Protein AF-A0A816DR13-F1 (afdb_monomer_lite)

Sequence (569 aa):
MRKTKAYEDLGITNPLESLVERTNNFLLVLWVNKHISQSQYEKLKVNKDEAELAHLYFLPKAHKQGTLLRPMVSGLKSPTIAISKWLDGLLRPLFNRLASDITIANGAQLIKQVEKWSAKYLTPATSFITMDVTDLCTMIPQEGGITAIKILIETSGLKQIDGVKKEIILALARFVMTNNYFYLNGSYYKQIKGVVAIPNLGCQDTDWTNGVVVNSVALVKRGLLIYNDGTSSDGFNPIQGVRNNLNTTIPAYFLSYNLGMQLVNGVDNASVIMGINVSDANGIGNICADTQTGDETKTIVVGAHSDGVPAGSGINDNGSGTVGILLLALNLARLFQTSSLQYSTYQYRIRFCWWGAEELGLIGARYHVEQALLPSTNIVGERLQDYLVNLNYDMLAGPNYCFGIHDSSTVPLTTPETALNGTRRITDLFRQWFNKQKLPWSNSSLGGGSDYVPFLAAGIAVGEVNTGAGGIKSANERDQYATVLGTGNGGIANAAYDPCYHQQCDRIRNINPFAYEKVVKSAAHAIEYLGRLNDLEKWLYPQGQPKNFELVNRYQLYNIHNDLDLNWA

Foldseek 3Di:
DVVQPQKDWPFQDDCQVVLLVVLLVVLVVCDVVVLDDPVLSVQLRADSVQADAWAWDWDWPVVDPPTDTAIATACCRHSLNSLVVVLCVQLVVLCCVVCVVPPDPDDVSVVVVVVVCCVPPDDPPDDDDDDDDDRQQRAAQLVNVLVVLVCSCVVVVDQATPSRGPVVSSVSSSSQQFSHWYDDDNTIITGRDGHRDHDDPCQFPVSVVPHDQDLADADDPAAGEHEFCCPDPPSFAWDFQDDPPPPDPGYYGTGGSVVRVVCVVCVVPDDDDDDDDDDDDPDFAKDKDKDPAADLLAEAEEEEADDAFPFAPCVLFPVLSVVLLVVLVVVVVVVVVVDVPCRVLFHHMYMYMHAGPLSNPLVRLLVQLVQLPDPPPPDRNSHLSNYAEYEYEGRQFAPQFAFEWEDQCAAFPQAPNGAFQLQVVQSVLLVVLCVVVLADHDYDYNARRGSCNSNRLVQHHYIYTHGFAQAFAAPVQLVVRCVRVNNPRSGDHRGGSQPQHSHHPSDPVRGHPVSSVSRSVSVSSSCSPLSRDPCNNCNRCVPGRDPDPPSPDPRSSRDGDDDPDDDDD

Radius of gyration: 29.12 Å; chains: 1; bounding box: 62×70×88 Å

Secondary structure (DSSP, 8-state):
-TTTT-EEEEET---HHHHHHHHHHHHHHHHHTTSS-HHHHHHHSPPTTT---EEEEEEEETTSTTTEEEEEEE-TTSTTHHHHHHHHHHHHHHHHHHHHHH---SHHHHHHHHHHHHTTT--TTPPP-----SSHHHH--HHHHHHHHHHHHHHTT-SEETTEEHHHHHHHHHHHHH--EEEETTEEEEE-SS------TT-SHHHHHTT--SS-----SS-EEEE--SSSSGGGSPPPS----S---S-EEEE-HHHHHHHHHTTTT-----------------EEEE-SSSEEEEEEEEEEE----TTS--IIIIIIHHHHHHHHHHHHHHHHHH-HHHHTT--EEEEEEEES-STTTSHHHHHHHHHHH-TT--STTTSGGGEEEEEE------TT---EEEETT---TTS-SS--HHHHHHHHHHHHHHHHTT---EEEE--SSSTHHHHHHTT-EEE-EE---SPEEPHHHHHHHHHHH-TT-S--TTEES-TTTTSTT-STTS--HHHHHHHHHHHHHHHHHHHT-TTHHHHH-TT---S----S-TTTTT---S-------

pLDDT: mean 79.03, std 19.65, range [23.19, 98.69]

Structure (mmCIF, N/CA/C/O backbone):
data_AF-A0A816DR13-F1
#
_entry.id   AF-A0A816DR13-F1
#
loop_
_atom_site.group_PDB
_atom_site.id
_atom_site.type_symbol
_atom_site.label_atom_id
_atom_site.label_alt_id
_atom_site.label_comp_id
_atom_site.label_asym_id
_atom_site.label_entity_id
_atom_site.label_seq_id
_atom_site.pdbx_PDB_ins_code
_atom_site.Cartn_x
_atom_site.Cartn_y
_atom_site.Cartn_z
_atom_site.occupancy
_atom_site.B_iso_or_equiv
_atom_site.auth_seq_id
_atom_site.auth_comp_id
_atom_site.auth_asym_id
_atom_site.auth_atom_id
_atom_site.pdbx_PDB_model_num
ATOM 1 N N . MET A 1 1 ? 12.717 13.641 -35.314 1.00 60.78 1 MET A N 1
ATOM 2 C CA . MET A 1 1 ? 12.862 15.110 -35.462 1.00 60.78 1 MET A CA 1
ATOM 3 C C . MET A 1 1 ? 12.960 15.569 -36.922 1.00 60.78 1 MET A C 1
ATOM 5 O O . MET A 1 1 ? 12.098 16.334 -37.333 1.00 60.78 1 MET A O 1
ATOM 9 N N . ARG A 1 2 ? 13.899 15.066 -37.750 1.00 63.06 2 ARG A N 1
ATOM 10 C CA . ARG A 1 2 ? 14.014 15.463 -39.180 1.00 63.06 2 ARG A CA 1
ATOM 11 C C . ARG A 1 2 ? 12.759 15.181 -40.026 1.00 63.06 2 ARG A C 1
ATOM 13 O O . ARG A 1 2 ? 12.386 16.005 -40.849 1.00 63.06 2 ARG A O 1
ATOM 20 N N . LYS A 1 3 ? 12.076 14.054 -39.776 1.00 69.00 3 LYS A N 1
ATOM 21 C CA . LYS A 1 3 ? 10.845 13.652 -40.487 1.00 69.00 3 LYS A CA 1
ATOM 22 C C . LYS A 1 3 ? 9.682 14.628 -40.279 1.00 69.00 3 LYS A C 1
ATOM 24 O O . LYS A 1 3 ? 8.971 14.948 -41.221 1.00 69.00 3 LYS A O 1
ATOM 29 N N . THR A 1 4 ? 9.481 15.089 -39.047 1.00 71.06 4 THR A N 1
ATOM 30 C CA . THR A 1 4 ? 8.310 15.896 -38.686 1.00 71.06 4 THR A CA 1
ATOM 31 C C . THR A 1 4 ? 8.555 17.386 -38.872 1.00 71.06 4 THR A C 1
ATOM 33 O O . THR A 1 4 ? 7.594 18.125 -39.042 1.00 71.06 4 THR A O 1
ATOM 36 N N . LYS A 1 5 ? 9.814 17.856 -38.865 1.00 80.06 5 LYS A N 1
ATOM 37 C CA . LYS A 1 5 ? 10.169 19.291 -38.803 1.00 80.06 5 LYS A CA 1
ATOM 38 C C . LYS A 1 5 ? 9.480 20.011 -37.632 1.00 80.06 5 LYS A C 1
ATOM 40 O O . LYS A 1 5 ? 9.100 21.167 -37.757 1.00 80.06 5 LYS A O 1
ATOM 45 N N . ALA A 1 6 ? 9.215 19.286 -36.541 1.00 81.69 6 ALA A N 1
ATOM 46 C CA . ALA A 1 6 ? 8.425 19.771 -35.404 1.00 81.69 6 ALA A CA 1
ATOM 47 C C . ALA A 1 6 ? 9.212 20.614 -34.395 1.00 81.69 6 ALA A C 1
ATOM 49 O O . ALA A 1 6 ? 8.625 21.224 -33.502 1.00 81.69 6 ALA A O 1
ATOM 50 N N . TYR A 1 7 ? 10.531 20.649 -34.564 1.00 87.06 7 TYR A N 1
ATOM 51 C CA . TYR A 1 7 ? 11.466 21.234 -33.625 1.00 87.06 7 TYR A CA 1
ATOM 52 C C . TYR A 1 7 ? 12.468 22.105 -34.375 1.00 87.06 7 TYR A C 1
ATOM 54 O O . TYR A 1 7 ? 12.951 21.712 -35.440 1.00 87.06 7 TYR A O 1
ATOM 62 N N . GLU A 1 8 ? 12.747 23.265 -33.805 1.00 90.69 8 GLU A N 1
ATOM 63 C CA . GLU A 1 8 ? 13.797 24.193 -34.206 1.00 90.69 8 GLU A CA 1
ATOM 64 C C . GLU A 1 8 ? 15.028 23.931 -33.331 1.00 90.69 8 GLU A C 1
ATOM 66 O O . GLU A 1 8 ? 14.902 23.828 -32.111 1.00 90.69 8 GLU A O 1
ATOM 71 N N . ASP A 1 9 ? 16.191 23.766 -33.957 1.00 91.50 9 ASP A N 1
ATOM 72 C CA . ASP A 1 9 ? 17.471 23.563 -33.274 1.00 91.50 9 ASP A CA 1
ATOM 73 C C . ASP A 1 9 ? 18.045 24.924 -32.861 1.00 91.50 9 ASP A C 1
ATOM 75 O O . ASP A 1 9 ? 18.190 25.815 -33.698 1.00 91.50 9 ASP A O 1
ATOM 79 N N . LEU A 1 10 ? 18.331 25.090 -31.572 1.00 92.38 10 LEU A N 1
ATOM 80 C CA . LEU A 1 10 ? 18.838 26.328 -30.978 1.00 92.38 10 LEU A CA 1
ATOM 81 C C . LEU A 1 10 ? 20.349 26.281 -30.708 1.00 92.38 10 LEU A C 1
ATOM 83 O O . LEU A 1 10 ? 20.913 27.266 -30.231 1.00 92.38 10 LEU A O 1
ATOM 87 N N . GLY A 1 11 ? 21.013 25.155 -30.979 1.00 91.81 11 GLY A N 1
ATOM 88 C CA . GLY A 1 11 ? 22.422 24.964 -30.651 1.00 91.81 11 GLY A CA 1
ATOM 89 C C . GLY A 1 11 ? 22.664 24.739 -29.154 1.00 91.81 11 GLY A C 1
ATOM 90 O O . GLY A 1 11 ? 21.848 24.158 -28.443 1.00 91.81 11 GLY A O 1
ATOM 91 N N . ILE A 1 12 ? 23.815 25.195 -28.659 1.00 92.94 12 ILE A N 1
ATOM 92 C CA . ILE A 1 12 ? 24.344 24.835 -27.329 1.00 92.94 12 ILE A CA 1
ATOM 93 C C . ILE A 1 12 ? 23.934 25.783 -26.190 1.00 92.94 12 ILE A C 1
ATOM 95 O O . ILE A 1 12 ? 24.305 25.560 -25.038 1.00 92.94 12 ILE A O 1
ATOM 99 N N . THR A 1 13 ? 23.198 26.855 -26.479 1.00 92.56 13 THR A N 1
ATOM 100 C CA . THR A 1 13 ? 22.809 27.840 -25.461 1.00 92.56 13 THR A CA 1
ATOM 101 C C . THR A 1 13 ? 21.609 27.338 -24.664 1.00 92.56 13 THR A C 1
ATOM 103 O O . THR A 1 13 ? 20.528 27.163 -25.219 1.00 92.56 13 THR A O 1
ATOM 106 N N . ASN A 1 14 ? 21.785 27.144 -23.354 1.00 93.56 14 ASN A N 1
ATOM 107 C CA . ASN A 1 14 ? 20.723 26.664 -22.471 1.00 93.56 14 ASN A CA 1
ATOM 108 C C . ASN A 1 14 ? 19.612 27.726 -22.297 1.00 93.56 14 ASN A C 1
ATOM 110 O O . ASN A 1 14 ? 19.876 28.784 -21.722 1.00 93.56 14 ASN A O 1
ATOM 114 N N . PRO A 1 15 ? 18.363 27.469 -22.735 1.00 94.81 15 PRO A N 1
ATOM 115 C CA . PRO A 1 15 ? 17.278 28.439 -22.629 1.00 94.81 15 PRO A CA 1
ATOM 116 C C . PRO A 1 15 ? 16.615 28.492 -21.244 1.00 94.81 15 PRO A C 1
ATOM 118 O O . PRO A 1 15 ? 15.764 29.362 -21.046 1.00 94.81 15 PRO A O 1
ATOM 121 N N . LEU A 1 16 ? 16.953 27.591 -20.310 1.00 95.19 16 LEU A N 1
ATOM 122 C CA . LEU A 1 16 ? 16.227 27.387 -19.049 1.00 95.19 16 LEU A CA 1
ATOM 123 C C . LEU A 1 16 ? 16.072 28.668 -18.226 1.00 95.19 16 LEU A C 1
ATOM 125 O O . LEU A 1 16 ? 14.955 29.024 -17.865 1.00 95.19 16 LEU A O 1
ATOM 129 N N . GLU A 1 17 ? 17.163 29.390 -17.976 1.00 95.12 17 GLU A N 1
ATOM 130 C CA . GLU A 1 17 ? 17.122 30.612 -17.166 1.00 95.12 17 GLU A CA 1
ATOM 131 C C . GLU A 1 17 ? 16.220 31.678 -17.800 1.00 95.12 17 GLU A C 1
ATOM 133 O O . GLU A 1 17 ? 15.310 32.197 -17.152 1.00 95.12 17 GLU A O 1
ATOM 138 N N . SER A 1 18 ? 16.386 31.909 -19.106 1.00 94.94 18 SER A N 1
ATOM 139 C CA . SER A 1 18 ? 15.541 32.842 -19.858 1.00 94.94 18 SER A CA 1
ATOM 140 C C . SER A 1 18 ? 14.066 32.421 -19.870 1.00 94.94 18 SER A C 1
ATOM 142 O O . SER A 1 18 ? 13.172 33.263 -19.928 1.00 94.94 18 SER A O 1
ATOM 144 N N . LEU A 1 19 ? 13.788 31.115 -19.832 1.00 95.62 19 LEU A N 1
ATOM 145 C CA . LEU A 1 19 ? 12.436 30.570 -19.821 1.00 95.62 19 LEU A CA 1
ATOM 146 C C . LEU A 1 19 ? 11.771 30.748 -18.451 1.00 95.62 19 LEU A C 1
ATOM 148 O O . LEU A 1 19 ? 10.604 31.140 -18.398 1.00 95.62 19 LEU A O 1
ATOM 152 N N . VAL A 1 20 ? 12.503 30.506 -17.360 1.00 97.12 20 VAL A N 1
ATOM 153 C CA . VAL A 1 20 ? 12.042 30.774 -15.987 1.00 97.12 20 VAL A CA 1
ATOM 154 C C . VAL A 1 20 ? 11.708 32.256 -15.831 1.00 97.12 20 VAL A C 1
ATOM 156 O O . VAL A 1 20 ? 10.610 32.596 -15.390 1.00 97.12 20 VAL A O 1
ATOM 159 N N . GLU A 1 21 ? 12.611 33.140 -16.264 1.00 96.12 21 GLU A N 1
ATOM 160 C CA . GLU A 1 21 ? 12.414 34.587 -16.186 1.00 96.12 21 GLU A CA 1
ATOM 161 C C . GLU A 1 21 ? 11.190 35.037 -16.996 1.00 96.12 21 GLU A C 1
ATOM 163 O O . GLU A 1 21 ? 10.296 35.695 -16.459 1.00 96.12 21 GLU A O 1
ATOM 168 N N . ARG A 1 22 ? 11.084 34.625 -18.268 1.00 96.25 22 ARG A N 1
ATOM 169 C CA . ARG A 1 22 ? 9.922 34.955 -19.110 1.00 96.25 22 ARG A CA 1
ATOM 170 C C . ARG A 1 22 ? 8.609 34.444 -18.520 1.00 96.25 22 ARG A C 1
ATOM 172 O O . ARG A 1 22 ? 7.606 35.150 -18.603 1.00 96.25 22 ARG A O 1
ATOM 179 N N . THR A 1 23 ? 8.599 33.248 -17.930 1.00 97.06 23 THR A N 1
ATOM 180 C CA . THR A 1 23 ? 7.389 32.665 -17.327 1.00 97.06 23 THR A CA 1
ATOM 181 C C . THR A 1 23 ? 6.953 33.442 -16.091 1.00 97.06 23 THR A C 1
ATOM 183 O O . THR A 1 23 ? 5.788 33.827 -15.986 1.00 97.06 23 THR A O 1
ATOM 186 N N . ASN A 1 24 ? 7.889 33.754 -15.194 1.00 97.00 24 ASN A N 1
ATOM 187 C CA . ASN A 1 24 ? 7.598 34.549 -14.005 1.00 97.00 24 ASN A CA 1
ATOM 188 C C . ASN A 1 24 ? 7.162 35.978 -14.362 1.00 97.00 24 ASN A C 1
ATOM 190 O O . ASN A 1 24 ? 6.194 36.472 -13.787 1.00 97.00 24 ASN A O 1
ATOM 194 N N . ASN A 1 25 ? 7.788 36.610 -15.360 1.00 96.19 25 ASN A N 1
ATOM 195 C CA . ASN A 1 25 ? 7.379 37.929 -15.852 1.00 96.19 25 ASN A CA 1
ATOM 196 C C . ASN A 1 25 ? 5.970 37.905 -16.462 1.00 96.19 25 ASN A C 1
ATOM 198 O O . ASN A 1 25 ? 5.165 38.797 -16.194 1.00 96.19 25 ASN A O 1
ATOM 202 N N . PHE A 1 26 ? 5.635 36.873 -17.241 1.00 96.81 26 PHE A N 1
ATOM 203 C CA . PHE A 1 26 ? 4.295 36.710 -17.803 1.00 96.81 26 PHE A CA 1
ATOM 204 C C . PHE A 1 26 ? 3.225 36.595 -16.706 1.00 96.81 26 PHE A C 1
ATOM 206 O O . PHE A 1 26 ? 2.220 37.305 -16.741 1.00 96.81 26 PHE A O 1
ATOM 213 N N . LEU A 1 27 ? 3.468 35.763 -15.690 1.00 97.00 27 LEU A N 1
ATOM 214 C CA . LEU A 1 27 ? 2.564 35.600 -14.548 1.00 97.00 27 LEU A CA 1
ATOM 215 C C . LEU A 1 27 ? 2.442 36.879 -13.708 1.00 97.00 27 LEU A C 1
ATOM 217 O O . LEU A 1 27 ? 1.340 37.230 -13.286 1.00 97.00 27 LEU A O 1
ATOM 221 N N . LEU A 1 28 ? 3.547 37.605 -13.517 1.00 94.69 28 LEU A N 1
ATOM 222 C CA . LEU A 1 28 ? 3.562 38.884 -12.808 1.00 94.69 28 LEU A CA 1
ATOM 223 C C . LEU A 1 28 ? 2.666 39.915 -13.507 1.00 94.69 28 LEU A C 1
ATOM 225 O O . LEU A 1 28 ? 1.861 40.574 -12.852 1.00 94.69 28 LEU A O 1
ATOM 229 N N . VAL A 1 29 ? 2.751 40.018 -14.838 1.00 94.62 29 VAL A N 1
ATOM 230 C CA . VAL A 1 29 ? 1.898 40.916 -15.636 1.00 94.62 29 VAL A CA 1
ATOM 231 C C . VAL A 1 29 ? 0.420 40.553 -15.489 1.00 94.62 29 VAL A C 1
ATOM 233 O O . VAL A 1 29 ? -0.413 41.450 -15.343 1.00 94.62 29 VAL A O 1
ATOM 236 N N . LEU A 1 30 ? 0.070 39.263 -15.494 1.00 93.81 30 LEU A N 1
ATOM 237 C CA . LEU A 1 30 ? -1.317 38.830 -15.288 1.00 93.81 30 LEU A CA 1
ATOM 238 C C . LEU A 1 30 ? -1.832 39.196 -13.891 1.00 93.81 30 LEU A C 1
ATOM 240 O O . LEU A 1 30 ? -2.974 39.636 -13.753 1.00 93.81 30 LEU A O 1
ATOM 244 N N . TRP A 1 31 ? -0.998 39.047 -12.864 1.00 95.62 31 TRP A N 1
ATOM 245 C CA . TRP A 1 31 ? -1.366 39.373 -11.490 1.00 95.62 31 TRP A CA 1
ATOM 246 C C . TRP A 1 31 ? -1.517 40.882 -11.262 1.00 95.62 31 TRP A C 1
ATOM 248 O O . TRP A 1 31 ? -2.554 41.321 -10.764 1.00 95.62 31 TRP A O 1
ATOM 258 N N . VAL A 1 32 ? -0.547 41.695 -11.698 1.00 94.00 32 VAL A N 1
ATOM 259 C CA . VAL A 1 32 ? -0.582 43.166 -11.552 1.00 94.00 32 VAL A CA 1
ATOM 260 C C . VAL A 1 32 ? -1.798 43.771 -12.261 1.00 94.00 32 VAL A C 1
ATOM 262 O O . VAL A 1 32 ? -2.451 44.665 -11.723 1.00 94.00 32 VAL A O 1
ATOM 265 N N . ASN A 1 33 ? -2.167 43.234 -13.428 1.00 92.38 33 ASN A N 1
ATOM 266 C CA . ASN A 1 33 ? -3.364 43.651 -14.168 1.00 92.38 33 ASN A CA 1
ATOM 267 C C . ASN A 1 33 ? -4.670 43.011 -13.657 1.00 92.38 33 ASN A C 1
ATOM 269 O O . ASN A 1 33 ? -5.722 43.172 -14.277 1.00 92.38 33 ASN A O 1
ATOM 273 N N . LYS A 1 34 ? -4.627 42.301 -12.520 1.00 92.31 34 LYS A N 1
ATOM 274 C CA . LYS A 1 34 ? -5.781 41.662 -11.863 1.00 92.31 34 LYS A CA 1
ATOM 275 C C . LYS A 1 34 ? -6.516 40.653 -12.755 1.00 92.31 34 LYS A C 1
ATOM 277 O O . LYS A 1 34 ? -7.730 40.487 -12.650 1.00 92.31 34 LYS A O 1
ATOM 282 N N . HIS A 1 35 ? -5.793 39.984 -13.652 1.00 92.50 35 HIS A N 1
ATOM 283 C CA . HIS A 1 35 ? -6.318 38.879 -14.458 1.00 92.50 35 HIS A CA 1
ATOM 284 C C . HIS A 1 35 ? -6.282 37.538 -13.719 1.00 92.50 35 HIS A C 1
ATOM 286 O O . HIS A 1 35 ? -7.044 36.642 -14.075 1.00 92.50 35 HIS A O 1
ATOM 292 N N . ILE A 1 36 ? -5.429 37.422 -12.697 1.00 94.19 36 ILE A N 1
ATOM 293 C CA . ILE A 1 36 ? -5.355 36.290 -11.767 1.00 94.19 36 ILE A CA 1
ATOM 294 C C . ILE A 1 36 ? -5.238 36.805 -10.326 1.00 94.19 36 ILE A C 1
ATOM 296 O O . ILE A 1 36 ? -4.761 37.918 -10.092 1.00 94.19 36 ILE A O 1
ATOM 300 N N . SER A 1 37 ? -5.680 36.006 -9.356 1.00 93.94 37 SER A N 1
ATOM 301 C CA . SER A 1 37 ? -5.571 36.323 -7.930 1.00 93.94 37 SER A CA 1
ATOM 302 C C . SER A 1 37 ? -4.141 36.137 -7.409 1.00 93.94 37 SER A C 1
ATOM 304 O O . SER A 1 37 ? -3.314 35.479 -8.039 1.00 93.94 37 SER A O 1
ATOM 306 N N . GLN A 1 38 ? -3.851 36.677 -6.222 1.00 94.12 38 GLN A N 1
ATOM 307 C CA . GLN A 1 38 ? -2.563 36.455 -5.557 1.00 94.12 38 GLN A CA 1
ATOM 308 C C . GLN A 1 38 ? -2.309 34.964 -5.287 1.00 94.12 38 GLN A C 1
ATOM 310 O O . GLN A 1 38 ? -1.233 34.466 -5.593 1.00 94.12 38 GLN A O 1
ATOM 315 N N . SER A 1 39 ? -3.317 34.233 -4.797 1.00 93.94 39 SER A N 1
ATOM 316 C CA . SER A 1 39 ? -3.191 32.790 -4.553 1.00 93.94 39 SER A CA 1
ATOM 317 C C . SER A 1 39 ? -2.916 32.008 -5.844 1.00 93.94 39 SER A C 1
ATOM 319 O O . SER A 1 39 ? -2.123 31.070 -5.843 1.00 93.94 39 SER A O 1
ATOM 321 N N . GLN A 1 40 ? -3.534 32.403 -6.964 1.00 93.69 40 GLN A N 1
ATOM 322 C CA . GLN A 1 40 ? -3.239 31.809 -8.270 1.00 93.69 40 GLN A CA 1
ATOM 323 C C . GLN A 1 40 ? -1.804 32.124 -8.708 1.00 93.69 40 GLN A C 1
ATOM 325 O O . GLN A 1 40 ? -1.094 31.222 -9.133 1.00 93.69 40 GLN A O 1
ATOM 330 N N . TYR A 1 41 ? -1.353 33.371 -8.564 1.00 95.75 41 TYR A N 1
ATOM 331 C CA . TYR A 1 41 ? 0.022 33.759 -8.884 1.00 95.75 41 TYR A CA 1
ATOM 332 C C . TYR A 1 41 ? 1.055 32.963 -8.075 1.00 95.75 41 TYR A C 1
ATOM 334 O O . TYR A 1 41 ? 1.981 32.410 -8.662 1.00 95.75 41 TYR A O 1
ATOM 342 N N . GLU A 1 42 ? 0.869 32.838 -6.760 1.00 95.00 42 GLU A N 1
ATOM 343 C CA . GLU A 1 42 ? 1.773 32.086 -5.879 1.00 95.00 42 GLU A CA 1
ATOM 344 C C . GLU A 1 42 ? 1.857 30.602 -6.259 1.00 95.00 42 GLU A C 1
ATOM 346 O O . GLU A 1 42 ? 2.949 30.044 -6.276 1.00 95.00 42 GLU A O 1
ATOM 351 N N . LYS A 1 43 ? 0.733 29.982 -6.645 1.00 93.50 43 LYS A N 1
ATOM 352 C CA . LYS A 1 43 ? 0.698 28.583 -7.113 1.00 93.50 43 LYS A CA 1
ATOM 353 C C . LYS A 1 43 ? 1.333 28.374 -8.489 1.00 93.50 43 LYS A C 1
ATOM 355 O O . LYS A 1 43 ? 1.746 27.262 -8.803 1.00 93.50 43 LYS A O 1
ATOM 360 N N . LEU A 1 44 ? 1.330 29.400 -9.340 1.00 94.81 44 LEU A N 1
ATOM 361 C CA . LEU A 1 44 ? 1.800 29.304 -10.725 1.00 94.81 44 LEU A CA 1
ATOM 362 C C . LEU A 1 44 ? 3.259 29.729 -10.894 1.00 94.81 44 LEU A C 1
ATOM 364 O O . LEU A 1 44 ? 3.888 29.328 -11.873 1.00 94.81 44 LEU A O 1
ATOM 368 N N . LYS A 1 45 ? 3.776 30.568 -9.991 1.00 94.88 45 LYS A N 1
ATOM 369 C CA . LYS A 1 45 ? 5.140 31.092 -10.050 1.00 94.88 45 LYS A CA 1
ATOM 370 C C . LYS A 1 45 ? 6.155 29.947 -10.029 1.00 94.88 45 LYS A C 1
ATOM 372 O O . LYS A 1 45 ? 6.031 28.992 -9.272 1.00 94.88 45 LYS A O 1
ATOM 377 N N . VAL A 1 46 ? 7.191 30.079 -10.847 1.00 95.81 46 VAL A N 1
ATOM 378 C CA . VAL A 1 46 ? 8.240 29.074 -11.010 1.00 95.81 46 VAL A CA 1
ATOM 379 C C . VAL A 1 46 ? 9.323 29.267 -9.951 1.00 95.81 46 VAL A C 1
ATOM 381 O O . VAL A 1 46 ? 9.900 30.359 -9.853 1.00 95.81 46 VAL A O 1
ATOM 384 N N . ASN A 1 47 ? 9.632 28.200 -9.210 1.00 91.50 47 ASN A N 1
ATOM 385 C CA . ASN A 1 47 ? 10.844 28.106 -8.402 1.00 91.50 47 ASN A CA 1
ATOM 386 C C . ASN A 1 47 ? 12.039 27.783 -9.317 1.00 91.50 47 ASN A C 1
ATOM 388 O O . ASN A 1 47 ? 12.027 26.773 -10.019 1.00 91.50 47 ASN A O 1
ATOM 392 N N . LYS A 1 48 ? 13.061 28.649 -9.333 1.00 90.38 48 LYS A N 1
ATOM 393 C CA . LYS A 1 48 ? 14.244 28.482 -10.195 1.00 90.38 48 LYS A CA 1
ATOM 394 C C . LYS A 1 48 ? 15.040 27.225 -9.831 1.00 90.38 48 LYS A C 1
ATOM 396 O O . LYS A 1 48 ? 15.598 26.608 -10.731 1.00 90.38 48 LYS A O 1
ATOM 401 N N . ASP A 1 49 ? 15.045 26.845 -8.556 1.00 89.56 49 ASP A N 1
ATOM 402 C CA . ASP A 1 49 ? 15.864 25.740 -8.044 1.00 89.56 49 ASP A CA 1
ATOM 403 C C . ASP A 1 49 ? 15.248 24.357 -8.326 1.00 89.56 49 ASP A C 1
ATOM 405 O O . ASP A 1 49 ? 15.933 23.342 -8.255 1.00 89.56 49 ASP A O 1
ATOM 409 N N . GLU A 1 50 ? 13.964 24.312 -8.692 1.00 86.62 50 GLU A N 1
ATOM 410 C CA . GLU A 1 50 ? 13.221 23.076 -8.987 1.00 86.62 50 GLU A CA 1
ATOM 411 C C . GLU A 1 50 ? 12.905 22.907 -10.485 1.00 86.62 50 GLU A C 1
ATOM 413 O O . GLU A 1 50 ? 12.411 21.858 -10.910 1.00 86.62 50 GLU A O 1
ATOM 418 N N . ALA A 1 51 ? 13.154 23.944 -11.291 1.00 89.94 51 ALA A N 1
ATOM 419 C CA . ALA A 1 51 ? 12.791 23.976 -12.700 1.00 89.94 51 ALA A CA 1
ATOM 420 C C . ALA A 1 51 ? 13.853 23.317 -13.591 1.00 89.94 51 ALA A C 1
ATOM 422 O O . ALA A 1 51 ? 15.035 23.644 -13.533 1.00 89.94 51 ALA A O 1
ATOM 423 N N . GLU A 1 52 ? 13.405 22.465 -14.511 1.00 91.31 52 GLU A N 1
ATOM 424 C CA . GLU A 1 52 ? 14.243 21.803 -15.516 1.00 91.31 52 GLU A CA 1
ATOM 425 C C . GLU A 1 52 ? 13.609 21.947 -16.908 1.00 91.31 52 GLU A C 1
ATOM 427 O O . GLU A 1 52 ? 12.426 22.262 -17.051 1.00 91.31 52 GLU A O 1
ATOM 432 N N . LEU A 1 53 ? 14.381 21.733 -17.976 1.00 88.94 53 LEU A N 1
ATOM 433 C CA . LEU A 1 53 ? 13.798 21.670 -19.320 1.00 88.94 53 LEU A CA 1
ATOM 434 C C . LEU A 1 53 ? 12.985 20.388 -19.503 1.00 88.94 53 LEU A C 1
ATOM 436 O O . LEU A 1 53 ? 13.145 19.414 -18.776 1.00 88.94 53 LEU A O 1
ATOM 440 N N . ALA A 1 54 ? 12.110 20.377 -20.508 1.00 83.62 54 ALA A N 1
ATOM 441 C CA . ALA A 1 54 ? 11.399 19.157 -20.847 1.00 83.62 54 ALA A CA 1
ATOM 442 C C . ALA A 1 54 ? 12.381 18.076 -21.339 1.00 83.62 54 ALA A C 1
ATOM 444 O O . ALA A 1 54 ? 13.420 18.392 -21.920 1.00 83.62 54 ALA A O 1
ATOM 445 N N . HIS A 1 55 ? 12.047 16.801 -21.142 1.00 76.25 55 HIS A N 1
ATOM 446 C CA . HIS A 1 55 ? 12.878 15.668 -21.563 1.00 76.25 55 HIS A CA 1
ATOM 447 C C . HIS A 1 55 ? 12.220 14.914 -22.718 1.00 76.25 55 HIS A C 1
ATOM 449 O O . HIS A 1 55 ? 11.039 14.570 -22.646 1.00 76.25 55 HIS A O 1
ATOM 455 N N . LEU A 1 56 ? 12.978 14.642 -23.785 1.00 73.38 56 LEU A N 1
ATOM 456 C CA . LEU A 1 56 ? 12.514 13.798 -24.882 1.00 73.38 56 LEU A CA 1
ATOM 457 C C . LEU A 1 56 ? 12.813 12.329 -24.568 1.00 73.38 56 LEU A C 1
ATOM 459 O O . LEU A 1 56 ? 13.971 11.944 -24.447 1.00 73.38 56 LEU A O 1
ATOM 463 N N . TYR A 1 57 ? 11.776 11.504 -24.528 1.00 67.56 57 TYR A N 1
ATOM 464 C CA . TYR A 1 57 ? 11.879 10.050 -24.455 1.00 67.56 57 TYR A CA 1
ATOM 465 C C . TYR A 1 57 ? 11.043 9.404 -25.564 1.00 67.56 57 TYR A C 1
ATOM 467 O O . TYR A 1 57 ? 10.358 10.085 -26.332 1.00 67.56 57 TYR A O 1
ATOM 475 N N . PHE A 1 58 ? 11.126 8.084 -25.697 1.00 65.75 58 PHE A N 1
ATOM 476 C CA . PHE A 1 58 ? 10.460 7.343 -26.760 1.00 65.75 58 PHE A CA 1
ATOM 477 C C . PHE A 1 58 ? 9.615 6.204 -26.189 1.00 65.75 58 PHE A C 1
ATOM 479 O O . PHE A 1 58 ? 10.080 5.466 -25.330 1.00 65.75 58 PHE A O 1
ATOM 486 N N . LEU A 1 59 ? 8.394 6.037 -26.704 1.00 58.97 59 LEU A N 1
ATOM 487 C CA . LEU A 1 59 ? 7.513 4.907 -26.396 1.00 58.97 59 LEU A CA 1
ATOM 488 C C . LEU A 1 59 ? 7.441 3.943 -27.592 1.00 58.97 59 LEU A C 1
ATOM 490 O O . LEU A 1 59 ? 7.211 4.401 -28.714 1.00 58.97 59 LEU A O 1
ATOM 494 N N . PRO A 1 60 ? 7.596 2.625 -27.417 1.00 52.56 60 PRO A N 1
ATOM 495 C CA . PRO A 1 60 ? 7.515 1.674 -28.526 1.00 52.56 60 PRO A CA 1
ATOM 496 C C . PRO A 1 60 ? 6.090 1.578 -29.109 1.00 52.56 60 PRO A C 1
ATOM 498 O O . PRO A 1 60 ? 5.109 1.460 -28.380 1.00 52.56 60 PRO A O 1
ATOM 501 N N . LYS A 1 61 ? 5.940 1.591 -30.444 1.00 54.38 61 LYS A N 1
ATOM 502 C CA . LYS A 1 61 ? 4.680 1.250 -31.141 1.00 54.38 61 LYS A CA 1
ATOM 503 C C . LYS A 1 61 ? 4.693 -0.236 -31.523 1.00 54.38 61 LYS A C 1
ATOM 505 O O . LYS A 1 61 ? 4.815 -0.567 -32.699 1.00 54.38 61 LYS A O 1
ATOM 510 N N . ALA A 1 62 ? 4.553 -1.118 -30.531 1.00 45.50 62 ALA A N 1
ATOM 511 C CA . ALA A 1 62 ? 4.683 -2.577 -30.683 1.00 45.50 62 ALA A CA 1
ATOM 512 C C . ALA A 1 62 ? 3.748 -3.217 -31.737 1.00 45.50 62 ALA A C 1
ATOM 514 O O . ALA A 1 62 ? 4.039 -4.284 -32.262 1.00 45.50 62 ALA A O 1
ATOM 515 N N . HIS A 1 63 ? 2.648 -2.551 -32.097 1.00 54.06 63 HIS A N 1
ATOM 516 C CA . HIS A 1 63 ? 1.690 -3.003 -33.113 1.00 54.06 63 HIS A CA 1
ATOM 517 C C . HIS A 1 63 ? 2.047 -2.587 -34.558 1.00 54.06 63 HIS A C 1
ATOM 519 O O . HIS A 1 63 ? 1.275 -2.865 -35.473 1.00 54.06 63 HIS A O 1
ATOM 525 N N . LYS A 1 64 ? 3.168 -1.884 -34.797 1.00 48.12 64 LYS A N 1
ATOM 526 C CA . LYS A 1 64 ? 3.623 -1.488 -36.146 1.00 48.12 64 LYS A CA 1
ATOM 527 C C . LYS A 1 64 ? 4.905 -2.243 -36.513 1.00 48.12 64 LYS A C 1
ATOM 529 O O . LYS A 1 64 ? 5.846 -2.262 -35.724 1.00 48.12 64 LYS A O 1
ATOM 534 N N . GLN A 1 65 ? 4.955 -2.834 -37.713 1.00 45.84 65 GLN A N 1
ATOM 535 C CA . GLN A 1 65 ? 6.158 -3.510 -38.224 1.00 45.84 65 GLN A CA 1
ATOM 536 C C . GLN A 1 65 ? 7.386 -2.578 -38.185 1.00 45.84 65 GLN A C 1
ATOM 538 O O . GLN A 1 65 ? 7.283 -1.396 -38.517 1.00 45.84 65 GLN A O 1
ATOM 543 N N . GLY A 1 66 ? 8.545 -3.122 -37.793 1.00 53.00 66 GLY A N 1
ATOM 544 C CA . GLY A 1 66 ? 9.826 -2.400 -37.762 1.00 53.00 66 GLY A CA 1
ATOM 545 C C . GLY A 1 66 ? 10.107 -1.583 -36.494 1.00 53.00 66 GLY A C 1
ATOM 546 O O . GLY A 1 66 ? 10.937 -0.682 -36.543 1.00 53.00 66 GLY A O 1
ATOM 547 N N . THR A 1 67 ? 9.418 -1.864 -35.381 1.00 44.56 67 THR A N 1
ATOM 548 C CA . THR A 1 67 ? 9.637 -1.249 -34.053 1.00 44.56 67 THR A CA 1
ATOM 549 C C . THR A 1 67 ? 9.708 0.282 -34.104 1.00 44.56 67 THR A C 1
ATOM 551 O O . THR A 1 67 ? 10.717 0.915 -33.796 1.00 44.56 67 THR A O 1
ATOM 554 N N . LEU A 1 68 ? 8.608 0.916 -34.518 1.00 59.94 68 LEU A N 1
ATOM 555 C CA . LEU A 1 68 ? 8.539 2.374 -34.615 1.00 59.94 68 LEU A CA 1
ATOM 556 C C . LEU A 1 68 ? 8.412 3.013 -33.224 1.00 59.94 68 LEU A C 1
ATOM 558 O O . LEU A 1 68 ? 7.459 2.756 -32.498 1.00 59.94 68 LEU A O 1
ATOM 562 N N . LEU A 1 69 ? 9.333 3.904 -32.866 1.00 62.16 69 LEU A N 1
ATOM 563 C CA . LEU A 1 69 ? 9.276 4.680 -31.625 1.00 62.16 69 LEU A CA 1
ATOM 564 C C . LEU A 1 69 ? 8.341 5.902 -31.753 1.00 62.16 69 LEU A C 1
ATOM 566 O O . LEU A 1 69 ? 8.336 6.605 -32.768 1.00 62.16 69 LEU A O 1
ATOM 570 N N . ARG A 1 70 ? 7.557 6.188 -30.710 1.00 68.25 70 ARG A N 1
ATOM 571 C CA . ARG A 1 70 ? 6.759 7.408 -30.530 1.00 68.25 70 ARG A CA 1
ATOM 572 C C . ARG A 1 70 ? 7.550 8.394 -29.662 1.00 68.25 70 ARG A C 1
ATOM 574 O O . ARG A 1 70 ? 7.715 8.125 -28.479 1.00 68.25 70 ARG A O 1
ATOM 581 N N . PRO A 1 71 ? 8.016 9.526 -30.205 1.00 68.38 71 PRO A N 1
ATOM 582 C CA . PRO A 1 71 ? 8.676 10.553 -29.403 1.00 68.38 71 PRO A CA 1
ATOM 583 C C . PRO A 1 71 ? 7.685 11.236 -28.451 1.00 68.38 71 PRO A C 1
ATOM 585 O O . PRO A 1 71 ? 6.578 11.594 -28.861 1.00 68.38 71 PRO A O 1
ATOM 588 N N . MET A 1 72 ? 8.109 11.446 -27.209 1.00 69.56 72 MET A N 1
ATOM 589 C CA . MET A 1 72 ? 7.360 12.079 -26.128 1.00 69.56 72 MET A CA 1
ATOM 590 C C . MET A 1 72 ? 8.227 13.146 -25.471 1.00 69.56 72 MET A C 1
ATOM 592 O O . MET A 1 72 ? 9.337 12.858 -25.040 1.00 69.56 72 MET A O 1
ATOM 596 N N . VAL A 1 73 ? 7.726 14.376 -25.390 1.00 73.56 73 VAL A N 1
ATOM 597 C CA . VAL A 1 73 ? 8.394 15.474 -24.679 1.00 73.56 73 VAL A CA 1
ATOM 598 C C . VAL A 1 73 ? 7.696 15.622 -23.328 1.00 73.56 73 VAL A C 1
ATOM 600 O O . VAL A 1 73 ? 6.542 16.038 -23.303 1.00 73.56 73 VAL A O 1
ATOM 603 N N . SER A 1 74 ? 8.355 15.233 -22.233 1.00 76.94 74 SER A N 1
ATOM 604 C CA . SER A 1 74 ? 7.842 15.341 -20.858 1.00 76.94 74 SER A CA 1
ATOM 605 C C . SER A 1 74 ? 8.176 16.702 -20.264 1.00 76.94 74 SER A C 1
ATOM 607 O O . SER A 1 74 ? 9.349 17.024 -20.112 1.00 76.94 74 SER A O 1
ATOM 609 N N . GLY A 1 75 ? 7.161 17.479 -19.887 1.00 75.81 75 GLY A N 1
ATOM 610 C CA . GLY A 1 75 ? 7.324 18.796 -19.267 1.00 75.81 75 GLY A CA 1
ATOM 611 C C . GLY A 1 75 ? 7.157 18.822 -17.745 1.00 75.81 75 GLY A C 1
ATOM 612 O O . GLY A 1 75 ? 6.807 19.874 -17.228 1.00 75.81 75 GLY A O 1
ATOM 613 N N . LEU A 1 76 ? 7.342 17.709 -17.020 1.00 76.69 76 LEU A N 1
ATOM 614 C CA . LEU A 1 76 ? 6.956 17.594 -15.597 1.00 76.69 76 LEU A CA 1
ATOM 615 C C . LEU A 1 76 ? 7.610 18.618 -14.654 1.00 76.69 76 LEU A C 1
ATOM 617 O O . LEU A 1 76 ? 6.978 19.023 -13.683 1.00 76.69 76 LEU A O 1
ATOM 621 N N . LYS A 1 77 ? 8.831 19.058 -14.965 1.00 84.81 77 LYS A N 1
ATOM 622 C CA . LYS A 1 77 ? 9.553 20.124 -14.250 1.00 84.81 77 LYS A CA 1
ATOM 623 C C . LYS A 1 77 ? 9.738 21.391 -15.092 1.00 84.81 77 LYS A C 1
ATOM 625 O O . LYS A 1 77 ? 10.472 22.297 -14.709 1.00 84.81 77 LYS A O 1
ATOM 630 N N . SER A 1 78 ? 9.079 21.456 -16.253 1.00 89.12 78 SER A N 1
ATOM 631 C CA . SER A 1 78 ? 9.181 22.605 -17.149 1.00 89.12 78 SER A CA 1
ATOM 632 C C . SER A 1 78 ? 8.624 23.857 -16.477 1.00 89.12 78 SER A C 1
ATOM 634 O O . SER A 1 78 ? 7.574 23.763 -15.841 1.00 89.12 78 SER A O 1
ATOM 636 N N . PRO A 1 79 ? 9.217 25.046 -16.685 1.00 94.75 79 PRO A N 1
ATOM 637 C CA . PRO A 1 79 ? 8.661 26.299 -16.175 1.00 94.75 79 PRO A CA 1
ATOM 638 C C . PRO A 1 79 ? 7.177 26.521 -16.519 1.00 94.75 79 PRO A C 1
ATOM 640 O O . PRO A 1 79 ? 6.467 27.192 -15.781 1.00 94.75 79 PRO A O 1
ATOM 643 N N . THR A 1 80 ? 6.659 25.927 -17.600 1.00 92.69 80 THR A N 1
ATOM 644 C CA . THR A 1 80 ? 5.250 26.062 -18.008 1.00 92.69 80 THR A CA 1
ATOM 645 C C . THR A 1 80 ? 4.293 25.044 -17.360 1.00 92.69 80 THR A C 1
ATOM 647 O O . THR A 1 80 ? 3.084 25.129 -17.594 1.00 92.69 80 THR A O 1
ATOM 650 N N . ILE A 1 81 ? 4.769 24.099 -16.532 1.00 90.81 81 ILE A N 1
ATOM 651 C CA . ILE A 1 81 ? 3.962 22.968 -16.032 1.00 90.81 81 ILE A CA 1
ATOM 652 C C . ILE A 1 81 ? 2.773 23.394 -15.175 1.00 90.81 81 ILE A C 1
ATOM 654 O O . ILE A 1 81 ? 1.668 22.886 -15.367 1.00 90.81 81 ILE A O 1
ATOM 658 N N . ALA A 1 82 ? 2.972 24.335 -14.252 1.00 92.88 82 ALA A N 1
ATOM 659 C CA . ALA A 1 82 ? 1.915 24.795 -13.358 1.00 92.88 82 ALA A CA 1
ATOM 660 C C . ALA A 1 82 ? 0.783 25.462 -14.157 1.00 92.88 82 ALA A C 1
ATOM 662 O O . ALA A 1 82 ? -0.394 25.169 -13.939 1.00 92.88 82 ALA A O 1
ATOM 663 N N . ILE A 1 83 ? 1.146 26.264 -15.166 1.00 94.00 83 ILE A N 1
ATOM 664 C CA . ILE A 1 83 ? 0.199 26.871 -16.110 1.00 94.00 83 ILE A CA 1
ATOM 665 C C . ILE A 1 83 ? -0.540 25.784 -16.898 1.00 94.00 83 ILE A C 1
ATOM 667 O O . ILE A 1 83 ? -1.760 25.844 -17.025 1.00 94.00 83 ILE A O 1
ATOM 671 N N . SER A 1 84 ? 0.176 24.772 -17.398 1.00 91.00 84 SER A N 1
ATOM 672 C CA . SER A 1 84 ? -0.419 23.669 -18.159 1.00 91.00 84 SER A CA 1
ATOM 673 C C . SER A 1 84 ? -1.411 22.849 -17.328 1.00 91.00 84 SER A C 1
ATOM 675 O O . SER A 1 84 ? -2.498 22.548 -17.815 1.00 91.00 84 SER A O 1
ATOM 677 N N . LYS A 1 85 ? -1.068 22.501 -16.079 1.00 89.62 85 LYS A N 1
ATOM 678 C CA . LYS A 1 85 ? -1.957 21.764 -15.161 1.00 89.62 85 LYS A CA 1
ATOM 679 C C . LYS A 1 85 ? -3.202 22.577 -14.819 1.00 89.62 85 LYS A C 1
ATOM 681 O O . LYS A 1 85 ? -4.305 22.039 -14.792 1.00 89.62 85 LYS A O 1
ATOM 686 N N . TRP A 1 86 ? -3.035 23.877 -14.593 1.00 93.81 86 TRP A N 1
ATOM 687 C CA . TRP A 1 86 ? -4.161 24.752 -14.299 1.00 93.81 86 TRP A CA 1
ATOM 688 C C . TRP A 1 86 ? -5.096 24.915 -15.504 1.00 93.81 86 TRP A C 1
ATOM 690 O O . TRP A 1 86 ? -6.309 24.781 -15.355 1.00 93.81 86 TRP A O 1
ATOM 700 N N . LEU A 1 87 ? -4.546 25.108 -16.709 1.00 92.69 87 LEU A N 1
ATOM 701 C CA . LEU A 1 87 ? -5.321 25.110 -17.955 1.00 92.69 87 LEU A CA 1
ATOM 702 C C . LEU A 1 87 ? -6.096 23.808 -18.159 1.00 92.69 87 LEU A C 1
ATOM 704 O O . LEU A 1 87 ? -7.249 23.861 -18.584 1.00 92.69 87 LEU A O 1
ATOM 708 N N . ASP A 1 88 ? -5.492 22.660 -17.843 1.00 89.88 88 ASP A N 1
ATOM 709 C CA . ASP A 1 88 ? -6.187 21.377 -17.907 1.00 89.88 88 ASP A CA 1
ATOM 710 C C . ASP A 1 88 ? -7.397 21.357 -16.970 1.00 89.88 88 ASP A C 1
ATOM 712 O O . ASP A 1 88 ? -8.502 21.060 -17.410 1.00 89.88 88 ASP A O 1
ATOM 716 N N . GLY A 1 89 ? -7.224 21.785 -15.715 1.00 91.12 89 GLY A N 1
ATOM 717 C CA . GLY A 1 89 ? -8.320 21.899 -14.751 1.00 91.12 89 GLY A CA 1
ATOM 718 C C . GLY A 1 89 ? -9.458 22.814 -15.222 1.00 91.12 89 GLY A C 1
ATOM 719 O O . GLY A 1 89 ? -10.627 22.475 -15.050 1.00 91.12 89 GLY A O 1
ATOM 720 N N . LEU A 1 90 ? -9.135 23.936 -15.876 1.00 92.06 90 LEU A N 1
ATOM 721 C CA . LEU A 1 90 ? -10.134 24.857 -16.431 1.00 92.06 90 LEU A CA 1
ATOM 722 C C . LEU A 1 90 ? -10.890 24.250 -17.625 1.00 92.06 90 LEU A C 1
ATOM 724 O O . LEU A 1 90 ? -12.104 24.412 -17.748 1.00 92.06 90 LEU A O 1
ATOM 728 N N . LEU A 1 91 ? -10.186 23.566 -18.529 1.00 91.31 91 LEU A N 1
ATOM 729 C CA . LEU A 1 91 ? -10.750 23.099 -19.800 1.00 91.31 91 LEU A CA 1
ATOM 730 C C . LEU A 1 91 ? -11.381 21.701 -19.709 1.00 91.31 91 LEU A C 1
ATOM 732 O O . LEU A 1 91 ? -12.301 21.399 -20.475 1.00 91.31 91 LEU A O 1
ATOM 736 N N . ARG A 1 92 ? -10.936 20.853 -18.772 1.00 90.56 92 ARG A N 1
ATOM 737 C CA . ARG A 1 92 ? -11.367 19.453 -18.618 1.00 90.56 92 ARG A CA 1
ATOM 738 C C . ARG A 1 92 ? -12.883 19.293 -18.465 1.00 90.56 92 ARG A C 1
ATOM 740 O O . ARG A 1 92 ? -13.432 18.440 -19.163 1.00 90.56 92 ARG A O 1
ATOM 747 N N . PRO A 1 93 ? -13.601 20.086 -17.645 1.00 88.75 93 PRO A N 1
ATOM 748 C CA . PRO A 1 93 ? -15.051 19.939 -17.515 1.00 88.75 93 PRO A CA 1
ATOM 749 C C . PRO A 1 93 ? -15.797 20.226 -18.824 1.00 88.75 93 PRO A C 1
ATOM 751 O O . PRO A 1 93 ? -16.766 19.539 -19.149 1.00 88.75 93 PRO A O 1
ATOM 754 N N . LEU A 1 94 ? -15.332 21.212 -19.601 1.00 87.94 94 LEU A N 1
ATOM 755 C CA . LEU A 1 94 ? -15.910 21.540 -20.907 1.00 87.94 94 LEU A CA 1
ATOM 756 C C . LEU A 1 94 ? -15.627 20.447 -21.931 1.00 87.94 94 LEU A C 1
ATOM 758 O O . LEU A 1 94 ? -16.533 20.035 -22.655 1.00 87.94 94 LEU A O 1
ATOM 762 N N . PHE A 1 95 ? -14.388 19.954 -21.956 1.00 86.38 95 PHE A N 1
ATOM 763 C CA . PHE A 1 95 ? -14.006 18.840 -22.811 1.00 86.38 95 PHE A CA 1
ATOM 764 C C . PHE A 1 95 ? -14.840 17.595 -22.506 1.00 86.38 95 PHE A C 1
ATOM 766 O O . PHE A 1 95 ? -15.403 17.024 -23.428 1.00 86.38 95 PHE A O 1
ATOM 773 N N . ASN A 1 96 ? -14.981 17.205 -21.235 1.00 84.94 96 ASN A N 1
ATOM 774 C CA . ASN A 1 96 ? -15.743 16.016 -20.845 1.00 84.94 96 ASN A CA 1
ATOM 775 C C . ASN A 1 96 ? -17.213 16.118 -21.259 1.00 84.94 96 ASN A C 1
ATOM 777 O O . ASN A 1 96 ? -17.780 15.144 -21.753 1.00 84.94 96 ASN A O 1
ATOM 781 N N . ARG A 1 97 ? -17.815 17.306 -21.111 1.00 84.25 97 ARG A N 1
ATOM 782 C CA . ARG A 1 97 ? -19.178 17.561 -21.582 1.00 84.25 97 ARG A CA 1
ATOM 783 C C . ARG A 1 97 ? -19.279 17.363 -23.094 1.00 84.25 97 ARG A C 1
ATOM 785 O O . ARG A 1 97 ? -20.107 16.579 -23.536 1.00 84.25 97 ARG A O 1
ATOM 792 N N . LEU A 1 98 ? -18.409 18.010 -23.871 1.00 81.25 98 LEU A N 1
ATOM 793 C CA . LEU A 1 98 ? -18.406 17.873 -25.330 1.00 81.25 98 LEU A CA 1
ATOM 794 C C . LEU A 1 98 ? -18.143 16.422 -25.765 1.00 81.25 98 LEU A C 1
ATOM 796 O O . LEU A 1 98 ? -18.823 15.900 -26.642 1.00 81.25 98 LEU A O 1
ATOM 800 N N . ALA A 1 99 ? -17.166 15.767 -25.139 1.00 79.75 99 ALA A N 1
ATOM 801 C CA . ALA A 1 99 ? -16.719 14.424 -25.472 1.00 79.75 99 ALA A CA 1
ATOM 802 C C . ALA A 1 99 ? -17.787 13.362 -25.197 1.00 79.75 99 ALA A C 1
ATOM 804 O O . ALA A 1 99 ? -17.835 12.383 -25.937 1.00 79.75 99 ALA A O 1
ATOM 805 N N . SER A 1 100 ? -18.644 13.560 -24.189 1.00 74.81 100 SER A N 1
ATOM 806 C CA . SER A 1 100 ? -19.692 12.597 -23.824 1.00 74.81 100 SER A CA 1
ATOM 807 C C . SER A 1 100 ? -20.693 12.315 -24.952 1.00 74.81 100 SER A C 1
ATOM 809 O O . SER A 1 100 ? -21.200 11.198 -25.042 1.00 74.81 100 SER A O 1
ATOM 811 N N . ASP A 1 101 ? -20.896 13.276 -25.860 1.00 68.81 101 ASP A N 1
ATOM 812 C CA . ASP A 1 101 ? -21.846 13.158 -26.971 1.00 68.81 101 ASP A CA 1
ATOM 813 C C . ASP A 1 101 ? -21.202 12.684 -28.287 1.00 68.81 101 ASP A C 1
ATOM 815 O O . ASP A 1 101 ? -21.900 12.202 -29.181 1.00 68.81 101 ASP A O 1
ATOM 819 N N . ILE A 1 102 ? -19.876 12.812 -28.426 1.00 74.06 102 ILE A N 1
ATOM 820 C CA . ILE A 1 102 ? -19.156 12.571 -29.695 1.00 74.06 102 ILE A CA 1
ATOM 821 C C . ILE A 1 102 ? -18.115 11.449 -29.622 1.00 74.06 102 ILE A C 1
ATOM 823 O O . ILE A 1 102 ? -17.635 10.992 -30.658 1.00 74.06 102 ILE A O 1
ATOM 827 N N . THR A 1 103 ? -17.742 11.011 -28.419 1.00 79.44 103 THR A N 1
ATOM 828 C CA . THR A 1 103 ? -16.702 9.999 -28.208 1.00 79.44 103 THR A CA 1
ATOM 829 C C . THR A 1 103 ? -17.330 8.662 -27.859 1.00 79.44 103 THR A C 1
ATOM 831 O O . THR A 1 103 ? -18.144 8.555 -26.946 1.00 79.44 103 THR A O 1
ATOM 834 N N . ILE A 1 104 ? -16.903 7.617 -28.559 1.00 77.25 104 ILE A N 1
ATOM 835 C CA . ILE A 1 104 ? -17.269 6.237 -28.256 1.00 77.25 104 ILE A CA 1
ATOM 836 C C . ILE A 1 104 ? -16.081 5.594 -27.542 1.00 77.25 104 ILE A C 1
ATOM 838 O O . ILE A 1 104 ? -14.996 5.504 -28.111 1.00 77.25 104 ILE A O 1
ATOM 842 N N . ALA A 1 105 ? -16.270 5.164 -26.293 1.00 70.75 105 ALA A N 1
ATOM 843 C CA . ALA A 1 105 ? -15.168 4.713 -25.443 1.00 70.75 105 ALA A CA 1
ATOM 844 C C . ALA A 1 105 ? -14.758 3.252 -25.689 1.00 70.75 105 ALA A C 1
ATOM 846 O O . ALA A 1 105 ? -13.646 2.863 -25.344 1.00 70.75 105 ALA A O 1
ATOM 847 N N . ASN A 1 106 ? -15.645 2.420 -26.250 1.00 72.12 106 ASN A N 1
ATOM 848 C CA . ASN A 1 106 ? -15.357 1.011 -26.525 1.00 72.12 106 ASN A CA 1
ATOM 849 C C . ASN A 1 106 ? -16.259 0.411 -27.619 1.00 72.12 106 ASN A C 1
ATOM 851 O O . ASN A 1 106 ? -17.254 1.004 -28.038 1.00 72.12 106 ASN A O 1
ATOM 855 N N . GLY A 1 107 ? -15.924 -0.809 -28.050 1.00 71.62 107 GLY A N 1
ATOM 856 C CA . GLY A 1 107 ? -16.649 -1.527 -29.103 1.00 71.62 107 GLY A CA 1
ATOM 857 C C . GLY A 1 107 ? -18.115 -1.826 -28.770 1.00 71.62 107 GLY A C 1
ATOM 858 O O . GLY A 1 107 ? -18.963 -1.747 -29.652 1.00 71.62 107 GLY A O 1
ATOM 859 N N . ALA A 1 108 ? -18.455 -2.092 -27.504 1.00 73.94 108 ALA A N 1
ATOM 860 C CA . ALA A 1 108 ? -19.845 -2.334 -27.109 1.00 73.94 108 ALA A CA 1
ATOM 861 C C . ALA A 1 108 ? -20.703 -1.063 -27.232 1.00 73.94 108 ALA A C 1
ATOM 863 O O . ALA A 1 108 ? -21.851 -1.123 -27.673 1.00 73.94 108 ALA A O 1
ATOM 864 N N . GLN A 1 109 ? -20.145 0.099 -26.883 1.00 78.44 109 GLN A N 1
ATOM 865 C CA . GLN A 1 109 ? -20.788 1.391 -27.125 1.00 78.44 109 GLN A CA 1
ATOM 866 C C . GLN A 1 109 ? -20.902 1.692 -28.622 1.00 78.44 109 GLN A C 1
ATOM 868 O O . GLN A 1 109 ? -21.941 2.196 -29.048 1.00 78.44 109 GLN A O 1
ATOM 873 N N . LEU A 1 110 ? -19.885 1.341 -29.420 1.00 82.44 110 LEU A N 1
ATOM 874 C CA . LEU A 1 110 ? -19.925 1.504 -30.875 1.00 82.44 110 LEU A CA 1
ATOM 875 C C . LEU A 1 110 ? -21.078 0.714 -31.487 1.00 82.44 110 LEU A C 1
ATOM 877 O O . LEU A 1 110 ? -21.868 1.287 -32.227 1.00 82.44 110 LEU A O 1
ATOM 881 N N . ILE A 1 111 ? -21.211 -0.566 -31.133 1.00 84.25 111 ILE A N 1
ATOM 882 C CA . ILE A 1 111 ? -22.283 -1.435 -31.634 1.00 84.25 111 ILE A CA 1
ATOM 883 C C . ILE A 1 111 ? -23.650 -0.840 -31.289 1.00 84.25 111 ILE A C 1
ATOM 885 O O . ILE A 1 111 ? -24.453 -0.612 -32.187 1.00 84.25 111 ILE A O 1
ATOM 889 N N . LYS A 1 112 ? -23.879 -0.469 -30.022 1.00 83.31 112 LYS A N 1
ATOM 890 C CA . LYS A 1 112 ? -25.150 0.139 -29.591 1.00 83.31 112 LYS A CA 1
ATOM 891 C C . LYS A 1 112 ? -25.472 1.441 -30.329 1.00 83.31 112 LYS A C 1
ATOM 893 O O . LYS A 1 112 ? -26.637 1.713 -30.611 1.00 83.31 112 LYS A O 1
ATOM 898 N N . GLN A 1 113 ? -24.470 2.273 -30.619 1.00 81.44 113 GLN A N 1
ATOM 899 C CA . GLN A 1 113 ? -24.684 3.517 -31.367 1.00 81.44 113 GLN A CA 1
ATOM 900 C C . GLN A 1 113 ? -24.935 3.255 -32.851 1.00 81.44 113 GLN A C 1
ATOM 902 O O . GLN A 1 113 ? -25.834 3.864 -33.425 1.00 81.44 113 GLN A O 1
ATOM 907 N N . VAL A 1 114 ? -24.217 2.309 -33.457 1.00 84.44 114 VAL A N 1
ATOM 908 C CA . VAL A 1 114 ? -24.439 1.890 -34.846 1.00 84.44 114 VAL A CA 1
ATOM 909 C C . VAL A 1 114 ? -25.821 1.257 -35.016 1.00 84.44 114 VAL A C 1
ATOM 911 O O . VAL A 1 114 ? -26.482 1.556 -36.001 1.00 84.44 114 VAL A O 1
ATOM 914 N N . GLU A 1 115 ? -26.309 0.470 -34.055 1.00 84.62 115 GLU A N 1
ATOM 915 C CA . GLU A 1 115 ? -27.680 -0.069 -34.043 1.00 84.62 115 GLU A CA 1
ATOM 916 C C . GLU A 1 115 ? -28.741 1.037 -33.960 1.00 84.62 115 GLU A C 1
ATOM 918 O O . GLU A 1 115 ? -29.756 1.002 -34.654 1.00 84.62 115 GLU A O 1
ATOM 923 N N . LYS A 1 116 ? -28.505 2.072 -33.148 1.00 84.75 116 LYS A N 1
ATOM 924 C CA . LYS A 1 116 ? -29.399 3.238 -33.103 1.00 84.75 116 LYS A CA 1
ATOM 925 C C . LYS A 1 116 ? -29.367 4.036 -34.404 1.00 84.75 116 LYS A C 1
ATOM 927 O O . LYS A 1 116 ? -30.405 4.517 -34.855 1.00 84.75 116 LYS A O 1
ATOM 932 N N . TRP A 1 117 ? -28.191 4.201 -35.008 1.00 83.81 117 TRP A N 1
ATOM 933 C CA . TRP A 1 117 ? -28.052 4.893 -36.286 1.00 83.81 117 TRP A CA 1
ATOM 934 C C . TRP A 1 117 ? -28.602 4.073 -37.447 1.00 83.81 117 TRP A C 1
ATOM 936 O O . TRP A 1 117 ? -29.152 4.664 -38.373 1.00 83.81 117 TRP A O 1
ATOM 946 N N . SER A 1 118 ? -28.517 2.742 -37.404 1.00 84.62 118 SER A N 1
ATOM 947 C CA . SER A 1 118 ? -29.018 1.878 -38.475 1.00 84.62 118 SER A CA 1
ATOM 948 C C . SER A 1 118 ? -30.521 2.004 -38.657 1.00 84.62 118 SER A C 1
ATOM 950 O O . SER A 1 118 ? -30.997 2.011 -39.786 1.00 84.62 118 SER A O 1
ATOM 952 N N . ALA A 1 119 ? -31.253 2.233 -37.568 1.00 82.25 119 ALA A N 1
ATOM 953 C CA . ALA A 1 119 ? -32.693 2.439 -37.603 1.00 82.25 119 ALA A CA 1
ATOM 954 C C . ALA A 1 119 ? -33.132 3.744 -38.300 1.00 82.25 119 ALA A C 1
ATOM 956 O O . ALA A 1 119 ? -34.298 3.862 -38.671 1.00 82.25 119 ALA A O 1
ATOM 957 N N . LYS A 1 120 ? -32.246 4.743 -38.450 1.00 82.75 120 LYS A N 1
ATOM 958 C CA . LYS A 1 120 ? -32.637 6.097 -38.896 1.00 82.75 120 LYS A CA 1
ATOM 959 C C . LYS A 1 120 ? -31.775 6.705 -40.006 1.00 82.75 120 LYS A C 1
ATOM 961 O O . LYS A 1 120 ? -32.273 7.529 -40.766 1.00 82.75 120 LYS A O 1
ATOM 966 N N . TYR A 1 121 ? -30.499 6.344 -40.086 1.00 82.19 121 TYR A N 1
ATOM 967 C CA . TYR A 1 121 ? -29.500 7.036 -40.903 1.00 82.19 121 TYR A CA 1
ATOM 968 C C . TYR A 1 121 ? -28.672 6.105 -41.800 1.00 82.19 121 TYR A C 1
ATOM 970 O O . TYR A 1 121 ? -28.102 6.588 -42.777 1.00 82.19 121 TYR A O 1
ATOM 978 N N . LEU A 1 122 ? -28.583 4.800 -41.501 1.00 84.19 122 LEU A N 1
ATOM 979 C CA . LEU A 1 122 ? -27.823 3.862 -42.337 1.00 84.19 122 LEU A CA 1
ATOM 980 C C . LEU A 1 122 ? -28.731 3.184 -43.367 1.00 84.19 122 LEU A C 1
ATOM 982 O O . LEU A 1 122 ? -29.834 2.742 -43.065 1.00 84.19 122 LEU A O 1
ATOM 986 N N . THR A 1 123 ? -28.228 3.072 -44.588 1.00 84.50 123 THR A N 1
ATOM 987 C CA . THR A 1 123 ? -28.839 2.326 -45.691 1.00 84.50 123 THR A CA 1
ATOM 988 C C . THR A 1 123 ? -27.842 1.277 -46.186 1.00 84.50 123 THR A C 1
ATOM 990 O O . THR A 1 123 ? -26.653 1.377 -45.872 1.00 84.50 123 THR A O 1
ATOM 993 N N . PRO A 1 124 ? -28.258 0.308 -47.019 1.00 82.06 124 PRO A N 1
ATOM 994 C CA . PRO A 1 124 ? -27.320 -0.615 -47.661 1.00 82.06 124 PRO A CA 1
ATOM 995 C C . PRO A 1 124 ? -26.220 0.070 -48.498 1.00 82.06 124 PRO A C 1
ATOM 997 O O . PRO A 1 124 ? -25.212 -0.560 -48.795 1.00 82.06 124 PRO A O 1
ATOM 1000 N N . ALA A 1 125 ? -26.390 1.348 -48.865 1.00 86.75 125 ALA A N 1
ATOM 1001 C CA . ALA A 1 125 ? -25.394 2.149 -49.581 1.00 86.75 125 ALA A CA 1
ATOM 1002 C C . ALA A 1 125 ? -24.459 2.955 -48.654 1.00 86.75 125 ALA A C 1
ATOM 1004 O O . ALA A 1 125 ? -23.621 3.717 -49.135 1.00 86.75 125 ALA A O 1
ATOM 1005 N N . THR A 1 126 ? -24.605 2.846 -47.330 1.00 84.19 126 THR A N 1
ATOM 1006 C CA . THR A 1 126 ? -23.803 3.625 -46.383 1.00 84.19 126 THR A CA 1
ATOM 1007 C C . THR A 1 126 ? -22.404 3.035 -46.215 1.00 84.19 126 THR A C 1
ATOM 1009 O O . THR A 1 126 ? -22.239 1.909 -45.752 1.00 84.19 126 THR A O 1
ATOM 1012 N N . SER A 1 127 ? -21.387 3.837 -46.531 1.00 84.94 127 SER A N 1
ATOM 1013 C CA . SER A 1 127 ? -19.979 3.480 -46.346 1.00 84.94 127 SER A CA 1
ATOM 1014 C C . SER A 1 127 ? -19.461 3.910 -44.976 1.00 84.94 127 SER A C 1
ATOM 1016 O O . SER A 1 127 ? -19.626 5.062 -44.573 1.00 84.94 127 SER A O 1
ATOM 1018 N N . PHE A 1 128 ? -18.756 3.008 -44.295 1.00 78.19 128 PHE A N 1
ATOM 1019 C CA . PHE A 1 128 ? -17.965 3.348 -43.115 1.00 78.19 128 PHE A CA 1
ATOM 1020 C C . PHE A 1 128 ? -16.563 3.776 -43.544 1.00 78.19 128 PHE A C 1
ATOM 1022 O O . PHE A 1 128 ? -15.867 3.039 -44.239 1.00 78.19 128 PHE A O 1
ATOM 1029 N N . ILE A 1 129 ? -16.147 4.969 -43.123 1.00 79.81 129 ILE A N 1
ATOM 1030 C CA . ILE A 1 129 ? -14.802 5.492 -43.370 1.00 79.81 129 ILE A CA 1
ATOM 1031 C C . ILE A 1 129 ? -14.068 5.527 -42.036 1.00 79.81 129 ILE A C 1
ATOM 1033 O O . ILE A 1 129 ? -14.523 6.161 -41.086 1.00 79.81 129 ILE A O 1
ATOM 1037 N N . THR A 1 130 ? -12.919 4.862 -41.973 1.00 74.44 130 THR A N 1
ATOM 1038 C CA . THR A 1 130 ? -12.019 4.915 -40.818 1.00 74.44 130 THR A CA 1
ATOM 1039 C C . THR A 1 130 ? -10.805 5.765 -41.160 1.00 74.44 130 THR A C 1
ATOM 1041 O O . THR A 1 130 ? -10.205 5.584 -42.220 1.00 74.44 130 THR A O 1
ATOM 1044 N N . MET A 1 131 ? -10.411 6.656 -40.256 1.00 69.94 131 MET A N 1
ATOM 1045 C CA . MET A 1 131 ? -9.173 7.427 -40.365 1.00 69.94 131 MET A CA 1
ATOM 1046 C C . MET A 1 131 ? -8.315 7.137 -39.135 1.00 69.94 131 MET A C 1
ATOM 1048 O O . MET A 1 131 ? -8.807 7.230 -38.013 1.00 69.94 131 MET A O 1
ATOM 1052 N N . ASP A 1 132 ? -7.049 6.779 -39.346 1.00 64.12 132 ASP A N 1
ATOM 1053 C CA . ASP A 1 132 ? -6.071 6.598 -38.268 1.00 64.12 132 ASP A CA 1
ATOM 1054 C C . ASP A 1 132 ? -5.190 7.848 -38.144 1.00 64.12 132 ASP A C 1
ATOM 1056 O O . ASP A 1 132 ? -4.810 8.462 -39.147 1.00 64.12 132 ASP A O 1
ATOM 1060 N N . VAL A 1 133 ? -4.832 8.218 -36.914 1.00 64.62 133 VAL A N 1
ATOM 1061 C CA . VAL A 1 133 ? -3.918 9.332 -36.663 1.00 64.62 133 VAL A CA 1
ATOM 1062 C C . VAL A 1 133 ? -2.499 8.802 -36.492 1.00 64.62 133 VAL A C 1
ATOM 1064 O O . VAL A 1 133 ? -2.149 8.174 -35.493 1.00 64.62 133 VAL A O 1
ATOM 1067 N N . THR A 1 134 ? -1.623 9.109 -37.447 1.00 61.78 134 THR A N 1
ATOM 1068 C CA . THR A 1 134 ? -0.267 8.541 -37.470 1.00 61.78 134 THR A CA 1
ATOM 1069 C C . THR A 1 134 ? 0.686 9.185 -36.456 1.00 61.78 134 THR A C 1
ATOM 1071 O O . THR A 1 134 ? 1.471 8.469 -35.818 1.00 61.78 134 THR A O 1
ATOM 1074 N N . ASP A 1 135 ? 0.604 10.513 -36.288 1.00 63.56 135 ASP A N 1
ATOM 1075 C CA . ASP A 1 135 ? 1.600 11.347 -35.592 1.00 63.56 135 ASP A CA 1
ATOM 1076 C C . ASP A 1 135 ? 0.976 12.484 -34.746 1.00 63.56 135 ASP A C 1
ATOM 1078 O O . ASP A 1 135 ? 1.488 13.606 -34.720 1.00 63.56 135 ASP A O 1
ATOM 1082 N N . LEU A 1 136 ? -0.118 12.187 -34.027 1.00 65.12 136 LEU A N 1
ATOM 1083 C CA . LEU A 1 136 ? -0.934 13.164 -33.279 1.00 65.12 136 LEU A CA 1
ATOM 1084 C C . LEU A 1 136 ? -0.089 14.133 -32.429 1.00 65.12 136 LEU A C 1
ATOM 1086 O O . LEU A 1 136 ? -0.176 15.344 -32.597 1.00 65.12 136 LEU A O 1
ATOM 1090 N N . CYS A 1 137 ? 0.800 13.623 -31.574 1.00 63.81 137 CYS A N 1
ATOM 1091 C CA . CYS A 1 137 ? 1.522 14.466 -30.616 1.00 63.81 137 CYS A CA 1
ATOM 1092 C C . CYS A 1 137 ? 2.5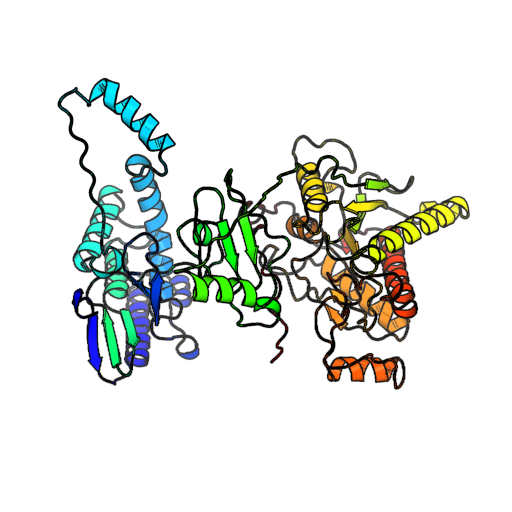93 15.369 -31.249 1.00 63.81 137 CYS A C 1
ATOM 1094 O O . CYS A 1 137 ? 2.925 16.399 -30.678 1.00 63.81 137 CYS A O 1
ATOM 1096 N N . THR A 1 138 ? 3.146 15.024 -32.416 1.00 66.75 138 THR A N 1
ATOM 1097 C CA . THR A 1 138 ? 4.271 15.784 -33.006 1.00 66.75 138 THR A CA 1
ATOM 1098 C C . THR A 1 138 ? 3.856 16.756 -34.101 1.00 66.75 138 THR A C 1
ATOM 1100 O O . THR A 1 138 ? 4.666 17.587 -34.509 1.00 66.75 138 THR A O 1
ATOM 1103 N N . MET A 1 139 ? 2.613 16.667 -34.581 1.00 76.25 139 MET A N 1
ATOM 1104 C CA . MET A 1 139 ? 2.178 17.386 -35.781 1.00 76.25 139 MET A CA 1
ATOM 1105 C C . MET A 1 139 ? 1.008 18.344 -35.565 1.00 76.25 139 MET A C 1
ATOM 1107 O O . MET A 1 139 ? 0.679 19.068 -36.501 1.00 76.25 139 MET A O 1
ATOM 1111 N N . ILE A 1 140 ? 0.415 18.411 -34.367 1.00 78.75 140 ILE A N 1
ATOM 1112 C CA . ILE A 1 140 ? -0.645 19.388 -34.066 1.00 78.75 140 ILE A CA 1
ATOM 1113 C C . ILE A 1 140 ? -0.111 20.820 -34.253 1.00 78.75 140 ILE A C 1
ATOM 1115 O O . ILE A 1 140 ? 0.824 21.217 -33.556 1.00 78.75 140 ILE A O 1
ATOM 1119 N N . PRO A 1 141 ? -0.678 21.627 -35.164 1.00 84.06 141 PRO A N 1
ATOM 1120 C CA . PRO A 1 141 ? -0.290 23.027 -35.298 1.00 84.06 141 PRO A CA 1
ATOM 1121 C C . PRO A 1 141 ? -0.647 23.801 -34.025 1.00 84.06 141 PRO A C 1
ATOM 1123 O O . PRO A 1 141 ? -1.778 23.700 -33.551 1.00 84.06 141 PRO A O 1
ATOM 1126 N N . GLN A 1 142 ? 0.278 24.608 -33.500 1.00 85.75 142 GLN A N 1
ATOM 1127 C CA . GLN A 1 142 ? 0.052 25.389 -32.274 1.00 85.75 142 GLN A CA 1
ATOM 1128 C C . GLN A 1 142 ? -1.166 26.319 -32.418 1.00 85.75 142 GLN A C 1
ATOM 1130 O O . GLN A 1 142 ? -2.076 26.259 -31.596 1.00 85.75 142 GLN A O 1
ATOM 1135 N N . GLU A 1 143 ? -1.272 27.077 -33.518 1.00 86.38 143 GLU A N 1
ATOM 1136 C CA . GLU A 1 143 ? -2.466 27.898 -33.800 1.00 86.38 143 GLU A CA 1
ATOM 1137 C C . GLU A 1 143 ? -3.745 27.072 -33.954 1.00 86.38 143 GLU A C 1
ATOM 1139 O O . GLU A 1 143 ? -4.821 27.521 -33.562 1.00 86.38 143 GLU A O 1
ATOM 1144 N N . GLY A 1 144 ? -3.641 25.853 -34.491 1.00 85.75 144 GLY A N 1
ATOM 1145 C CA . GLY A 1 144 ? -4.772 24.932 -34.581 1.00 85.75 144 GLY A CA 1
ATOM 1146 C C . GLY A 1 144 ? -5.261 24.519 -33.192 1.00 85.75 144 GLY A C 1
ATOM 1147 O O . GLY A 1 144 ? -6.462 24.538 -32.938 1.00 85.75 144 GLY A O 1
ATOM 1148 N N . GLY A 1 145 ? -4.335 24.239 -32.269 1.00 86.31 145 GLY A N 1
ATOM 1149 C CA . GLY A 1 145 ? -4.635 23.952 -30.865 1.00 86.31 145 GLY A CA 1
ATOM 1150 C C . GLY A 1 145 ? -5.304 25.129 -30.150 1.00 86.31 145 GLY A C 1
ATOM 1151 O O . GLY A 1 145 ? -6.336 24.950 -29.506 1.00 86.31 145 GLY A O 1
ATOM 1152 N N . ILE A 1 146 ? -4.784 26.348 -30.323 1.00 89.88 146 ILE A N 1
ATOM 1153 C CA . ILE A 1 146 ? -5.406 27.560 -29.762 1.00 89.88 146 ILE A CA 1
ATOM 1154 C C . ILE A 1 146 ? -6.796 27.801 -30.357 1.00 89.88 146 ILE A C 1
ATOM 1156 O O . ILE A 1 146 ? -7.732 28.134 -29.631 1.00 89.88 146 ILE A O 1
ATOM 1160 N N . THR A 1 147 ? -6.957 27.585 -31.662 1.00 90.81 147 THR A N 1
ATOM 1161 C CA . THR A 1 147 ? -8.255 27.695 -32.340 1.00 90.81 147 THR A CA 1
ATOM 1162 C C . THR A 1 147 ? -9.251 26.663 -31.812 1.00 90.81 147 THR A C 1
ATOM 1164 O O . THR A 1 147 ? -10.399 27.008 -31.554 1.00 90.81 147 THR A O 1
ATOM 1167 N N . ALA A 1 148 ? -8.820 25.423 -31.573 1.00 88.69 148 ALA A N 1
ATOM 1168 C CA . ALA A 1 148 ? -9.668 24.384 -30.995 1.00 88.69 148 ALA A CA 1
ATOM 1169 C C . ALA A 1 148 ? -10.128 24.740 -29.571 1.00 88.69 148 ALA A C 1
ATOM 1171 O O . ALA A 1 148 ? -11.309 24.605 -29.260 1.00 88.69 148 ALA A O 1
ATOM 1172 N N . ILE A 1 149 ? -9.229 25.266 -28.729 1.00 90.94 149 ILE A N 1
ATOM 1173 C CA . ILE A 1 149 ? -9.581 25.760 -27.387 1.00 90.94 149 ILE A CA 1
ATOM 1174 C C . ILE A 1 149 ? -10.579 26.918 -27.490 1.00 90.94 149 ILE A C 1
ATOM 1176 O O . ILE A 1 149 ? -11.568 26.948 -26.760 1.00 90.94 149 ILE A O 1
ATOM 1180 N N . LYS A 1 150 ? -10.366 27.850 -28.425 1.00 91.31 150 LYS A N 1
ATOM 1181 C CA . LYS A 1 150 ? -11.300 28.953 -28.676 1.00 91.31 150 LYS A CA 1
ATOM 1182 C C . LYS A 1 150 ? -12.691 28.432 -29.047 1.00 91.31 150 LYS A C 1
ATOM 1184 O O . LYS A 1 150 ? -13.660 28.849 -28.422 1.00 91.31 150 LYS A O 1
ATOM 1189 N N . ILE A 1 151 ? -12.780 27.498 -29.996 1.00 89.44 151 ILE A N 1
ATOM 1190 C CA . ILE A 1 151 ? -14.047 26.880 -30.413 1.00 89.44 151 ILE A CA 1
ATOM 1191 C C . ILE A 1 151 ? -14.716 26.169 -29.234 1.00 89.44 151 ILE A C 1
ATOM 1193 O O . ILE A 1 151 ? -15.917 26.333 -29.039 1.00 89.44 151 ILE A O 1
ATOM 1197 N N . LEU A 1 152 ? -13.961 25.424 -28.420 1.00 89.75 152 LEU A N 1
ATOM 1198 C CA . LEU A 1 152 ? -14.488 24.739 -27.235 1.00 89.75 152 LEU A CA 1
ATOM 1199 C C . LEU A 1 152 ? -15.137 25.728 -26.254 1.00 89.75 152 LEU A C 1
ATOM 1201 O O . LEU A 1 152 ? -16.262 25.509 -25.803 1.00 89.75 152 LEU A O 1
ATOM 1205 N N . ILE A 1 153 ? -14.455 26.838 -25.955 1.00 90.06 153 ILE A N 1
ATOM 1206 C CA . ILE A 1 153 ? -14.972 27.875 -25.053 1.00 90.06 153 ILE A CA 1
ATOM 1207 C C . ILE A 1 153 ? -16.184 28.577 -25.681 1.00 90.06 153 ILE A C 1
ATOM 1209 O O . ILE A 1 153 ? -17.204 28.740 -25.015 1.00 90.06 153 ILE A O 1
ATOM 1213 N N . GLU A 1 154 ? -16.122 28.953 -26.959 1.00 88.06 154 GLU A N 1
ATOM 1214 C CA . GLU A 1 154 ? -17.221 29.643 -27.652 1.00 88.06 154 GLU A CA 1
ATOM 1215 C C . GLU A 1 154 ? -18.477 28.770 -27.757 1.00 88.06 154 GLU A C 1
ATOM 1217 O O . GLU A 1 154 ? -19.578 29.250 -27.490 1.00 88.06 154 GLU A O 1
ATOM 1222 N N . THR A 1 155 ? -18.315 27.473 -28.032 1.00 86.25 155 THR A N 1
ATOM 1223 C CA . THR A 1 155 ? -19.419 26.498 -28.089 1.00 86.25 155 THR A CA 1
ATOM 1224 C C . THR A 1 155 ? -20.076 26.300 -26.721 1.00 86.25 155 THR A C 1
ATOM 1226 O O . THR A 1 155 ? -21.268 26.022 -26.639 1.00 86.25 155 THR A O 1
ATOM 1229 N N . SER A 1 156 ? -19.330 26.494 -25.627 1.00 85.88 156 SER A N 1
ATOM 1230 C CA . SER A 1 156 ? -19.889 26.439 -24.271 1.00 85.88 156 SER A CA 1
ATOM 1231 C C . SER A 1 156 ? -20.723 27.671 -23.886 1.00 85.88 156 SER A C 1
ATOM 1233 O O . SER A 1 156 ? -21.405 27.645 -22.862 1.00 85.88 156 SER A O 1
ATOM 1235 N N . GLY A 1 157 ? -20.655 28.760 -24.663 1.00 87.19 157 GLY A N 1
ATOM 1236 C CA . GLY A 1 157 ? -21.322 30.033 -24.365 1.00 87.19 157 GLY A CA 1
ATOM 1237 C C . GLY A 1 157 ? -20.705 30.829 -23.205 1.00 87.19 157 GLY A C 1
ATOM 1238 O O . GLY A 1 157 ? -21.228 31.881 -22.831 1.00 87.19 157 GLY A O 1
ATOM 1239 N N . LEU A 1 158 ? -19.595 30.361 -22.625 1.00 87.19 158 LEU A N 1
ATOM 1240 C CA . LEU A 1 158 ? -18.952 30.993 -21.476 1.00 87.19 158 LEU A CA 1
ATOM 1241 C C . LEU A 1 158 ? -18.044 32.159 -21.893 1.00 87.19 158 LEU A C 1
ATOM 1243 O O . LEU A 1 158 ? -17.225 32.056 -22.804 1.00 87.19 158 LEU A O 1
ATOM 1247 N N . LYS A 1 159 ? -18.144 33.278 -21.166 1.00 87.00 159 LYS A N 1
ATOM 1248 C CA . LYS A 1 159 ? -17.219 34.424 -21.300 1.00 87.00 159 LYS A CA 1
ATOM 1249 C C . LYS A 1 159 ? -15.974 34.288 -20.412 1.00 87.00 159 LYS A C 1
ATOM 1251 O O . LYS A 1 159 ? -14.946 34.904 -20.692 1.00 87.00 159 LYS A O 1
ATOM 1256 N N . GLN A 1 160 ? -16.077 33.490 -19.352 1.00 89.44 160 GLN A N 1
ATOM 1257 C CA . GLN A 1 160 ? -15.016 33.206 -18.390 1.00 89.44 160 GLN A CA 1
ATOM 1258 C C . GLN A 1 160 ? -15.195 31.802 -17.804 1.00 89.44 160 GLN A C 1
ATOM 1260 O O . GLN A 1 160 ? -16.319 31.301 -17.753 1.00 89.44 160 GLN A O 1
ATOM 1265 N N . ILE A 1 161 ? -14.103 31.200 -17.339 1.00 90.62 161 ILE A N 1
ATOM 1266 C CA . ILE A 1 161 ? -14.087 29.903 -16.653 1.00 90.62 161 ILE A CA 1
ATOM 1267 C C . ILE A 1 161 ? -13.365 30.107 -15.328 1.00 90.62 161 ILE A C 1
ATOM 1269 O O . ILE A 1 161 ? -12.249 30.617 -15.326 1.00 90.62 161 ILE A O 1
ATOM 1273 N N . ASP A 1 162 ? -14.021 29.764 -14.219 1.00 88.19 162 ASP A N 1
ATOM 1274 C CA . ASP A 1 162 ? -13.474 29.928 -12.863 1.00 88.19 162 ASP A CA 1
ATOM 1275 C C . ASP A 1 162 ? -12.894 31.338 -12.600 1.00 88.19 162 ASP A C 1
ATOM 1277 O O . ASP A 1 162 ? -11.779 31.529 -12.120 1.00 88.19 162 ASP A O 1
ATOM 1281 N N . GLY A 1 163 ? -13.631 32.368 -13.032 1.00 86.94 163 GLY A N 1
ATOM 1282 C CA . GLY A 1 163 ? -13.219 33.772 -12.906 1.00 86.94 163 GLY A CA 1
ATOM 1283 C C . GLY A 1 163 ? -12.140 34.240 -13.895 1.00 86.94 163 GLY A C 1
ATOM 1284 O O . GLY A 1 163 ? -11.839 35.432 -13.933 1.00 86.94 163 GLY A O 1
ATOM 1285 N N . VAL A 1 164 ? -11.601 33.359 -14.744 1.00 92.00 164 VAL A N 1
ATOM 1286 C CA . VAL A 1 164 ? -10.587 33.696 -15.755 1.00 92.00 164 VAL A CA 1
ATOM 1287 C C . VAL A 1 164 ? -11.250 33.979 -17.100 1.00 92.00 164 VAL A C 1
ATOM 1289 O O . VAL A 1 164 ? -11.960 33.139 -17.657 1.00 92.00 164 VAL A O 1
ATOM 1292 N N . LYS A 1 165 ? -11.015 35.172 -17.655 1.00 92.94 165 LYS A N 1
ATOM 1293 C CA . LYS A 1 165 ? -11.572 35.577 -18.958 1.00 92.94 165 LYS A CA 1
ATOM 1294 C C . LYS A 1 165 ? -11.037 34.704 -20.093 1.00 92.94 165 LYS A C 1
ATOM 1296 O O . LYS A 1 165 ? -9.863 34.330 -20.086 1.00 92.94 165 LYS A O 1
ATOM 1301 N N . LYS A 1 166 ? -11.864 34.453 -21.115 1.00 92.44 166 LYS A N 1
ATOM 1302 C CA . LYS A 1 166 ? -11.478 33.629 -22.275 1.00 92.44 166 LYS A CA 1
ATOM 1303 C C . LYS A 1 166 ? -10.181 34.098 -22.946 1.00 92.44 166 LYS A C 1
ATOM 1305 O O . LYS A 1 166 ? -9.373 33.271 -23.351 1.00 92.44 166 LYS A O 1
ATOM 1310 N N . GLU A 1 167 ? -9.944 35.408 -23.026 1.00 93.31 167 GLU A N 1
ATOM 1311 C CA . GLU A 1 167 ? -8.745 35.978 -23.648 1.00 93.31 167 GLU A CA 1
ATOM 1312 C C . GLU A 1 167 ? -7.480 35.593 -22.874 1.00 93.31 167 GLU A C 1
ATOM 1314 O O . GLU A 1 167 ? -6.445 35.313 -23.475 1.00 93.31 167 GLU A O 1
ATOM 1319 N N . ILE A 1 168 ? -7.584 35.514 -21.545 1.00 95.12 168 ILE A N 1
ATOM 1320 C CA . ILE A 1 168 ? -6.487 35.122 -20.657 1.00 95.12 168 ILE A CA 1
ATOM 1321 C C . ILE A 1 168 ? -6.230 33.619 -20.757 1.00 95.12 168 ILE A C 1
ATOM 1323 O O . ILE A 1 168 ? -5.076 33.213 -20.841 1.00 95.12 168 ILE A O 1
ATOM 1327 N N . ILE A 1 169 ? -7.278 32.795 -20.849 1.00 95.06 169 ILE A N 1
ATOM 1328 C CA . ILE A 1 169 ? -7.145 31.345 -21.078 1.00 95.06 169 ILE A CA 1
ATOM 1329 C C . ILE A 1 169 ? -6.430 31.072 -22.408 1.00 95.06 169 ILE A C 1
ATOM 1331 O O . ILE A 1 169 ? -5.503 30.266 -22.464 1.00 95.06 169 ILE A O 1
ATOM 1335 N N . LEU A 1 170 ? -6.804 31.787 -23.475 1.00 94.06 170 LEU A N 1
ATOM 1336 C CA . LEU A 1 170 ? -6.138 31.677 -24.775 1.00 94.06 170 LEU A CA 1
ATOM 1337 C C . LEU A 1 170 ? -4.688 32.180 -24.727 1.00 94.06 170 LEU A C 1
ATOM 1339 O O . LEU A 1 170 ? -3.819 31.575 -25.356 1.00 94.06 170 LEU A O 1
ATOM 1343 N N . ALA A 1 171 ? -4.408 33.248 -23.975 1.00 94.31 171 ALA A N 1
ATOM 1344 C CA .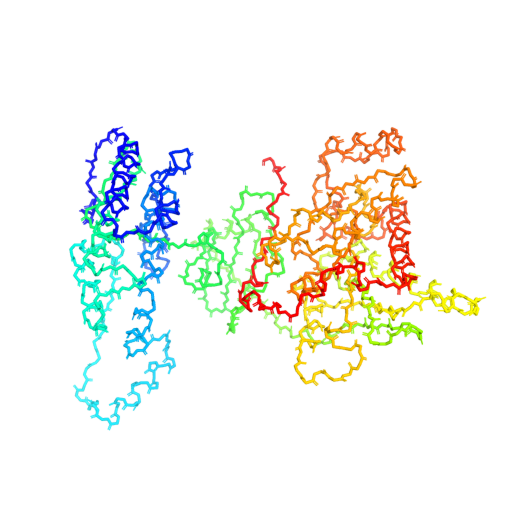 ALA A 1 171 ? -3.050 33.750 -23.775 1.00 94.31 171 ALA A CA 1
ATOM 1345 C C . ALA A 1 171 ? -2.171 32.749 -23.007 1.00 94.31 171 ALA A C 1
ATOM 1347 O O . ALA A 1 171 ? -1.051 32.479 -23.434 1.00 94.31 171 ALA A O 1
ATOM 1348 N N . LEU A 1 172 ? -2.687 32.151 -21.930 1.00 95.31 172 LEU A N 1
ATOM 1349 C CA . LEU A 1 172 ? -2.018 31.099 -21.158 1.00 95.31 172 LEU A CA 1
ATOM 1350 C C . LEU A 1 172 ? -1.734 29.873 -22.037 1.00 95.31 172 LEU A C 1
ATOM 1352 O O . LEU A 1 172 ? -0.603 29.393 -22.074 1.00 95.31 172 LEU A O 1
ATOM 1356 N N . ALA A 1 173 ? -2.726 29.397 -22.798 1.00 92.56 173 ALA A N 1
ATOM 1357 C CA . ALA A 1 173 ? -2.558 28.254 -23.694 1.00 92.56 173 ALA A CA 1
ATOM 1358 C C . ALA A 1 173 ? -1.501 28.528 -24.772 1.00 92.56 173 ALA A C 1
ATOM 1360 O O . ALA A 1 173 ? -0.628 27.696 -25.023 1.00 92.56 173 ALA A O 1
ATOM 1361 N N . ARG A 1 174 ? -1.527 29.726 -25.365 1.00 93.69 174 ARG A N 1
ATOM 1362 C CA . ARG A 1 174 ? -0.528 30.174 -26.341 1.00 93.69 174 ARG A CA 1
ATOM 1363 C C . ARG A 1 174 ? 0.861 30.234 -25.716 1.00 93.69 174 ARG A C 1
ATOM 1365 O O . ARG A 1 174 ? 1.820 29.770 -26.334 1.00 93.69 174 ARG A O 1
ATOM 1372 N N . PHE A 1 175 ? 0.967 30.752 -24.494 1.00 94.06 175 PHE A N 1
ATOM 1373 C CA . PHE A 1 175 ? 2.227 30.829 -23.764 1.00 94.06 175 PHE A CA 1
ATOM 1374 C C . PHE A 1 175 ? 2.826 29.435 -23.554 1.00 94.06 175 PHE A C 1
ATOM 1376 O O . PHE A 1 175 ? 3.969 29.210 -23.950 1.00 94.06 175 PHE A O 1
ATOM 1383 N N . VAL A 1 176 ? 2.040 28.483 -23.037 1.00 91.75 176 VAL A N 1
ATOM 1384 C CA . VAL A 1 176 ? 2.472 27.088 -22.845 1.00 91.75 176 VAL A CA 1
ATOM 1385 C C . VAL A 1 176 ? 2.892 26.454 -24.168 1.00 91.75 176 VAL A C 1
ATOM 1387 O O . VAL A 1 176 ? 3.973 25.886 -24.250 1.00 91.75 176 VAL A O 1
ATOM 1390 N N . MET A 1 177 ? 2.090 26.574 -25.231 1.00 86.75 177 MET A N 1
ATOM 1391 C CA . MET A 1 177 ? 2.381 25.916 -26.512 1.00 86.75 177 MET A CA 1
ATOM 1392 C C . MET A 1 177 ? 3.661 26.429 -27.184 1.00 86.75 177 MET A C 1
ATOM 1394 O O . MET A 1 177 ? 4.363 25.644 -27.817 1.00 86.75 177 MET A O 1
ATOM 1398 N N . THR A 1 178 ? 3.979 27.717 -27.030 1.00 89.31 178 THR A N 1
ATOM 1399 C CA . THR A 1 178 ? 5.109 28.381 -27.710 1.00 89.31 178 THR A CA 1
ATOM 1400 C C . THR A 1 178 ? 6.417 28.385 -26.916 1.00 89.31 178 THR A C 1
ATOM 1402 O O . THR A 1 178 ? 7.465 28.707 -27.483 1.00 89.31 178 THR A O 1
ATOM 1405 N N . ASN A 1 179 ? 6.380 28.005 -25.635 1.00 91.12 179 ASN A N 1
ATOM 1406 C CA . ASN A 1 179 ? 7.533 28.019 -24.730 1.00 91.12 179 ASN A CA 1
ATOM 1407 C C . ASN A 1 179 ? 7.953 26.611 -24.269 1.00 91.12 179 ASN A C 1
ATOM 1409 O O . ASN A 1 179 ? 8.291 26.405 -23.105 1.00 91.12 179 ASN A O 1
ATOM 1413 N N . ASN A 1 180 ? 7.960 25.642 -25.189 1.00 88.19 180 ASN A N 1
ATOM 1414 C CA . ASN A 1 180 ? 8.398 24.271 -24.916 1.00 88.19 180 ASN A CA 1
ATOM 1415 C C . ASN A 1 180 ? 9.806 24.024 -25.459 1.00 88.19 180 ASN A C 1
ATOM 1417 O O . ASN A 1 180 ? 10.034 24.091 -26.671 1.00 88.19 180 ASN A O 1
ATOM 1421 N N . TYR A 1 181 ? 10.729 23.715 -24.550 1.00 91.19 181 TYR A N 1
ATOM 1422 C CA . TYR A 1 181 ? 12.148 23.532 -24.836 1.00 91.19 181 TYR A CA 1
ATOM 1423 C C . TYR A 1 181 ? 12.663 22.243 -24.198 1.00 91.19 181 TYR A C 1
ATOM 1425 O O . TYR A 1 181 ? 12.259 21.909 -23.083 1.00 91.19 181 TYR A O 1
ATOM 1433 N N . PHE A 1 182 ? 13.565 21.543 -24.882 1.00 89.31 182 PHE A N 1
ATOM 1434 C CA . PHE A 1 182 ? 14.217 20.335 -24.370 1.00 89.31 182 PHE A CA 1
ATOM 1435 C C . PHE A 1 182 ? 15.667 20.235 -24.840 1.00 89.31 182 PHE A C 1
ATOM 1437 O O . PHE A 1 182 ? 16.061 20.879 -25.813 1.00 89.31 182 PHE A O 1
ATOM 1444 N N . TYR A 1 183 ? 16.446 19.406 -24.153 1.00 87.62 183 TYR A N 1
ATOM 1445 C CA . TYR A 1 183 ? 17.817 19.063 -24.521 1.00 87.62 183 TYR A CA 1
ATOM 1446 C C . TYR A 1 183 ? 17.869 17.666 -25.147 1.00 87.62 183 TYR A C 1
ATOM 1448 O O . TYR A 1 183 ? 17.216 16.740 -24.663 1.00 87.62 183 TYR A O 1
ATOM 1456 N N . LEU A 1 184 ? 18.638 17.503 -26.226 1.00 81.69 184 LEU A N 1
ATOM 1457 C CA . LEU A 1 184 ? 18.911 16.199 -26.825 1.00 81.69 184 LEU A CA 1
ATOM 1458 C C . LEU A 1 184 ? 20.268 16.200 -27.540 1.00 81.69 184 LEU A C 1
ATOM 1460 O O . LEU A 1 184 ? 20.510 17.022 -28.421 1.00 81.69 184 LEU A O 1
ATOM 1464 N N . ASN A 1 185 ? 21.116 15.218 -27.227 1.00 83.38 185 ASN A N 1
ATOM 1465 C CA . ASN A 1 185 ? 22.373 14.942 -27.935 1.00 83.38 185 ASN A CA 1
ATOM 1466 C C . ASN A 1 185 ? 23.252 16.189 -28.160 1.00 83.38 185 ASN A C 1
ATOM 1468 O O . ASN A 1 185 ? 23.697 16.441 -29.278 1.00 83.38 185 ASN A O 1
ATOM 1472 N N . GLY A 1 186 ? 23.487 16.985 -27.114 1.00 85.00 186 GLY A N 1
ATOM 1473 C CA . GLY A 1 186 ? 24.376 18.148 -27.200 1.00 85.00 186 GLY A CA 1
ATOM 1474 C C . GLY A 1 186 ? 23.727 19.446 -27.679 1.00 85.00 186 GLY A C 1
ATOM 1475 O O . GLY A 1 186 ? 24.394 20.473 -27.616 1.00 85.00 186 GLY A O 1
ATOM 1476 N N . SER A 1 187 ? 22.458 19.434 -28.101 1.00 91.44 187 SER A N 1
ATOM 1477 C CA . SER A 1 187 ? 21.757 20.638 -28.568 1.00 91.44 187 SER A CA 1
ATOM 1478 C C . SER A 1 187 ? 20.424 20.858 -27.856 1.00 91.44 187 SER A C 1
ATOM 1480 O O . SER A 1 187 ? 19.769 19.911 -27.408 1.00 91.44 187 SER A O 1
ATOM 1482 N N . TYR A 1 188 ? 20.015 22.118 -27.764 1.00 93.19 188 TYR A N 1
ATOM 1483 C CA . TYR A 1 188 ? 18.711 22.533 -27.265 1.00 93.19 188 TYR A CA 1
ATOM 1484 C C . TYR A 1 188 ? 17.741 22.729 -28.423 1.00 93.19 188 TYR A C 1
ATOM 1486 O O . TYR A 1 188 ? 18.103 23.226 -29.485 1.00 93.19 188 TYR A O 1
ATOM 1494 N N . TYR A 1 189 ? 16.481 22.374 -28.204 1.00 91.31 189 TYR A N 1
ATOM 1495 C CA . TYR A 1 189 ? 15.444 22.444 -29.223 1.00 91.31 189 TYR A CA 1
ATOM 1496 C C . TYR A 1 189 ? 14.223 23.182 -28.702 1.00 91.31 189 TYR A C 1
ATOM 1498 O O . TYR A 1 189 ? 13.816 22.993 -27.555 1.00 91.31 189 TYR A O 1
ATOM 1506 N N . LYS A 1 190 ? 13.592 23.966 -29.576 1.00 91.31 190 LYS A N 1
ATOM 1507 C CA . LYS A 1 190 ? 12.268 24.551 -29.357 1.00 91.31 190 LYS A CA 1
ATOM 1508 C C . LYS A 1 190 ? 11.222 23.772 -30.136 1.00 91.31 190 LYS A C 1
ATOM 1510 O O . LYS A 1 190 ? 11.382 23.519 -31.328 1.00 91.31 190 LYS A O 1
ATOM 1515 N N . GLN A 1 191 ? 10.112 23.429 -29.496 1.00 86.75 191 GLN A N 1
ATOM 1516 C CA . GLN A 1 191 ? 8.963 22.870 -30.197 1.00 86.75 191 GLN A CA 1
ATOM 1517 C C . GLN A 1 191 ? 8.183 23.972 -30.924 1.00 86.75 191 GLN A C 1
ATOM 1519 O O . GLN A 1 191 ? 7.699 24.920 -30.308 1.00 86.75 191 GLN A O 1
ATOM 1524 N N . ILE A 1 192 ? 8.036 23.823 -32.242 1.00 87.44 192 ILE A N 1
ATOM 1525 C CA . ILE A 1 192 ? 7.308 24.764 -33.115 1.00 87.44 192 ILE A CA 1
ATOM 1526 C C . ILE A 1 192 ? 5.981 24.183 -33.632 1.00 87.44 192 ILE A C 1
ATOM 1528 O O . ILE A 1 192 ? 5.141 24.902 -34.166 1.00 87.44 192 ILE A O 1
ATOM 1532 N N . LYS A 1 193 ? 5.774 22.871 -33.468 1.00 82.31 193 LYS A N 1
ATOM 1533 C CA . LYS A 1 193 ? 4.489 22.179 -33.652 1.00 82.31 193 LYS A CA 1
ATOM 1534 C C . LYS A 1 193 ? 4.468 20.861 -32.882 1.00 82.31 193 LYS A C 1
ATOM 1536 O O . LYS A 1 193 ? 5.497 20.354 -32.436 1.00 82.31 193 LYS A O 1
ATOM 1541 N N . GLY A 1 194 ? 3.278 20.305 -32.746 1.00 71.50 194 GLY A N 1
ATOM 1542 C CA . GLY A 1 194 ? 2.991 19.244 -31.802 1.00 71.50 194 GLY A CA 1
ATOM 1543 C C . GLY A 1 194 ? 2.681 19.800 -30.418 1.00 71.50 194 GLY A C 1
ATOM 1544 O O . GLY A 1 194 ? 2.808 20.995 -30.152 1.00 71.50 194 GLY A O 1
ATOM 1545 N N . VAL A 1 195 ? 2.264 18.901 -29.543 1.00 59.34 195 VAL A N 1
ATOM 1546 C CA . VAL A 1 195 ? 1.938 19.182 -28.149 1.00 59.34 195 VAL A CA 1
ATOM 1547 C C . VAL A 1 195 ? 2.890 18.410 -27.246 1.00 59.34 195 VAL A C 1
ATOM 1549 O O . VAL A 1 195 ? 3.373 17.332 -27.601 1.00 59.34 195 VAL A O 1
ATOM 1552 N N . VAL A 1 196 ? 3.164 18.977 -26.077 1.00 56.25 196 VAL A N 1
ATOM 1553 C CA . VAL A 1 196 ? 3.808 18.269 -24.970 1.00 56.25 196 VAL A CA 1
ATOM 1554 C C . VAL A 1 196 ? 2.779 17.290 -24.424 1.00 56.25 196 VAL A C 1
ATOM 1556 O O . VAL A 1 196 ? 1.682 17.683 -24.032 1.00 56.25 196 VAL A O 1
ATOM 1559 N N . ALA A 1 197 ? 3.111 16.006 -24.446 1.00 46.25 197 ALA A N 1
ATOM 1560 C CA . ALA A 1 197 ? 2.275 14.988 -23.842 1.00 46.25 197 ALA A CA 1
ATOM 1561 C C . ALA A 1 197 ? 2.771 14.767 -22.414 1.00 46.25 197 ALA A C 1
ATOM 1563 O O . ALA A 1 197 ? 3.937 14.431 -22.211 1.00 46.25 197 ALA A O 1
ATOM 1564 N N . ILE A 1 198 ? 1.888 14.956 -21.436 1.00 50.22 198 ILE A N 1
ATOM 1565 C CA . ILE A 1 198 ? 2.200 14.742 -20.022 1.00 50.22 198 ILE A CA 1
ATOM 1566 C C . ILE A 1 198 ? 1.339 13.591 -19.502 1.00 50.22 198 ILE A C 1
ATOM 1568 O O . ILE A 1 198 ? 0.158 13.808 -19.236 1.00 50.22 198 ILE A O 1
ATOM 1572 N N . PRO A 1 199 ? 1.904 12.381 -19.349 1.00 37.19 199 PRO A N 1
ATOM 1573 C CA . PRO A 1 199 ? 1.267 11.318 -18.583 1.00 37.19 199 PRO A CA 1
ATOM 1574 C C . PRO A 1 199 ? 2.087 10.926 -17.337 1.00 37.19 199 PRO A C 1
ATOM 1576 O O . PRO A 1 199 ? 3.235 10.501 -17.443 1.00 37.19 199 PRO A O 1
ATOM 1579 N N . ASN A 1 200 ? 1.460 11.133 -16.174 1.00 38.53 200 ASN A N 1
ATOM 1580 C CA . ASN A 1 200 ? 1.424 10.393 -14.894 1.00 38.53 200 ASN A CA 1
ATOM 1581 C C . ASN A 1 200 ? 2.480 9.356 -14.446 1.00 38.53 200 ASN A C 1
ATOM 1583 O O . ASN A 1 200 ? 2.174 8.591 -13.539 1.00 38.53 200 ASN A O 1
ATOM 1587 N N . LEU A 1 201 ? 3.715 9.346 -14.953 1.00 36.06 201 LEU A N 1
ATOM 1588 C CA . LEU A 1 201 ? 4.827 8.572 -14.355 1.00 36.06 201 LEU A CA 1
ATOM 1589 C C . LEU A 1 201 ? 4.577 7.045 -14.170 1.00 36.06 201 LEU A C 1
ATOM 1591 O O . LEU A 1 201 ? 5.402 6.393 -13.544 1.00 36.06 201 LEU A O 1
ATOM 1595 N N . GLY A 1 202 ? 3.509 6.455 -14.731 1.00 31.86 202 GLY A N 1
ATOM 1596 C CA . GLY A 1 202 ? 3.191 5.021 -14.609 1.00 31.86 202 GLY A CA 1
ATOM 1597 C C . GLY A 1 202 ? 2.350 4.618 -13.386 1.00 31.86 202 GLY A C 1
ATOM 1598 O O . GLY A 1 202 ? 2.349 3.448 -13.014 1.00 31.86 202 GLY A O 1
ATOM 1599 N N . CYS A 1 203 ? 1.645 5.551 -12.741 1.00 34.78 203 CYS A N 1
ATOM 1600 C CA . CYS A 1 203 ? 0.960 5.307 -11.463 1.00 34.78 203 CYS A CA 1
ATOM 1601 C C . CYS A 1 203 ? -0.543 4.950 -11.569 1.00 34.78 203 CYS A C 1
ATOM 1603 O O . CYS A 1 203 ? -1.254 5.050 -10.565 1.00 34.78 203 CYS A O 1
ATOM 1605 N N . GLN A 1 204 ? -1.081 4.601 -12.746 1.00 36.56 204 GLN A N 1
ATOM 1606 C CA . GLN A 1 204 ? -2.491 4.195 -12.908 1.00 36.56 204 GLN A CA 1
ATOM 1607 C C . GLN A 1 204 ? -2.650 2.953 -13.800 1.00 36.56 204 GLN A C 1
ATOM 1609 O O . GLN A 1 204 ? -1.922 2.771 -14.771 1.00 36.56 204 GLN A O 1
ATOM 1614 N N . ASP A 1 205 ? -3.687 2.149 -13.547 1.00 36.12 205 ASP A N 1
ATOM 1615 C CA . ASP A 1 205 ? -4.010 0.917 -14.296 1.00 36.12 205 ASP A CA 1
ATOM 1616 C C . ASP A 1 205 ? -4.177 1.138 -15.814 1.00 36.12 205 ASP A C 1
ATOM 1618 O O . ASP A 1 205 ? -3.942 0.248 -16.635 1.00 36.12 205 ASP A O 1
ATOM 1622 N N . THR A 1 206 ? -4.549 2.352 -16.227 1.00 41.38 206 THR A N 1
ATOM 1623 C CA . THR A 1 206 ? -4.665 2.733 -17.643 1.00 41.38 206 THR A CA 1
ATOM 1624 C C . THR A 1 206 ? -3.326 2.848 -18.370 1.00 41.38 206 THR A C 1
ATOM 1626 O O . THR A 1 206 ? -3.304 2.811 -19.602 1.00 41.38 206 THR A O 1
ATOM 1629 N N . ASP A 1 207 ? -2.222 2.974 -17.632 1.00 40.09 207 ASP A N 1
ATOM 1630 C CA . ASP A 1 207 ? -0.875 3.045 -18.193 1.00 40.09 207 ASP A CA 1
ATOM 1631 C C . ASP A 1 207 ? -0.438 1.654 -18.682 1.00 40.09 207 ASP A C 1
ATOM 1633 O O . ASP A 1 207 ? 0.073 1.510 -19.788 1.00 40.09 207 ASP A O 1
ATOM 1637 N N . TRP A 1 208 ? -0.778 0.599 -17.942 1.00 39.31 208 TRP A N 1
ATOM 1638 C CA . TRP A 1 208 ? -0.453 -0.797 -18.269 1.00 39.31 208 TRP A CA 1
ATOM 1639 C C . TRP A 1 208 ? -1.381 -1.409 -19.324 1.00 39.31 208 TRP A C 1
ATOM 1641 O O . TRP A 1 208 ? -1.000 -2.319 -20.058 1.00 39.31 208 TRP A O 1
ATOM 1651 N N . THR A 1 209 ? -2.593 -0.871 -19.458 1.00 43.66 209 THR A N 1
ATOM 1652 C CA . THR A 1 209 ? -3.623 -1.403 -20.364 1.00 43.66 209 THR A CA 1
ATOM 1653 C C . THR A 1 209 ? -3.646 -0.750 -21.753 1.00 43.66 209 THR A C 1
ATOM 1655 O O . THR A 1 209 ? -4.295 -1.279 -22.653 1.00 43.66 209 THR A O 1
ATOM 1658 N N . ASN A 1 210 ? -2.876 0.328 -21.981 1.00 38.81 210 ASN A N 1
ATOM 1659 C CA . ASN A 1 210 ? -2.750 1.009 -23.284 1.00 38.81 210 ASN A CA 1
ATOM 1660 C C . ASN A 1 210 ? -1.330 0.987 -23.898 1.00 38.81 210 ASN A C 1
ATOM 1662 O O . ASN A 1 210 ? -0.992 1.840 -24.726 1.00 38.81 210 ASN A O 1
ATOM 1666 N N . GLY A 1 211 ? -0.524 -0.032 -23.572 1.00 48.78 211 GLY A N 1
ATOM 1667 C CA . GLY A 1 211 ? 0.664 -0.400 -24.361 1.00 48.78 211 GLY A CA 1
ATOM 1668 C C . GLY A 1 211 ? 2.026 -0.280 -23.670 1.00 48.78 211 GLY A C 1
ATOM 1669 O O . GLY A 1 211 ? 3.019 -0.046 -24.358 1.00 48.78 211 GLY A O 1
ATOM 1670 N N . VAL A 1 212 ? 2.091 -0.446 -22.348 1.00 41.50 212 VAL A N 1
ATOM 1671 C CA . VAL A 1 212 ? 3.329 -0.390 -21.557 1.00 41.50 212 VAL A CA 1
ATOM 1672 C C . VAL A 1 212 ? 3.823 -1.802 -21.255 1.00 41.50 212 VAL A C 1
ATOM 1674 O O . VAL A 1 212 ? 3.368 -2.456 -20.327 1.00 41.50 212 VAL A O 1
ATOM 1677 N N . VAL A 1 213 ? 4.788 -2.266 -22.040 1.00 39.16 213 VAL A N 1
ATOM 1678 C CA . VAL A 1 213 ? 5.745 -3.271 -21.577 1.00 39.16 213 VAL A CA 1
ATOM 1679 C C . VAL A 1 213 ? 7.111 -2.678 -21.882 1.00 39.16 213 VAL A C 1
ATOM 1681 O O . VAL A 1 213 ? 7.495 -2.566 -23.047 1.00 39.16 213 VAL A O 1
ATOM 1684 N N . VAL A 1 214 ? 7.807 -2.201 -20.856 1.00 37.72 214 VAL A N 1
ATOM 1685 C CA . VAL A 1 214 ? 9.211 -1.804 -20.979 1.00 37.72 214 VAL A CA 1
ATOM 1686 C C . VAL A 1 214 ? 10.019 -2.917 -20.322 1.00 37.72 214 VAL A C 1
ATOM 1688 O O . VAL A 1 214 ? 9.773 -3.254 -19.172 1.00 37.72 214 VAL A O 1
ATOM 1691 N N . ASN A 1 215 ? 10.908 -3.518 -21.120 1.00 37.03 215 ASN A N 1
ATOM 1692 C CA . ASN A 1 215 ? 11.672 -4.750 -20.882 1.00 37.03 215 ASN A CA 1
ATOM 1693 C C . ASN A 1 215 ? 10.870 -6.072 -20.858 1.00 37.03 215 ASN A C 1
ATOM 1695 O O . ASN A 1 215 ? 11.179 -6.952 -20.068 1.00 37.03 215 ASN A O 1
ATOM 1699 N N . SER A 1 216 ? 9.895 -6.293 -21.764 1.00 42.41 216 SER A N 1
ATOM 1700 C CA . SER A 1 216 ? 9.450 -7.674 -22.079 1.00 42.41 216 SER A CA 1
ATOM 1701 C C . SER A 1 216 ? 9.012 -7.972 -23.524 1.00 42.41 216 SER A C 1
ATOM 1703 O O . SER A 1 216 ? 8.680 -7.064 -24.286 1.00 42.41 216 SER A O 1
ATOM 1705 N N . VAL A 1 217 ? 9.009 -9.273 -23.882 1.00 41.16 217 VAL A N 1
ATOM 1706 C CA . VAL A 1 217 ? 8.564 -9.865 -25.169 1.00 41.16 217 VAL A CA 1
ATOM 1707 C C . VAL A 1 217 ? 7.265 -10.660 -24.985 1.00 41.16 217 VAL A C 1
ATOM 1709 O O . VAL A 1 217 ? 7.202 -11.552 -24.145 1.00 41.16 217 VAL A O 1
ATOM 1712 N N . ALA A 1 218 ? 6.264 -10.409 -25.836 1.00 40.78 218 ALA A N 1
ATOM 1713 C CA . ALA A 1 218 ? 5.020 -11.180 -25.926 1.00 40.78 218 ALA A CA 1
ATOM 1714 C C . ALA A 1 218 ? 4.988 -12.030 -27.207 1.00 40.78 218 ALA A C 1
ATOM 1716 O O . ALA A 1 218 ? 5.334 -11.515 -28.268 1.00 40.78 218 ALA A O 1
ATOM 1717 N N . LEU A 1 219 ? 4.476 -13.271 -27.160 1.00 42.91 219 LEU A N 1
ATOM 1718 C CA . LEU A 1 219 ? 4.004 -13.950 -28.376 1.00 42.91 219 LEU A CA 1
ATOM 1719 C C . LEU A 1 219 ? 2.819 -14.889 -28.118 1.00 42.91 219 LEU A C 1
ATOM 1721 O O . LEU A 1 219 ? 2.872 -15.814 -27.310 1.00 42.91 219 LEU A O 1
ATOM 1725 N N . VAL A 1 220 ? 1.731 -14.625 -28.849 1.00 41.12 220 VAL A N 1
ATOM 1726 C CA . VAL A 1 220 ? 0.400 -15.199 -28.634 1.00 41.12 220 VAL A CA 1
ATOM 1727 C C . VAL A 1 220 ? -0.019 -16.045 -29.836 1.00 41.12 220 VAL A C 1
ATOM 1729 O O . VAL A 1 220 ? -0.110 -15.552 -30.958 1.00 41.12 220 VAL A O 1
ATOM 1732 N N . LYS A 1 221 ? -0.472 -17.272 -29.563 1.00 34.69 221 LYS A N 1
ATOM 1733 C CA . LYS A 1 221 ? -1.843 -17.645 -29.957 1.00 34.69 221 LYS A CA 1
ATOM 1734 C C . LYS A 1 221 ? -2.739 -17.997 -28.751 1.00 34.69 221 LYS A C 1
ATOM 1736 O O . LYS A 1 221 ? -3.936 -18.150 -28.963 1.00 34.69 221 LYS A O 1
ATOM 1741 N N . ARG A 1 222 ? -2.209 -18.097 -27.506 1.00 44.34 222 ARG A N 1
ATOM 1742 C CA . ARG A 1 222 ? -2.985 -18.456 -26.285 1.00 44.34 222 ARG A CA 1
ATOM 1743 C C . ARG A 1 222 ? -2.526 -17.887 -24.902 1.00 44.34 222 ARG A C 1
ATOM 1745 O O . ARG A 1 222 ? -3.112 -18.305 -23.913 1.00 44.34 222 ARG A O 1
ATOM 1752 N N . GLY A 1 223 ? -1.553 -16.967 -24.772 1.00 47.00 223 GLY A N 1
ATOM 1753 C CA . GLY A 1 223 ? -1.124 -16.428 -23.451 1.00 47.00 223 GLY A CA 1
ATOM 1754 C C . GLY A 1 223 ? -0.110 -15.266 -23.507 1.00 47.00 223 GLY A C 1
ATOM 1755 O O . GLY A 1 223 ? 0.415 -14.998 -24.586 1.00 47.00 223 GLY A O 1
ATOM 1756 N N . LEU A 1 224 ? 0.155 -14.594 -22.372 1.00 54.56 224 LEU A N 1
ATOM 1757 C CA . LEU A 1 224 ? 1.104 -13.466 -22.214 1.00 54.56 224 LEU A CA 1
ATOM 1758 C C . LEU A 1 224 ? 2.310 -13.840 -21.322 1.00 54.56 224 LEU A C 1
ATOM 1760 O O . LEU A 1 224 ? 2.127 -14.453 -20.272 1.00 54.56 224 LEU A O 1
ATOM 1764 N N . LEU A 1 225 ? 3.525 -13.435 -21.717 1.00 56.59 225 LEU A N 1
ATOM 1765 C CA . LEU A 1 225 ? 4.763 -13.562 -20.931 1.00 56.59 225 LEU A CA 1
ATOM 1766 C C . LEU A 1 225 ? 5.352 -12.174 -20.654 1.00 56.59 225 LEU A C 1
ATOM 1768 O O . LEU A 1 225 ? 5.465 -11.362 -21.571 1.00 56.59 225 LEU A O 1
ATOM 1772 N N . ILE A 1 226 ? 5.725 -11.913 -19.403 1.00 57.38 226 ILE A N 1
ATOM 1773 C CA . ILE A 1 226 ? 6.339 -10.657 -18.945 1.00 57.38 226 ILE A CA 1
ATOM 1774 C C . ILE A 1 226 ? 7.620 -11.016 -18.188 1.00 57.38 226 ILE A C 1
ATOM 1776 O O . ILE A 1 226 ? 7.624 -11.999 -17.459 1.00 57.38 226 ILE A O 1
ATOM 1780 N N . TYR A 1 227 ? 8.706 -10.264 -18.351 1.00 54.03 227 TYR A N 1
ATOM 1781 C CA . TYR A 1 227 ? 9.932 -10.441 -17.565 1.00 54.03 227 TYR A CA 1
ATOM 1782 C C . TYR A 1 227 ? 10.373 -9.114 -16.948 1.00 54.03 227 TYR A C 1
ATOM 1784 O O . TYR A 1 227 ? 10.005 -8.048 -17.436 1.00 54.03 227 TYR A O 1
ATOM 1792 N N . ASN A 1 228 ? 11.098 -9.198 -15.836 1.00 58.66 228 ASN A N 1
ATOM 1793 C CA . ASN A 1 228 ? 11.514 -8.034 -15.056 1.00 58.66 228 ASN A CA 1
ATOM 1794 C C . ASN A 1 228 ? 12.668 -7.270 -15.745 1.00 58.66 228 ASN A C 1
ATOM 1796 O O . ASN A 1 228 ? 13.174 -7.729 -16.757 1.00 58.66 228 ASN A O 1
ATOM 1800 N N . ASP A 1 229 ? 13.072 -6.090 -15.286 1.00 54.12 229 ASP A N 1
ATOM 1801 C CA . ASP A 1 229 ? 13.969 -5.211 -16.046 1.00 54.12 229 ASP A CA 1
ATOM 1802 C C . ASP A 1 229 ? 15.474 -5.483 -15.866 1.00 54.12 229 ASP A C 1
ATOM 1804 O O . ASP A 1 229 ? 16.274 -4.972 -16.655 1.00 54.12 229 ASP A O 1
ATOM 1808 N N . GLY A 1 230 ? 15.850 -6.308 -14.883 1.00 52.44 230 GLY A N 1
ATOM 1809 C CA . GLY A 1 230 ? 17.236 -6.643 -14.550 1.00 52.44 230 GLY A CA 1
ATOM 1810 C C . GLY A 1 230 ? 18.055 -5.478 -13.990 1.00 52.44 230 GLY A C 1
ATOM 1811 O O . GLY A 1 230 ? 19.282 -5.549 -14.014 1.00 52.44 230 GLY A O 1
ATOM 1812 N N . THR A 1 231 ? 17.413 -4.389 -13.554 1.00 46.41 231 THR A N 1
ATOM 1813 C CA . THR A 1 231 ? 18.102 -3.156 -13.133 1.00 46.41 231 THR A CA 1
ATOM 1814 C C . THR A 1 231 ? 18.298 -3.034 -11.624 1.00 46.41 231 THR A C 1
ATOM 1816 O O . THR A 1 231 ? 19.174 -2.291 -11.190 1.00 46.41 231 THR A O 1
ATOM 1819 N N . SER A 1 232 ? 17.533 -3.787 -10.835 1.00 44.38 232 SER A N 1
ATOM 1820 C CA . SER A 1 232 ? 17.676 -3.916 -9.381 1.00 44.38 232 SER A CA 1
ATOM 1821 C C . SER A 1 232 ? 17.846 -5.385 -8.984 1.00 44.38 232 SER A C 1
ATOM 1823 O O . SER A 1 232 ? 17.584 -6.274 -9.795 1.00 44.38 232 SER A O 1
ATOM 1825 N N . SER A 1 233 ? 18.253 -5.668 -7.740 1.00 46.06 233 SER A N 1
ATOM 1826 C CA . SER A 1 233 ? 18.315 -7.040 -7.200 1.00 46.06 233 SER A CA 1
ATOM 1827 C C . SER A 1 233 ? 16.997 -7.801 -7.382 1.00 46.06 233 SER A C 1
ATOM 1829 O O . SER A 1 233 ? 16.997 -8.981 -7.740 1.00 46.06 233 SER A O 1
ATOM 1831 N N . ASP A 1 234 ? 15.878 -7.097 -7.231 1.00 42.00 234 ASP A N 1
ATOM 1832 C CA . ASP A 1 234 ? 14.527 -7.645 -7.380 1.00 42.00 234 ASP A CA 1
ATOM 1833 C C . ASP A 1 234 ? 14.125 -7.726 -8.858 1.00 42.00 234 ASP A C 1
ATOM 1835 O O . ASP A 1 234 ? 13.370 -8.612 -9.260 1.00 42.00 234 ASP A O 1
ATOM 1839 N N . GLY A 1 235 ? 14.750 -6.877 -9.682 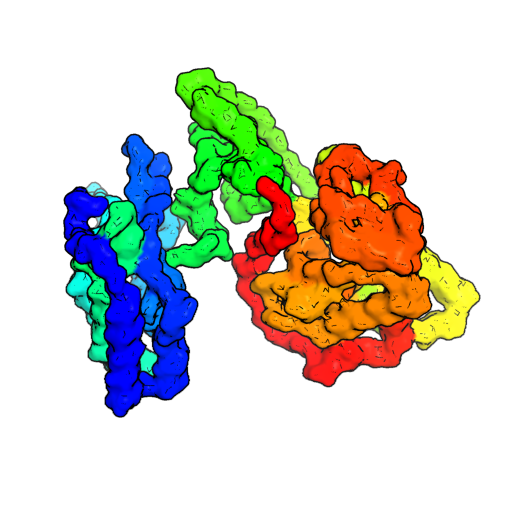1.00 49.62 235 GLY A N 1
ATOM 1840 C CA . GLY A 1 235 ? 14.743 -6.845 -11.140 1.00 49.62 235 GLY A CA 1
ATOM 1841 C C . GLY A 1 235 ? 15.139 -8.158 -11.821 1.00 49.62 235 GLY A C 1
ATOM 1842 O O . GLY A 1 235 ? 14.878 -8.325 -13.010 1.00 49.62 235 GLY A O 1
ATOM 1843 N N . PHE A 1 236 ? 15.758 -9.106 -11.105 1.00 51.19 236 PHE A N 1
ATOM 1844 C CA . PHE A 1 236 ? 16.212 -10.379 -11.675 1.00 51.19 236 PHE A CA 1
ATOM 1845 C C . PHE A 1 236 ? 15.237 -11.541 -11.489 1.00 51.19 236 PHE A C 1
ATOM 1847 O O . PHE A 1 236 ? 15.204 -12.435 -12.341 1.00 51.19 236 PHE A O 1
ATOM 1854 N N . ASN A 1 237 ? 14.442 -11.547 -10.420 1.00 51.78 237 ASN A N 1
ATOM 1855 C CA . ASN A 1 237 ? 13.542 -12.653 -10.093 1.00 51.78 237 ASN A CA 1
ATOM 1856 C C . ASN A 1 237 ? 12.154 -12.470 -10.739 1.00 51.78 237 ASN A C 1
ATOM 1858 O O . ASN A 1 237 ? 11.792 -11.354 -11.121 1.00 51.78 237 ASN A O 1
ATOM 1862 N N . PRO A 1 238 ? 11.369 -13.553 -10.922 1.00 55.31 238 PRO A N 1
ATOM 1863 C CA . PRO A 1 238 ? 9.991 -13.434 -11.389 1.00 55.31 238 PRO A CA 1
ATOM 1864 C C . PRO A 1 238 ? 9.152 -12.628 -10.395 1.00 55.31 238 PRO A C 1
ATOM 1866 O O . PRO A 1 238 ? 9.249 -12.860 -9.190 1.00 55.31 238 PRO A O 1
ATOM 1869 N N . ILE A 1 239 ? 8.293 -11.738 -10.897 1.00 52.88 239 ILE A N 1
ATOM 1870 C CA . ILE A 1 239 ? 7.364 -10.988 -10.045 1.00 52.88 239 ILE A CA 1
ATOM 1871 C C . ILE A 1 239 ? 6.307 -11.958 -9.494 1.00 52.88 239 ILE A C 1
ATOM 1873 O O . ILE A 1 239 ? 5.587 -12.596 -10.265 1.00 52.88 239 ILE A O 1
ATOM 1877 N N . GLN A 1 240 ? 6.229 -12.080 -8.169 1.00 45.66 240 GLN A N 1
ATOM 1878 C CA . GLN A 1 240 ? 5.218 -12.875 -7.464 1.00 45.66 240 GLN A CA 1
ATOM 1879 C C . GLN A 1 240 ? 4.015 -11.986 -7.097 1.00 45.66 240 GLN A C 1
ATOM 1881 O O . GLN A 1 240 ? 4.164 -10.780 -6.928 1.00 45.66 240 GLN A O 1
ATOM 1886 N N . GLY A 1 241 ? 2.810 -12.559 -7.011 1.00 42.62 241 GLY A N 1
ATOM 1887 C CA . GLY A 1 241 ? 1.647 -11.878 -6.411 1.00 42.62 241 GLY A CA 1
ATOM 1888 C C . GLY A 1 241 ? 0.942 -10.794 -7.247 1.00 42.62 241 GLY A C 1
ATOM 1889 O O . GLY A 1 241 ? 0.025 -10.141 -6.753 1.00 42.62 241 GLY A O 1
ATOM 1890 N N . VAL A 1 242 ? 1.291 -10.589 -8.522 1.00 42.00 242 VAL A N 1
ATOM 1891 C CA . VAL A 1 242 ? 0.626 -9.554 -9.336 1.00 42.00 242 VAL A CA 1
ATOM 1892 C C . VAL A 1 242 ? -0.782 -9.991 -9.733 1.00 42.00 242 VAL A C 1
ATOM 1894 O O . VAL A 1 242 ? -0.969 -10.909 -10.538 1.00 42.00 242 VAL A O 1
ATOM 1897 N N . ARG A 1 243 ? -1.793 -9.257 -9.255 1.00 39.78 243 ARG A N 1
ATOM 1898 C CA . ARG A 1 243 ? -3.109 -9.283 -9.893 1.00 39.78 243 ARG A CA 1
ATOM 1899 C C . ARG A 1 243 ? -3.002 -8.667 -11.273 1.00 39.78 243 ARG A C 1
ATOM 1901 O O . ARG A 1 243 ? -2.806 -7.465 -11.432 1.00 39.78 243 ARG A O 1
ATOM 1908 N N . ASN A 1 244 ? -3.261 -9.485 -12.278 1.00 40.53 244 ASN A N 1
ATOM 1909 C CA . ASN A 1 244 ? -3.708 -8.959 -13.545 1.00 40.53 244 ASN A CA 1
ATOM 1910 C C . ASN A 1 244 ? -5.169 -8.503 -13.368 1.00 40.53 244 ASN A C 1
ATOM 1912 O O . ASN A 1 244 ? -6.087 -9.279 -13.605 1.00 40.53 244 ASN A O 1
ATOM 1916 N N . ASN A 1 245 ? -5.400 -7.262 -12.916 1.00 38.78 245 ASN A N 1
ATOM 1917 C CA . ASN A 1 245 ? -6.743 -6.651 -12.793 1.00 38.78 245 ASN A CA 1
ATOM 1918 C C . ASN A 1 245 ? -7.460 -6.481 -14.148 1.00 38.78 245 ASN A C 1
ATOM 1920 O O . ASN A 1 245 ? -8.536 -5.888 -14.247 1.00 38.78 245 ASN A O 1
ATOM 1924 N N . LEU A 1 246 ? -6.873 -7.002 -15.221 1.00 40.81 246 LEU A N 1
ATOM 1925 C CA . LEU A 1 246 ? -7.568 -7.230 -16.458 1.00 40.81 246 LEU A CA 1
ATOM 1926 C C . LEU A 1 246 ? -8.748 -8.189 -16.214 1.00 40.81 246 LEU A C 1
ATOM 1928 O O . LEU A 1 246 ? -8.568 -9.333 -15.809 1.00 40.81 246 LEU A O 1
ATOM 1932 N N . ASN A 1 247 ? -9.953 -7.781 -16.615 1.00 43.78 247 ASN A N 1
ATOM 1933 C CA . ASN A 1 247 ? -11.060 -8.695 -16.944 1.00 43.78 247 ASN A CA 1
ATOM 1934 C C . ASN A 1 247 ? -10.706 -9.586 -18.168 1.00 43.78 247 ASN A C 1
ATOM 1936 O O . ASN A 1 247 ? -11.530 -9.798 -19.058 1.00 43.78 247 ASN A O 1
ATOM 1940 N N . THR A 1 248 ? -9.457 -10.042 -18.300 1.00 42.91 248 THR A N 1
ATOM 1941 C CA . THR A 1 248 ? -8.983 -10.814 -19.445 1.00 42.91 248 THR A CA 1
ATOM 1942 C C . THR A 1 248 ? -9.029 -12.295 -19.152 1.00 42.91 248 THR A C 1
ATOM 1944 O O . THR A 1 248 ? -8.417 -12.788 -18.213 1.00 42.91 248 THR A O 1
ATOM 1947 N N . THR A 1 249 ? -9.655 -13.019 -20.066 1.00 49.69 249 THR A N 1
ATOM 1948 C CA . THR A 1 249 ? -9.696 -14.481 -20.153 1.00 49.69 249 THR A CA 1
ATOM 1949 C C . THR A 1 249 ? -8.386 -15.105 -20.664 1.00 49.69 249 THR A C 1
ATOM 1951 O O . THR A 1 249 ? -8.383 -16.258 -21.090 1.00 49.69 249 THR A O 1
ATOM 1954 N N . ILE A 1 250 ? -7.273 -14.356 -20.676 1.00 52.09 250 ILE A N 1
ATOM 1955 C CA . ILE A 1 250 ? -5.987 -14.792 -21.236 1.00 52.09 250 ILE A CA 1
ATOM 1956 C C . ILE A 1 250 ? -4.986 -14.991 -20.089 1.00 52.09 250 ILE A C 1
ATOM 1958 O O . ILE A 1 250 ? -4.675 -14.021 -19.398 1.00 52.09 250 ILE A O 1
ATOM 1962 N N . PRO A 1 251 ? -4.450 -16.208 -19.896 1.00 54.31 251 PRO A N 1
ATOM 1963 C CA . PRO A 1 251 ? -3.416 -16.466 -18.899 1.00 54.31 251 PRO A CA 1
ATOM 1964 C C . PRO A 1 251 ? -2.155 -15.608 -19.097 1.00 54.31 251 PRO A C 1
ATOM 1966 O O . PRO A 1 251 ? -1.689 -15.438 -20.230 1.00 54.31 251 PRO A O 1
ATOM 1969 N N . ALA A 1 252 ? -1.579 -15.123 -17.995 1.00 60.62 252 ALA A N 1
ATOM 1970 C CA . ALA A 1 252 ? -0.343 -14.342 -17.971 1.00 60.62 252 ALA A CA 1
ATOM 1971 C C . ALA A 1 252 ? 0.664 -14.939 -16.976 1.00 60.62 252 ALA A C 1
ATOM 1973 O O . ALA A 1 252 ? 0.269 -15.365 -15.893 1.00 60.62 252 ALA A O 1
ATOM 1974 N N . TYR A 1 253 ? 1.948 -14.955 -17.343 1.00 63.88 253 TYR A N 1
ATOM 1975 C CA . TYR A 1 253 ? 3.050 -15.394 -16.479 1.00 63.88 253 TYR A CA 1
ATOM 1976 C C . TYR A 1 253 ? 4.166 -14.353 -16.429 1.00 63.88 253 TYR A C 1
ATOM 1978 O O . TYR A 1 253 ? 4.522 -13.758 -17.449 1.00 63.88 253 TYR A O 1
ATOM 1986 N N . PHE A 1 254 ? 4.757 -14.210 -15.244 1.00 63.50 254 PHE A N 1
ATOM 1987 C CA . PHE A 1 254 ? 5.955 -13.413 -15.012 1.00 63.50 254 PHE A CA 1
ATOM 1988 C C . PHE A 1 254 ? 7.190 -14.324 -14.972 1.00 63.50 254 PHE A C 1
ATOM 1990 O O . PHE A 1 254 ? 7.167 -15.401 -14.378 1.00 63.50 254 PHE A O 1
ATOM 1997 N N . LEU A 1 255 ? 8.264 -13.904 -15.632 1.00 63.31 255 LEU A N 1
ATOM 1998 C CA . LEU A 1 255 ? 9.528 -14.618 -15.780 1.00 63.31 255 LEU A CA 1
ATOM 1999 C C . LEU A 1 255 ? 10.652 -13.841 -15.089 1.00 63.31 255 LEU A C 1
ATOM 2001 O O . LEU A 1 255 ? 10.590 -12.618 -14.953 1.00 63.31 255 LEU A O 1
ATOM 2005 N N . SER A 1 256 ? 11.719 -14.548 -14.719 1.00 65.62 256 SER A N 1
ATOM 2006 C CA . SER A 1 256 ? 12.973 -13.910 -14.315 1.00 65.62 256 SER A CA 1
ATOM 2007 C C . SER A 1 256 ? 13.581 -13.135 -15.485 1.00 65.62 256 SER A C 1
ATOM 2009 O O . SER A 1 256 ? 13.397 -13.514 -16.647 1.00 65.62 256 SER A O 1
ATOM 2011 N N . TYR A 1 257 ? 14.356 -12.088 -15.192 1.00 62.16 257 TYR A N 1
ATOM 2012 C CA . TYR A 1 257 ? 15.055 -11.313 -16.225 1.00 62.16 257 TYR A CA 1
ATOM 2013 C C . TYR A 1 257 ? 15.936 -12.202 -17.101 1.00 62.16 257 TYR A C 1
ATOM 2015 O O . TYR A 1 257 ? 15.873 -12.136 -18.325 1.00 62.16 257 TYR A O 1
ATOM 2023 N N . ASN A 1 258 ? 16.707 -13.099 -16.479 1.00 69.38 258 ASN A N 1
ATOM 2024 C CA . ASN A 1 258 ? 17.624 -13.986 -17.193 1.00 69.38 258 ASN A CA 1
ATOM 2025 C C . ASN A 1 258 ? 16.890 -14.911 -18.174 1.00 69.38 258 ASN A C 1
ATOM 2027 O O . ASN A 1 258 ? 17.332 -15.070 -19.311 1.00 69.38 258 ASN A O 1
ATOM 2031 N N . LEU A 1 259 ? 15.756 -15.491 -17.765 1.00 71.44 259 LEU A N 1
ATOM 2032 C CA . LEU A 1 259 ? 14.937 -16.322 -18.648 1.00 71.44 259 LEU A CA 1
ATOM 2033 C C . LEU A 1 259 ? 14.284 -15.480 -19.753 1.00 71.44 259 LEU A C 1
ATOM 2035 O O . LEU A 1 259 ? 14.272 -15.885 -20.913 1.00 71.44 259 LEU A O 1
ATOM 2039 N N . GLY A 1 260 ? 13.802 -14.284 -19.413 1.00 69.06 260 GLY A N 1
ATOM 2040 C CA . GLY A 1 260 ? 13.282 -13.317 -20.374 1.00 69.06 260 GLY A CA 1
ATOM 2041 C C . GLY A 1 260 ? 14.297 -12.952 -21.457 1.00 69.06 260 GLY A C 1
ATOM 2042 O O . GLY A 1 260 ? 14.000 -13.056 -22.645 1.00 69.06 260 GLY A O 1
ATOM 2043 N N . MET A 1 261 ? 15.527 -12.622 -21.064 1.00 67.75 261 MET A N 1
ATOM 2044 C CA . MET A 1 261 ? 16.621 -12.296 -21.979 1.00 67.75 261 MET A CA 1
ATOM 2045 C C . MET A 1 261 ? 17.064 -13.490 -22.827 1.00 67.75 261 MET A C 1
ATOM 2047 O O . MET A 1 261 ? 17.381 -13.312 -24.001 1.00 67.75 261 MET A O 1
ATOM 2051 N N . GLN A 1 262 ? 17.050 -14.714 -22.288 1.00 71.44 262 GLN A N 1
ATOM 2052 C CA . GLN A 1 262 ? 17.288 -15.922 -23.088 1.00 71.44 262 GLN A CA 1
ATOM 2053 C C . GLN A 1 262 ? 16.232 -16.089 -24.190 1.00 71.44 262 GLN A C 1
ATOM 2055 O O . GLN A 1 262 ? 16.583 -16.390 -25.331 1.00 71.44 262 GLN A O 1
ATOM 2060 N N . LEU A 1 263 ? 14.956 -15.844 -23.875 1.00 69.38 263 LEU A N 1
ATOM 2061 C CA . LEU A 1 263 ? 13.862 -15.900 -24.848 1.00 69.38 263 LEU A CA 1
ATOM 2062 C C . LEU A 1 263 ? 13.954 -14.779 -25.893 1.00 69.38 263 LEU A C 1
ATOM 2064 O O . LEU A 1 263 ? 13.731 -15.035 -27.074 1.00 69.38 263 LEU A O 1
ATOM 2068 N N . VAL A 1 264 ? 14.330 -13.563 -25.482 1.00 65.19 264 VAL A N 1
ATOM 2069 C CA . VAL A 1 264 ? 14.574 -12.425 -26.389 1.00 65.19 264 VAL A CA 1
ATOM 2070 C C . VAL A 1 264 ? 15.705 -12.744 -27.365 1.00 65.19 264 VAL A C 1
ATOM 2072 O O . VAL A 1 264 ? 15.549 -12.585 -28.573 1.00 65.19 264 VAL A O 1
ATOM 2075 N N . ASN A 1 265 ? 16.837 -13.228 -26.852 1.00 69.56 265 ASN A N 1
ATOM 2076 C CA . ASN A 1 265 ? 18.030 -13.503 -27.653 1.00 69.56 265 ASN A CA 1
ATOM 2077 C C . ASN A 1 265 ? 17.857 -14.713 -28.587 1.00 69.56 265 ASN A C 1
ATOM 2079 O O . ASN A 1 265 ? 18.584 -14.836 -29.570 1.00 69.56 265 ASN A O 1
ATOM 2083 N N . GLY A 1 266 ? 16.912 -15.609 -28.287 1.00 65.38 266 GLY A N 1
ATOM 2084 C CA . GLY A 1 266 ? 16.598 -16.796 -29.083 1.00 65.38 266 GLY A CA 1
ATOM 2085 C C . GLY A 1 266 ? 15.389 -16.653 -30.011 1.00 65.38 266 GLY A C 1
ATOM 2086 O O . GLY A 1 266 ? 14.983 -17.654 -30.596 1.00 65.38 266 GLY A O 1
ATOM 2087 N N . VAL A 1 267 ? 14.797 -15.459 -30.141 1.00 64.81 267 VAL A N 1
ATOM 2088 C CA . VAL A 1 267 ? 13.454 -15.256 -30.723 1.00 64.81 267 VAL A CA 1
ATOM 2089 C C . VAL A 1 267 ? 13.267 -15.824 -32.139 1.00 64.81 267 VAL A C 1
ATOM 2091 O O . VAL A 1 267 ? 12.179 -16.295 -32.458 1.00 64.81 267 VAL A O 1
ATOM 2094 N N . ASP A 1 268 ? 14.322 -15.865 -32.958 1.00 55.69 268 ASP A N 1
ATOM 2095 C CA . ASP A 1 268 ? 14.253 -16.374 -34.337 1.00 55.69 268 ASP A CA 1
ATOM 2096 C C . ASP A 1 268 ? 14.188 -17.914 -34.425 1.00 55.69 268 ASP A C 1
ATOM 2098 O O . ASP A 1 268 ? 13.799 -18.452 -35.459 1.00 55.69 268 ASP A O 1
ATOM 2102 N N . ASN A 1 269 ? 14.534 -18.634 -33.346 1.00 62.47 269 ASN A N 1
ATOM 2103 C CA . ASN A 1 269 ? 14.592 -20.105 -33.297 1.00 62.47 269 ASN A CA 1
ATOM 2104 C C . ASN A 1 269 ? 13.900 -20.724 -32.064 1.00 62.47 269 ASN A C 1
ATOM 2106 O O . ASN A 1 269 ? 13.880 -21.948 -31.912 1.00 62.47 269 ASN A O 1
ATOM 2110 N N . ALA A 1 270 ? 13.350 -19.913 -31.160 1.00 56.00 270 ALA A N 1
ATOM 2111 C CA . ALA A 1 270 ? 12.738 -20.383 -29.926 1.00 56.00 270 ALA A CA 1
ATOM 2112 C C . ALA A 1 270 ? 11.256 -20.726 -30.132 1.00 56.00 270 ALA A C 1
ATOM 2114 O O . ALA A 1 270 ? 10.458 -19.911 -30.588 1.00 56.00 270 ALA A O 1
ATOM 2115 N N . SER A 1 271 ? 10.869 -21.937 -29.734 1.00 60.88 271 SER A N 1
ATOM 2116 C CA . SER A 1 271 ? 9.466 -22.318 -29.553 1.00 60.88 271 SER A CA 1
ATOM 2117 C C . SER A 1 271 ? 9.194 -22.502 -28.067 1.00 60.88 271 SER A C 1
ATOM 2119 O O . SER A 1 271 ? 9.866 -23.294 -27.410 1.00 60.88 271 SER A O 1
ATOM 2121 N N . VAL A 1 272 ? 8.199 -21.787 -27.540 1.00 62.25 272 VAL A N 1
ATOM 2122 C CA . VAL A 1 272 ? 7.755 -21.922 -26.147 1.00 62.25 272 VAL A CA 1
ATOM 2123 C C . VAL A 1 272 ? 6.422 -22.659 -26.129 1.00 62.25 272 VAL A C 1
ATOM 2125 O O . VAL A 1 272 ? 5.443 -22.206 -26.724 1.00 62.25 272 VAL A O 1
ATOM 2128 N N . ILE A 1 273 ? 6.374 -23.795 -25.436 1.00 62.38 273 ILE A N 1
ATOM 2129 C CA . ILE A 1 273 ? 5.136 -24.530 -25.167 1.00 62.38 273 ILE A CA 1
ATOM 2130 C C . ILE A 1 273 ? 4.775 -24.289 -23.704 1.00 62.38 273 ILE A C 1
ATOM 2132 O O . ILE A 1 273 ? 5.544 -24.635 -22.812 1.00 62.38 273 ILE A O 1
ATOM 2136 N N . MET A 1 274 ? 3.602 -23.706 -23.465 1.00 59.28 274 MET A N 1
ATOM 2137 C CA . MET A 1 274 ? 3.077 -23.475 -22.119 1.00 59.28 274 MET A CA 1
ATOM 2138 C C . MET A 1 274 ? 1.865 -24.367 -21.872 1.00 59.28 274 MET A C 1
ATOM 2140 O O . MET A 1 274 ? 0.860 -24.271 -22.578 1.00 59.28 274 MET A O 1
ATOM 2144 N N . GLY A 1 275 ? 1.959 -25.223 -20.857 1.00 58.47 275 GLY A N 1
ATOM 2145 C CA . GLY A 1 275 ? 0.813 -25.917 -20.282 1.00 58.47 275 GLY A CA 1
ATOM 2146 C C . GLY A 1 275 ? 0.269 -25.090 -19.127 1.00 58.47 275 GLY A C 1
ATOM 2147 O O . GLY A 1 275 ? 0.930 -24.977 -18.101 1.00 58.47 275 GLY A O 1
ATOM 2148 N N . ILE A 1 276 ? -0.907 -24.494 -19.305 1.00 59.25 276 ILE A N 1
ATOM 2149 C CA . ILE A 1 276 ? -1.525 -23.635 -18.292 1.00 59.25 276 ILE A CA 1
ATOM 2150 C C . ILE A 1 276 ? -2.730 -24.375 -17.742 1.00 59.25 276 ILE A C 1
ATOM 2152 O O . ILE A 1 276 ? -3.682 -24.648 -18.473 1.00 59.25 276 ILE A O 1
ATOM 2156 N N . ASN A 1 277 ? -2.666 -24.705 -16.459 1.00 58.91 277 ASN A N 1
ATOM 2157 C CA . ASN A 1 277 ? -3.804 -25.219 -15.722 1.00 58.91 277 ASN A CA 1
ATOM 2158 C C . ASN A 1 277 ? -4.302 -24.103 -14.805 1.00 58.91 277 ASN A C 1
ATOM 2160 O O . ASN A 1 277 ? -3.600 -23.714 -13.874 1.00 58.91 277 ASN A O 1
ATOM 2164 N N . VAL A 1 278 ? -5.472 -23.552 -15.120 1.00 60.12 278 VAL A N 1
ATOM 2165 C CA . VAL A 1 278 ? -6.133 -22.563 -14.270 1.00 60.12 278 VAL A CA 1
ATOM 2166 C C . VAL A 1 278 ? -7.101 -23.321 -13.382 1.00 60.12 278 VAL A C 1
ATOM 2168 O O . VAL A 1 278 ? -8.023 -23.967 -13.877 1.00 60.12 278 VAL A O 1
ATOM 2171 N N . SER A 1 279 ? -6.883 -23.237 -12.079 1.00 58.97 279 SER A N 1
ATOM 2172 C CA . SER A 1 279 ? -7.815 -23.729 -11.076 1.00 58.97 279 SER A CA 1
ATOM 2173 C C . SER A 1 279 ? -8.319 -22.555 -10.260 1.00 58.97 279 SER A C 1
ATOM 2175 O O . SER A 1 279 ? -7.511 -21.788 -9.734 1.00 58.97 279 SER A O 1
ATOM 2177 N N . ASP A 1 280 ? -9.633 -22.451 -10.107 1.00 60.28 280 ASP A N 1
ATOM 2178 C CA . ASP A 1 280 ? -10.204 -21.546 -9.121 1.00 60.28 280 ASP A CA 1
ATOM 2179 C C . ASP A 1 280 ? -9.805 -22.027 -7.722 1.00 60.28 280 ASP A C 1
ATOM 2181 O O . ASP A 1 280 ? -10.037 -23.183 -7.349 1.00 60.28 280 ASP A O 1
ATOM 2185 N N . ALA A 1 281 ? -9.190 -21.139 -6.944 1.00 59.03 281 ALA A N 1
ATOM 2186 C CA . ALA A 1 281 ? -8.970 -21.377 -5.529 1.00 59.03 281 ALA A CA 1
ATOM 2187 C C . ALA A 1 281 ? -10.308 -21.189 -4.799 1.00 59.03 281 ALA A C 1
ATOM 2189 O O . ALA A 1 281 ? -10.713 -20.075 -4.476 1.00 59.03 281 ALA A O 1
ATOM 2190 N N . ASN A 1 282 ? -11.020 -22.290 -4.566 1.00 59.88 282 ASN A N 1
ATOM 2191 C CA . ASN A 1 282 ? -12.191 -22.298 -3.696 1.00 59.88 282 ASN A CA 1
ATOM 2192 C C . ASN A 1 282 ? -11.750 -22.426 -2.232 1.00 59.88 282 ASN A C 1
ATOM 2194 O O . ASN A 1 282 ? -10.837 -23.189 -1.925 1.00 59.88 282 ASN A O 1
ATOM 2198 N N . GLY A 1 283 ? -12.440 -21.734 -1.322 1.00 63.81 283 GLY A N 1
ATOM 2199 C CA . GLY A 1 283 ? -12.256 -21.922 0.123 1.00 63.81 283 GLY A CA 1
ATOM 2200 C C . GLY A 1 283 ? -11.242 -20.997 0.800 1.00 63.81 283 GLY A C 1
ATOM 2201 O O . GLY A 1 283 ? -10.808 -21.308 1.904 1.00 63.81 283 GLY A O 1
ATOM 2202 N N . ILE A 1 284 ? -10.889 -19.861 0.191 1.00 75.44 284 ILE A N 1
ATOM 2203 C CA . ILE A 1 284 ? -10.207 -18.779 0.915 1.00 75.44 284 ILE A CA 1
ATOM 2204 C C . ILE A 1 284 ? -11.210 -18.190 1.910 1.00 75.44 284 ILE A C 1
ATOM 2206 O O . ILE A 1 284 ? -12.285 -17.735 1.517 1.00 75.44 284 ILE A O 1
ATOM 2210 N N . GLY A 1 285 ? -10.874 -18.211 3.196 1.00 86.06 285 GLY A N 1
ATOM 2211 C CA . GLY A 1 285 ? -11.734 -17.690 4.248 1.00 86.06 285 GLY A CA 1
ATOM 2212 C C . GLY A 1 285 ? -10.915 -17.089 5.374 1.00 86.06 285 GLY A C 1
ATOM 2213 O O . GLY A 1 285 ? -9.853 -17.601 5.716 1.00 86.06 285 GLY A O 1
ATOM 2214 N N . ASN A 1 286 ? -11.441 -16.017 5.956 1.00 94.50 286 ASN A N 1
ATOM 2215 C CA . ASN A 1 286 ? -10.930 -15.506 7.217 1.00 94.50 286 ASN A CA 1
ATOM 2216 C C . ASN A 1 286 ? -11.538 -16.311 8.362 1.00 94.50 286 ASN A C 1
ATOM 2218 O O . ASN A 1 286 ? -12.719 -16.666 8.322 1.00 94.50 286 ASN A O 1
ATOM 2222 N N . ILE A 1 287 ? -10.758 -16.532 9.411 1.00 96.00 287 ILE A N 1
ATOM 2223 C CA . ILE A 1 287 ? -11.256 -17.081 10.672 1.00 96.00 287 ILE A CA 1
ATOM 2224 C C . ILE A 1 287 ? -11.154 -15.967 11.698 1.00 96.00 287 ILE A C 1
ATOM 2226 O O . ILE A 1 287 ? -10.085 -15.394 11.841 1.00 96.00 287 ILE A O 1
ATOM 2230 N N . CYS A 1 288 ? -12.231 -15.659 12.416 1.00 96.38 288 CYS A N 1
ATOM 2231 C CA . CYS A 1 288 ? -12.196 -14.688 13.506 1.00 96.38 288 CYS A CA 1
ATOM 2232 C C . CYS A 1 288 ? -12.773 -15.296 14.787 1.00 96.38 288 CYS A C 1
ATOM 2234 O O . CYS A 1 288 ? -13.732 -16.069 14.742 1.00 96.38 288 CYS A O 1
ATOM 2236 N N . ALA A 1 289 ? -12.182 -14.947 15.925 1.00 96.44 289 ALA A N 1
ATOM 2237 C CA . ALA A 1 289 ? -12.586 -15.383 17.251 1.00 96.44 289 ALA A CA 1
ATOM 2238 C C . ALA A 1 289 ? -12.657 -14.185 18.201 1.00 96.44 289 ALA A C 1
ATOM 2240 O O . ALA A 1 289 ? -11.673 -13.471 18.403 1.00 96.44 289 ALA A O 1
ATOM 2241 N N . ASP A 1 290 ? -13.824 -14.003 18.809 1.00 95.62 290 ASP A N 1
ATOM 2242 C CA . ASP A 1 290 ? -14.108 -12.889 19.705 1.00 95.62 290 ASP A CA 1
ATOM 2243 C C . ASP A 1 290 ? -13.968 -13.301 21.173 1.00 95.62 290 ASP A C 1
ATOM 2245 O O . ASP A 1 290 ? -14.316 -14.416 21.575 1.00 95.62 290 ASP A O 1
ATOM 2249 N N . THR A 1 291 ? -13.503 -12.375 22.010 1.00 92.25 291 THR A N 1
ATOM 2250 C CA . THR A 1 291 ? -13.633 -12.517 23.461 1.00 92.25 291 THR A CA 1
ATOM 2251 C C . THR A 1 291 ? -15.104 -12.523 23.872 1.00 92.25 291 THR A C 1
ATOM 2253 O O . THR A 1 291 ? -15.910 -11.761 23.349 1.00 92.25 291 THR A O 1
ATOM 2256 N N . GLN A 1 292 ? -15.456 -13.329 24.879 1.00 84.69 292 GLN A N 1
ATOM 2257 C CA . GLN A 1 292 ? -16.826 -13.393 25.420 1.00 84.69 292 GLN A CA 1
ATOM 2258 C C . GLN A 1 292 ? -17.245 -12.141 26.212 1.00 84.69 292 GLN A C 1
ATOM 2260 O O . GLN A 1 292 ? -18.396 -12.029 26.625 1.00 84.69 292 GLN A O 1
ATOM 2265 N N . THR A 1 293 ? -16.307 -11.235 26.481 1.00 82.38 293 THR A N 1
ATOM 2266 C CA . THR A 1 293 ? -16.498 -10.041 27.308 1.00 82.38 293 THR A CA 1
ATOM 2267 C C . THR A 1 293 ? -15.987 -8.791 26.601 1.00 82.38 293 THR A C 1
ATOM 2269 O O . THR A 1 293 ? -15.241 -8.886 25.622 1.00 82.38 293 THR A O 1
ATOM 2272 N N . GLY A 1 294 ? -16.348 -7.634 27.159 1.00 88.62 294 GLY A N 1
ATOM 2273 C CA . GLY A 1 294 ? -16.102 -6.317 26.579 1.00 88.62 294 GLY A CA 1
ATOM 2274 C C . GLY A 1 294 ? -17.321 -5.799 25.815 1.00 88.62 294 GLY A C 1
ATOM 2275 O O . GLY A 1 294 ? -18.245 -6.554 25.516 1.00 88.62 294 GLY A O 1
ATOM 2276 N N . ASP A 1 295 ? -17.345 -4.499 25.537 1.00 92.31 295 ASP A N 1
ATOM 2277 C CA . ASP A 1 295 ? -18.416 -3.860 24.771 1.00 92.31 295 ASP A CA 1
ATOM 2278 C C . ASP A 1 295 ? -18.428 -4.377 23.320 1.00 92.31 295 ASP A C 1
ATOM 2280 O O . ASP A 1 295 ? -17.489 -4.154 22.559 1.00 92.31 295 ASP A O 1
ATOM 2284 N N . GLU A 1 296 ? -19.498 -5.067 22.920 1.00 90.81 296 GLU A N 1
ATOM 2285 C CA . GLU A 1 296 ? -19.670 -5.601 21.562 1.00 90.81 296 GLU A CA 1
ATOM 2286 C C . GLU A 1 296 ? -19.858 -4.515 20.490 1.00 90.81 296 GLU A C 1
ATOM 2288 O O . GLU A 1 296 ? -19.762 -4.796 19.296 1.00 90.81 296 GLU A O 1
ATOM 2293 N N . THR A 1 297 ? -20.086 -3.263 20.884 1.00 94.12 297 THR A N 1
ATOM 2294 C CA . THR A 1 297 ? -20.121 -2.119 19.963 1.00 94.12 297 THR A CA 1
ATOM 2295 C C . THR A 1 297 ? -18.743 -1.484 19.764 1.00 94.12 297 THR A C 1
ATOM 2297 O O . THR A 1 297 ? -18.614 -0.532 19.000 1.00 94.12 297 THR A O 1
ATOM 2300 N N . LYS A 1 298 ? -17.698 -2.003 20.431 1.00 95.75 298 LYS A N 1
ATOM 2301 C CA . LYS A 1 298 ? -16.334 -1.462 20.399 1.00 95.75 298 LYS A CA 1
ATOM 2302 C C . LYS A 1 298 ? -15.283 -2.568 20.355 1.00 95.75 298 LYS A C 1
ATOM 2304 O O . LYS A 1 298 ? -15.059 -3.284 21.327 1.00 95.75 298 LYS A O 1
ATOM 2309 N N . THR A 1 299 ? -14.586 -2.665 19.230 1.00 97.44 299 THR A N 1
ATOM 2310 C CA . THR A 1 299 ? -13.746 -3.815 18.885 1.00 97.44 299 THR A CA 1
ATOM 2311 C C . THR A 1 299 ? -12.305 -3.402 18.655 1.00 97.44 299 THR A C 1
ATOM 2313 O O . THR A 1 299 ? -12.015 -2.540 17.825 1.00 97.44 299 THR A O 1
ATOM 2316 N N . ILE A 1 300 ? -11.395 -4.066 19.357 1.00 98.19 300 ILE A N 1
ATOM 2317 C CA . ILE A 1 300 ? -9.973 -4.117 19.025 1.00 98.19 300 ILE A CA 1
ATOM 2318 C C . ILE A 1 300 ? -9.799 -5.315 18.091 1.00 98.19 300 ILE A C 1
ATOM 2320 O O . ILE A 1 300 ? -9.987 -6.454 18.519 1.00 98.19 300 ILE A O 1
ATOM 2324 N N . VAL A 1 301 ? -9.476 -5.068 16.824 1.00 98.56 301 VAL A N 1
ATOM 2325 C CA . VAL A 1 301 ? -9.225 -6.131 15.843 1.00 98.56 301 VAL A CA 1
ATOM 2326 C C . VAL A 1 301 ? -7.737 -6.465 15.870 1.00 98.56 301 VAL A C 1
ATOM 2328 O O . VAL A 1 301 ? -6.904 -5.582 15.719 1.00 98.56 301 VAL A O 1
ATOM 2331 N N . VAL A 1 302 ? -7.396 -7.729 16.079 1.00 98.69 302 VAL A N 1
ATOM 2332 C CA . VAL A 1 302 ? -6.031 -8.257 16.106 1.00 98.69 302 VAL A CA 1
ATOM 2333 C C . VAL A 1 302 ? -5.880 -9.220 14.935 1.00 98.69 302 VAL A C 1
ATOM 2335 O O . VAL A 1 302 ? -6.657 -10.163 14.837 1.00 98.69 302 VAL A O 1
ATOM 2338 N N . GLY A 1 303 ? -4.917 -8.982 14.050 1.00 98.19 303 GLY A N 1
ATOM 2339 C CA . GLY A 1 303 ? -4.788 -9.680 12.772 1.00 98.19 303 GLY A CA 1
ATOM 2340 C C . GLY A 1 303 ? -3.415 -10.302 12.535 1.00 98.19 303 GLY A C 1
ATOM 2341 O O . GLY A 1 303 ? -2.412 -9.776 13.011 1.00 98.19 303 GLY A O 1
ATOM 2342 N N . ALA A 1 304 ? -3.391 -11.407 11.794 1.00 98.06 304 ALA A N 1
ATOM 2343 C CA . ALA A 1 304 ? -2.215 -11.978 11.132 1.00 98.06 304 ALA A CA 1
ATOM 2344 C C . ALA A 1 304 ? -2.701 -12.842 9.958 1.00 98.06 304 ALA A C 1
ATOM 2346 O O . ALA A 1 304 ? -3.731 -13.507 10.097 1.00 98.06 304 ALA A O 1
ATOM 2347 N N . HIS A 1 305 ? -2.010 -12.870 8.819 1.00 96.62 305 HIS A N 1
ATOM 2348 C CA . HIS A 1 305 ? -2.405 -13.785 7.746 1.00 96.62 305 HIS A CA 1
ATOM 2349 C C . HIS A 1 305 ? -1.934 -15.212 7.998 1.00 96.62 305 HIS A C 1
ATOM 2351 O O . HIS A 1 305 ? -0.986 -15.472 8.742 1.00 96.62 305 HIS A O 1
ATOM 2357 N N . SER A 1 306 ? -2.669 -16.146 7.402 1.00 94.12 306 SER A N 1
ATOM 2358 C CA . SER A 1 306 ? -2.532 -17.589 7.614 1.00 94.12 306 SER A CA 1
ATOM 2359 C C . SER A 1 306 ? -2.063 -18.356 6.382 1.00 94.12 306 SER A C 1
ATOM 2361 O O . SER A 1 306 ? -1.731 -19.537 6.491 1.00 94.12 306 SER A O 1
ATOM 2363 N N . ASP A 1 307 ? -2.043 -17.706 5.221 1.00 90.88 307 ASP A N 1
ATOM 2364 C CA . ASP A 1 307 ? -1.383 -18.209 4.025 1.00 90.88 307 ASP A CA 1
ATOM 2365 C C . ASP A 1 307 ? 0.106 -17.841 4.004 1.00 90.88 307 ASP A C 1
ATOM 2367 O O . ASP A 1 307 ? 0.579 -17.055 4.817 1.00 90.88 307 ASP A O 1
ATOM 2371 N N . GLY A 1 308 ? 0.833 -18.448 3.071 1.00 85.25 308 GLY A N 1
ATOM 2372 C CA . GLY A 1 308 ? 2.202 -18.090 2.718 1.00 85.25 308 GLY A CA 1
ATOM 2373 C C . GLY A 1 308 ? 2.432 -18.392 1.238 1.00 85.25 308 GLY A C 1
ATOM 2374 O O . GLY A 1 308 ? 1.596 -19.032 0.584 1.00 85.25 308 GLY A O 1
ATOM 2375 N N . VAL A 1 309 ? 3.567 -17.963 0.691 1.00 80.81 309 VAL A N 1
ATOM 2376 C CA . VAL A 1 309 ? 3.864 -18.179 -0.733 1.00 80.81 309 VAL A CA 1
ATOM 2377 C C . VAL A 1 309 ? 4.119 -19.652 -1.098 1.00 80.81 309 VAL A C 1
ATOM 2379 O O . VAL A 1 309 ? 4.665 -20.417 -0.298 1.00 80.81 309 VAL A O 1
ATOM 2382 N N . PRO A 1 310 ? 3.864 -20.066 -2.359 1.00 74.75 310 PRO A N 1
ATOM 2383 C CA . PRO A 1 310 ? 4.124 -21.436 -2.817 1.00 74.75 310 PRO A CA 1
ATOM 2384 C C . PRO A 1 310 ? 5.577 -21.918 -2.674 1.00 74.75 310 PRO A C 1
ATOM 2386 O O . PRO A 1 310 ? 5.835 -23.121 -2.722 1.00 74.75 310 PRO A O 1
ATOM 2389 N N . ALA A 1 311 ? 6.538 -20.996 -2.557 1.00 75.12 311 ALA A N 1
ATOM 2390 C CA . ALA A 1 311 ? 7.960 -21.316 -2.509 1.00 75.12 311 ALA A CA 1
ATOM 2391 C C . ALA A 1 311 ? 8.383 -22.027 -1.211 1.00 75.12 311 ALA A C 1
ATOM 2393 O O . ALA A 1 311 ? 9.313 -22.838 -1.246 1.00 75.12 311 ALA A O 1
ATOM 2394 N N . GLY A 1 312 ? 7.730 -21.735 -0.079 1.00 79.31 312 GLY A N 1
ATOM 2395 C CA . GLY A 1 312 ? 8.186 -22.126 1.256 1.00 79.31 312 GLY A CA 1
ATOM 2396 C C . GLY A 1 312 ? 7.067 -22.553 2.197 1.00 79.31 312 GLY A C 1
ATOM 2397 O O . GLY A 1 312 ? 5.906 -22.642 1.820 1.00 79.31 312 GLY A O 1
ATOM 2398 N N . SER A 1 313 ? 7.439 -22.888 3.435 1.00 88.62 313 SER A N 1
ATOM 2399 C CA . SER A 1 313 ? 6.469 -23.283 4.465 1.00 88.62 313 SER A CA 1
ATOM 2400 C C . SER A 1 313 ? 5.845 -22.093 5.195 1.00 88.62 313 SER A C 1
ATOM 2402 O O . SER A 1 313 ? 4.947 -22.327 5.999 1.00 88.62 313 SER A O 1
ATOM 2404 N N . GLY A 1 314 ? 6.326 -20.870 4.948 1.00 91.12 314 GLY A N 1
ATOM 2405 C CA . GLY A 1 314 ? 5.780 -19.646 5.529 1.00 91.12 314 GLY A CA 1
ATOM 2406 C C . GLY A 1 314 ? 5.824 -19.638 7.056 1.00 91.12 314 GLY A C 1
ATOM 2407 O O . GLY A 1 314 ? 4.823 -19.373 7.719 1.00 91.12 314 GLY A O 1
ATOM 2408 N N . ILE A 1 315 ? 6.943 -20.071 7.648 1.00 96.44 315 ILE A N 1
ATOM 2409 C CA . ILE A 1 315 ? 7.040 -20.213 9.105 1.00 96.44 315 ILE A CA 1
ATOM 2410 C C . ILE A 1 315 ? 7.258 -18.867 9.779 1.00 96.44 315 ILE A C 1
ATOM 2412 O O . ILE A 1 315 ? 6.596 -18.600 10.780 1.00 96.44 315 ILE A O 1
ATOM 2416 N N . ASN A 1 316 ? 8.177 -18.039 9.286 1.00 95.69 316 ASN A N 1
ATOM 2417 C CA . ASN A 1 316 ? 8.253 -16.662 9.744 1.00 95.69 316 ASN A CA 1
ATOM 2418 C C . ASN A 1 316 ? 7.154 -15.829 9.080 1.00 95.69 316 ASN A C 1
ATOM 2420 O O . ASN A 1 316 ? 6.490 -15.085 9.797 1.00 95.69 316 ASN A O 1
ATOM 2424 N N . ASP A 1 317 ? 6.919 -16.040 7.783 1.00 93.50 317 ASP A N 1
ATOM 2425 C CA . ASP A 1 317 ? 5.978 -15.290 6.947 1.00 93.50 317 ASP A CA 1
ATOM 2426 C C . ASP A 1 317 ? 4.794 -16.162 6.465 1.00 93.50 317 ASP A C 1
ATOM 2428 O O . ASP A 1 317 ? 4.897 -16.897 5.485 1.00 93.50 317 ASP A O 1
ATOM 2432 N N . ASN A 1 318 ? 3.671 -16.216 7.182 1.00 95.38 318 ASN A N 1
ATOM 2433 C CA . ASN A 1 318 ? 3.414 -15.549 8.464 1.00 95.38 318 ASN A CA 1
ATOM 2434 C C . ASN A 1 318 ? 2.893 -16.501 9.547 1.00 95.38 318 ASN A C 1
ATOM 2436 O O . ASN A 1 318 ? 2.062 -16.175 10.403 1.00 95.38 318 ASN A O 1
ATOM 2440 N N . GLY A 1 319 ? 3.448 -17.715 9.573 1.00 97.06 319 GLY A N 1
ATOM 2441 C CA . GLY A 1 319 ? 3.228 -18.674 10.652 1.00 97.06 319 GLY A CA 1
ATOM 2442 C C . GLY A 1 319 ? 3.563 -18.097 12.034 1.00 97.06 319 GLY A C 1
ATOM 2443 O O . GLY A 1 319 ? 2.889 -18.415 13.017 1.00 97.06 319 GLY A O 1
ATOM 2444 N N . SER A 1 320 ? 4.556 -17.208 12.118 1.00 98.00 320 SER A N 1
ATOM 2445 C CA . SER A 1 320 ? 4.964 -16.561 13.362 1.00 98.00 320 SER A CA 1
ATOM 2446 C C . SER A 1 320 ? 3.888 -15.605 13.891 1.00 98.00 320 SER A C 1
ATOM 2448 O O . SER A 1 320 ? 3.533 -15.703 15.068 1.00 98.00 320 SER A O 1
ATOM 2450 N N . GLY A 1 321 ? 3.299 -14.750 13.050 1.00 97.62 321 GLY A N 1
ATOM 2451 C CA . GLY A 1 321 ? 2.166 -13.899 13.412 1.00 97.62 321 GLY A CA 1
ATOM 2452 C C . GLY A 1 321 ? 0.927 -14.721 13.744 1.00 97.62 321 GLY A C 1
ATOM 2453 O O . GLY A 1 321 ? 0.355 -14.562 14.826 1.00 97.62 321 GLY A O 1
ATOM 2454 N N . THR A 1 322 ? 0.578 -15.684 12.884 1.00 97.81 322 THR A N 1
ATOM 2455 C CA . THR A 1 322 ? -0.572 -16.586 13.067 1.00 97.81 322 THR A CA 1
ATOM 2456 C C . THR A 1 322 ? -0.542 -17.309 14.416 1.00 97.81 322 THR A C 1
ATOM 2458 O O . THR A 1 322 ? -1.536 -17.307 15.154 1.00 97.81 322 THR A O 1
ATOM 2461 N N . VAL A 1 323 ? 0.595 -17.915 14.776 1.00 97.38 323 VAL A N 1
ATOM 2462 C CA . VAL A 1 323 ? 0.755 -18.609 16.064 1.00 97.38 323 VAL A CA 1
ATOM 2463 C C . VAL A 1 323 ? 0.890 -17.610 17.214 1.00 97.38 323 VAL A C 1
ATOM 2465 O O . VAL A 1 323 ? 0.391 -17.876 18.311 1.00 97.38 323 VAL A O 1
ATOM 2468 N N . GLY A 1 324 ? 1.514 -16.457 16.974 1.00 97.81 324 GLY A N 1
ATOM 2469 C CA . GLY A 1 324 ? 1.645 -15.373 17.941 1.00 97.81 324 GLY A CA 1
ATOM 2470 C C . GLY A 1 324 ? 0.283 -14.914 18.448 1.00 97.81 324 GLY A C 1
ATOM 2471 O O . GLY A 1 324 ? 0.022 -14.973 19.651 1.00 97.81 324 GLY A O 1
ATOM 2472 N N . ILE A 1 325 ? -0.628 -14.547 17.545 1.00 98.38 325 ILE A N 1
ATOM 2473 C CA . ILE A 1 325 ? -1.964 -14.075 17.927 1.00 98.38 325 ILE A CA 1
ATOM 2474 C C . ILE A 1 325 ? -2.829 -15.187 18.535 1.00 98.38 325 ILE A C 1
ATOM 2476 O O . ILE A 1 325 ? -3.582 -14.925 19.474 1.00 98.38 325 ILE A O 1
ATOM 2480 N N . LEU A 1 326 ? -2.662 -16.445 18.100 1.00 98.31 326 LEU A N 1
ATOM 2481 C CA . LEU A 1 326 ? -3.319 -17.596 18.728 1.00 98.31 326 LEU A CA 1
ATOM 2482 C C . LEU A 1 326 ? -2.870 -17.770 20.181 1.00 98.31 326 LEU A C 1
ATOM 2484 O O . LEU A 1 326 ? -3.692 -17.977 21.077 1.00 98.31 326 LEU A O 1
ATOM 2488 N N . LEU A 1 327 ? -1.565 -17.659 20.437 1.00 96.94 327 LEU A N 1
ATOM 2489 C CA . LEU A 1 327 ? -1.017 -17.739 21.785 1.00 96.94 327 LEU A CA 1
ATOM 2490 C C . LEU A 1 327 ? -1.566 -16.611 22.668 1.00 96.94 327 LEU A C 1
ATOM 2492 O O . LEU A 1 327 ? -1.908 -16.860 23.826 1.00 96.94 327 LEU A O 1
ATOM 2496 N N . LEU A 1 328 ? -1.684 -15.391 22.140 1.00 96.88 328 LEU A N 1
ATOM 2497 C CA . LEU A 1 328 ? -2.262 -14.256 22.866 1.00 96.88 328 LEU A CA 1
ATOM 2498 C C . LEU A 1 328 ? -3.742 -14.489 23.192 1.00 96.88 328 LEU A C 1
ATOM 2500 O O . LEU A 1 328 ? -4.133 -14.318 24.348 1.00 96.88 328 LEU A O 1
ATOM 2504 N N . ALA A 1 329 ? -4.533 -14.970 22.229 1.00 96.19 329 ALA A N 1
ATOM 2505 C CA . ALA A 1 329 ? -5.940 -15.311 22.432 1.00 96.19 329 ALA A CA 1
ATOM 2506 C C . ALA A 1 329 ? -6.122 -16.376 23.529 1.00 96.19 329 ALA A C 1
ATOM 2508 O O . ALA A 1 329 ? -6.931 -16.208 24.444 1.00 96.19 329 ALA A O 1
ATOM 2509 N N . LEU A 1 330 ? -5.321 -17.447 23.496 1.00 95.25 330 LEU A N 1
ATOM 2510 C CA . LEU A 1 330 ? -5.371 -18.518 24.496 1.00 95.25 330 LEU A CA 1
ATOM 2511 C C . LEU A 1 330 ? -4.951 -18.042 25.892 1.00 95.25 330 LEU A C 1
ATOM 2513 O O . LEU A 1 330 ? -5.556 -18.445 26.888 1.00 95.25 330 LEU A O 1
ATOM 2517 N N . ASN A 1 331 ? -3.925 -17.192 25.993 1.00 92.50 331 ASN A N 1
ATOM 2518 C CA . ASN A 1 331 ? -3.506 -16.635 27.281 1.00 92.50 331 ASN A CA 1
ATOM 2519 C C . ASN A 1 331 ? -4.554 -15.680 27.851 1.00 92.50 331 ASN A C 1
ATOM 2521 O O . ASN A 1 331 ? -4.837 -15.749 29.046 1.00 92.50 331 ASN A O 1
ATOM 2525 N N . LEU A 1 332 ? -5.177 -14.853 27.010 1.00 90.94 332 LEU A N 1
ATOM 2526 C CA . LEU A 1 332 ? -6.265 -13.978 27.429 1.00 90.94 332 LEU A CA 1
ATOM 2527 C C . LEU A 1 332 ? -7.482 -14.789 27.902 1.00 90.94 332 LEU A C 1
ATOM 2529 O O . LEU A 1 332 ? -8.025 -14.516 28.968 1.00 90.94 332 LEU A O 1
ATOM 2533 N N . ALA A 1 333 ? -7.850 -15.855 27.183 1.00 90.31 333 ALA A N 1
ATOM 2534 C CA . ALA A 1 333 ? -8.928 -16.756 27.587 1.00 90.31 333 ALA A CA 1
ATOM 2535 C C . ALA A 1 333 ? -8.653 -17.444 28.939 1.00 90.31 333 ALA A C 1
ATOM 2537 O O . ALA A 1 333 ? -9.553 -17.559 29.771 1.00 90.31 333 ALA A O 1
ATOM 2538 N N . ARG A 1 334 ? -7.408 -17.870 29.197 1.00 89.25 334 ARG A N 1
ATOM 2539 C CA . ARG A 1 334 ? -7.001 -18.418 30.506 1.00 89.25 334 ARG A CA 1
ATOM 2540 C C . ARG A 1 334 ? -7.027 -17.366 31.611 1.00 89.25 334 ARG A C 1
ATOM 2542 O O . ARG A 1 334 ? 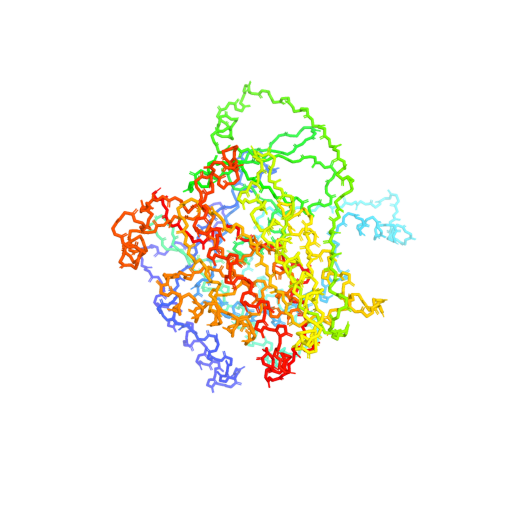-7.456 -17.668 32.723 1.00 89.25 334 ARG A O 1
ATOM 2549 N N . LEU A 1 335 ? -6.568 -16.149 31.322 1.00 86.19 335 LEU A N 1
ATOM 2550 C CA . LEU A 1 335 ? -6.570 -15.033 32.269 1.00 86.19 335 LEU A CA 1
ATOM 2551 C C . LEU A 1 335 ? -7.990 -14.725 32.742 1.00 86.19 335 LEU A C 1
ATOM 2553 O O . LEU A 1 335 ? -8.245 -14.605 33.936 1.00 86.19 335 LEU A O 1
ATOM 2557 N N . PHE A 1 336 ? -8.909 -14.689 31.784 1.00 85.25 336 PHE A N 1
ATOM 2558 C CA . PHE A 1 336 ? -10.338 -14.602 32.005 1.00 85.25 336 PHE A CA 1
ATOM 2559 C C . PHE A 1 336 ? -10.802 -15.748 32.909 1.00 85.25 336 PHE A C 1
ATOM 2561 O O . PHE A 1 336 ? -11.191 -15.498 34.043 1.00 85.25 336 PHE A O 1
ATOM 2568 N N . GLN A 1 337 ? -10.648 -17.010 32.510 1.00 83.19 337 GLN A N 1
ATOM 2569 C CA . GLN A 1 337 ? -11.151 -18.143 33.306 1.00 83.19 337 GLN A CA 1
ATOM 2570 C C . GLN A 1 337 ? -10.635 -18.194 34.755 1.00 83.19 337 GLN A C 1
ATOM 2572 O O . GLN A 1 337 ? -11.338 -18.666 35.646 1.00 83.19 337 GLN A O 1
ATOM 2577 N N . THR A 1 338 ? -9.405 -17.737 34.998 1.00 81.19 338 THR A N 1
ATOM 2578 C CA . THR A 1 338 ? -8.736 -17.857 36.303 1.00 81.19 338 THR A CA 1
ATOM 2579 C C . THR A 1 338 ? -8.914 -16.642 37.215 1.00 81.19 338 THR A C 1
ATOM 2581 O O . THR A 1 338 ? -8.613 -16.738 38.405 1.00 81.19 338 THR A O 1
ATOM 2584 N N . SER A 1 339 ? -9.414 -15.508 36.711 1.00 72.12 339 SER A N 1
ATOM 2585 C CA . SER A 1 339 ? -9.541 -14.279 37.499 1.00 72.12 339 SER A CA 1
ATOM 2586 C C . SER A 1 339 ? -10.838 -13.523 37.202 1.00 72.12 339 SER A C 1
ATOM 2588 O O . SER A 1 339 ? -10.892 -12.634 36.352 1.00 72.12 339 SER A O 1
ATOM 2590 N N . SER A 1 340 ? -11.886 -13.819 37.983 1.00 60.66 340 SER A N 1
ATOM 2591 C CA . SER A 1 340 ? -13.201 -13.162 37.884 1.00 60.66 340 SER A CA 1
ATOM 2592 C C . SER A 1 340 ? -13.137 -11.627 38.007 1.00 60.66 340 SER A C 1
ATOM 2594 O O . SER A 1 340 ? -13.933 -10.925 37.390 1.00 60.66 340 SER A O 1
ATOM 2596 N N . LEU A 1 341 ? -12.160 -11.098 38.753 1.00 59.81 341 LEU A N 1
ATOM 2597 C CA . LEU A 1 341 ? -11.942 -9.658 38.957 1.00 59.81 341 LEU A CA 1
ATOM 2598 C C . LEU A 1 341 ? -11.212 -8.966 37.796 1.00 59.81 341 LEU A C 1
ATOM 2600 O O . LEU A 1 341 ? -11.264 -7.742 37.698 1.00 59.81 341 LEU A O 1
ATOM 2604 N N . GLN A 1 342 ? -10.527 -9.708 36.919 1.00 64.62 342 GLN A N 1
ATOM 2605 C CA . GLN A 1 342 ? -9.861 -9.106 35.761 1.00 64.62 342 GLN A CA 1
ATOM 2606 C C . GLN A 1 342 ? -10.805 -8.905 34.576 1.00 64.62 342 GLN A C 1
ATOM 2608 O O . GLN A 1 342 ? -10.566 -7.994 33.788 1.00 64.62 342 GLN A O 1
ATOM 2613 N N . TYR A 1 343 ? -11.909 -9.651 34.471 1.00 61.00 343 TYR A N 1
ATOM 2614 C CA . TYR A 1 343 ? -12.891 -9.457 33.394 1.00 61.00 343 TYR A CA 1
ATOM 2615 C C . TYR A 1 343 ? -13.437 -8.034 33.330 1.00 61.00 343 TYR A C 1
ATOM 2617 O O . TYR A 1 343 ? -13.467 -7.443 32.257 1.00 61.00 343 TYR A O 1
ATOM 2625 N N . SER A 1 344 ? -13.814 -7.457 34.477 1.00 66.94 344 SER A N 1
ATOM 2626 C CA . SER A 1 344 ? -14.364 -6.097 34.542 1.00 66.94 344 SER A CA 1
ATOM 2627 C C . SER A 1 344 ? -13.340 -5.011 34.220 1.00 66.94 344 SER A C 1
ATOM 2629 O O . SER A 1 344 ? -13.703 -3.844 34.159 1.00 66.94 344 SER A O 1
ATOM 2631 N N . THR A 1 345 ? -12.059 -5.367 34.079 1.00 79.38 345 THR A N 1
ATOM 2632 C CA . THR A 1 345 ? -11.024 -4.411 33.674 1.00 79.38 345 THR A CA 1
ATOM 2633 C C . THR A 1 345 ? -10.914 -4.284 32.162 1.00 79.38 345 THR A C 1
ATOM 2635 O O . THR A 1 345 ? -10.384 -3.278 31.710 1.00 79.38 345 THR A O 1
ATOM 2638 N N . TYR A 1 346 ? -11.402 -5.260 31.385 1.00 89.50 346 TYR A N 1
ATOM 2639 C CA . TYR A 1 346 ? -11.384 -5.191 29.925 1.00 89.50 346 TYR A CA 1
ATOM 2640 C C . TYR A 1 346 ? -12.685 -4.575 29.413 1.00 89.50 346 TYR A C 1
ATOM 2642 O O . TYR A 1 346 ? -13.764 -5.142 29.564 1.00 89.50 346 TYR A O 1
ATOM 2650 N N . GLN A 1 347 ? -12.559 -3.409 28.789 1.00 92.31 347 GLN A N 1
ATOM 2651 C CA . GLN A 1 347 ? -13.678 -2.545 28.421 1.00 92.31 347 GLN A CA 1
ATOM 2652 C C . GLN A 1 347 ? -14.238 -2.862 27.024 1.00 92.31 347 GLN A C 1
ATOM 2654 O O . GLN A 1 347 ? -15.393 -2.559 26.740 1.00 92.31 347 GLN A O 1
ATOM 2659 N N . TYR A 1 348 ? -13.438 -3.480 26.151 1.00 95.38 348 TYR A N 1
ATOM 2660 C CA . TYR A 1 348 ? -13.722 -3.625 24.716 1.00 95.38 348 TYR A CA 1
ATOM 2661 C C . TYR A 1 348 ? -13.667 -5.084 24.283 1.00 95.38 348 TYR A C 1
ATOM 2663 O O . TYR A 1 348 ? -12.878 -5.859 24.833 1.00 95.38 348 TYR A O 1
ATOM 2671 N N . ARG A 1 349 ? -14.464 -5.457 23.275 1.00 95.50 349 ARG A N 1
ATOM 2672 C CA . ARG A 1 349 ? -14.312 -6.763 22.631 1.00 95.50 349 ARG A CA 1
ATOM 2673 C C . ARG A 1 349 ? -12.961 -6.818 21.923 1.00 95.50 349 ARG A C 1
ATOM 2675 O O . ARG A 1 349 ? -12.589 -5.887 21.209 1.00 95.50 349 ARG A O 1
ATOM 2682 N N . ILE A 1 350 ? -12.239 -7.921 22.083 1.00 97.31 350 ILE A N 1
ATOM 2683 C CA . ILE A 1 350 ? -11.016 -8.193 21.327 1.00 97.31 350 ILE A CA 1
ATOM 2684 C C . ILE A 1 350 ? -11.326 -9.316 20.341 1.00 97.31 350 ILE A C 1
ATOM 2686 O O . ILE A 1 350 ? -11.772 -10.393 20.736 1.00 97.31 350 ILE A O 1
ATOM 2690 N N . ARG A 1 351 ? -11.106 -9.039 19.059 1.00 98.12 351 ARG A N 1
ATOM 2691 C CA . ARG A 1 351 ? -11.344 -9.948 17.940 1.00 98.12 351 ARG A CA 1
ATOM 2692 C C . ARG A 1 351 ? -10.008 -10.384 17.367 1.00 98.12 351 ARG A C 1
ATOM 2694 O O . ARG A 1 351 ? -9.276 -9.544 16.864 1.00 98.12 351 ARG A O 1
ATOM 2701 N N . PHE A 1 352 ? -9.700 -11.671 17.415 1.00 98.56 352 PHE A N 1
ATOM 2702 C CA . PHE A 1 352 ? -8.517 -12.244 16.774 1.00 98.56 352 PHE A CA 1
ATOM 2703 C C . PHE A 1 352 ? -8.906 -12.811 15.418 1.00 98.56 352 PHE A C 1
ATOM 2705 O O . PHE A 1 352 ? -9.789 -13.661 15.365 1.00 98.56 352 PHE A O 1
ATOM 2712 N N . CYS A 1 353 ? -8.267 -12.359 14.345 1.00 98.38 353 CYS A N 1
ATOM 2713 C CA . CYS A 1 353 ? -8.557 -12.776 12.985 1.00 98.38 353 CYS A CA 1
ATOM 2714 C C . CYS A 1 353 ? -7.312 -13.312 12.277 1.00 98.38 353 CYS A C 1
ATOM 2716 O O . CYS A 1 353 ? -6.241 -12.710 12.327 1.00 98.38 353 CYS A O 1
ATOM 2718 N N . TRP A 1 354 ? -7.502 -14.423 11.576 1.00 98.31 354 TRP A N 1
ATOM 2719 C CA . TRP A 1 354 ? -6.549 -15.017 10.655 1.00 98.31 354 TRP A CA 1
ATOM 2720 C C . TRP A 1 354 ? -7.000 -14.707 9.237 1.00 98.31 354 TRP A C 1
ATOM 2722 O O . TRP A 1 354 ? -8.047 -15.199 8.798 1.00 98.31 354 TRP A O 1
ATOM 2732 N N . TRP A 1 355 ? -6.251 -13.844 8.560 1.00 96.81 355 TRP A N 1
ATOM 2733 C CA . TRP A 1 355 ? -6.569 -13.400 7.209 1.00 96.81 355 TRP A CA 1
ATOM 2734 C C . TRP A 1 355 ? -6.149 -14.463 6.193 1.00 96.81 355 TRP A C 1
ATOM 2736 O O . TRP A 1 355 ? -5.119 -15.120 6.352 1.00 96.81 355 TRP A O 1
ATOM 2746 N N . GLY A 1 356 ? -6.983 -14.687 5.182 1.00 91.50 356 GLY A N 1
ATOM 2747 C CA . GLY A 1 356 ? -6.666 -15.592 4.082 1.00 91.50 356 GLY A CA 1
ATOM 2748 C C . GLY A 1 356 ? -6.247 -14.837 2.824 1.00 91.50 356 GLY A C 1
ATOM 2749 O O . GLY A 1 356 ? -6.867 -13.832 2.476 1.00 91.50 356 GLY A O 1
ATOM 2750 N N . ALA A 1 357 ? -5.282 -15.386 2.091 1.00 87.06 357 ALA A N 1
ATOM 2751 C CA . ALA A 1 357 ? -4.818 -14.866 0.804 1.00 87.06 357 ALA A CA 1
ATOM 2752 C C . ALA A 1 357 ? -4.282 -13.424 0.886 1.00 87.06 357 ALA A C 1
ATOM 2754 O O . ALA A 1 357 ? -4.617 -12.576 0.047 1.00 87.06 357 ALA A O 1
ATOM 2755 N N . GLU A 1 358 ? -3.474 -13.150 1.907 1.00 86.50 358 GLU A N 1
ATOM 2756 C CA . GLU A 1 358 ? -2.698 -11.914 2.017 1.00 86.50 358 GLU A CA 1
ATOM 2757 C C . GLU A 1 358 ? -1.680 -11.823 0.876 1.00 86.50 358 GLU A C 1
ATOM 2759 O O . GLU A 1 358 ? -1.665 -10.821 0.159 1.00 86.50 358 GLU A O 1
ATOM 2764 N N . GLU A 1 359 ? -0.997 -12.929 0.573 1.00 80.62 359 GLU A N 1
ATOM 2765 C CA . GLU A 1 359 ? 0.101 -12.994 -0.407 1.00 80.62 359 GLU A CA 1
ATOM 2766 C C . GLU A 1 359 ? -0.383 -12.781 -1.853 1.00 80.62 359 GLU A C 1
ATOM 2768 O O . GLU A 1 359 ? 0.378 -12.587 -2.804 1.00 80.62 359 GLU A O 1
ATOM 2773 N N . LEU A 1 360 ? -1.705 -12.830 -2.043 1.00 73.88 360 LEU A N 1
ATOM 2774 C CA . LEU A 1 360 ? -2.403 -12.538 -3.296 1.00 73.88 360 LEU A CA 1
ATOM 2775 C C . LEU A 1 360 ? -2.950 -11.097 -3.341 1.00 73.88 360 LEU A C 1
ATOM 2777 O O . LEU A 1 360 ? -3.799 -10.762 -4.182 1.00 73.88 360 LEU A O 1
ATOM 2781 N N . GLY A 1 361 ? -2.485 -10.251 -2.423 1.00 72.00 361 GLY A N 1
ATOM 2782 C CA . GLY A 1 361 ? -2.844 -8.850 -2.276 1.00 72.00 361 GLY A CA 1
ATOM 2783 C C . GLY A 1 361 ? -3.955 -8.621 -1.254 1.00 72.00 361 GLY A C 1
ATOM 2784 O O . GLY A 1 361 ? -5.019 -8.108 -1.617 1.00 72.00 361 GLY A O 1
ATOM 2785 N N . LEU A 1 362 ? -3.708 -8.951 0.013 1.00 83.25 362 LEU A N 1
ATOM 2786 C CA . LEU A 1 362 ? -4.523 -8.586 1.180 1.00 83.25 362 LEU A CA 1
ATOM 2787 C C . LEU A 1 362 ? -5.997 -9.017 1.069 1.00 83.25 362 LEU A C 1
ATOM 2789 O O . LEU A 1 362 ? -6.889 -8.314 1.550 1.00 83.25 362 LEU A O 1
ATOM 2793 N N . ILE A 1 363 ? -6.299 -10.102 0.343 1.00 83.56 363 ILE A N 1
ATOM 2794 C CA . ILE A 1 363 ? -7.675 -10.420 -0.083 1.00 83.56 363 ILE A CA 1
ATOM 2795 C C . ILE A 1 363 ? -8.591 -10.593 1.131 1.00 83.56 363 ILE A C 1
ATOM 2797 O O . ILE A 1 363 ? -9.701 -10.057 1.147 1.00 83.56 363 ILE A O 1
ATOM 2801 N N . GLY A 1 364 ? -8.114 -11.303 2.151 1.00 89.69 364 GLY A N 1
ATOM 2802 C CA . GLY A 1 364 ? -8.842 -11.572 3.381 1.00 89.69 364 GLY A CA 1
ATOM 2803 C C . GLY A 1 364 ? -9.196 -10.304 4.148 1.00 89.69 364 GLY A C 1
ATOM 2804 O O . GLY A 1 364 ? -10.382 -10.029 4.361 1.00 89.69 364 GLY A O 1
ATOM 2805 N N . ALA A 1 365 ? -8.202 -9.505 4.541 1.00 90.81 365 ALA A N 1
ATOM 2806 C CA . ALA A 1 365 ? -8.447 -8.273 5.288 1.00 90.81 365 ALA A CA 1
ATOM 2807 C C . ALA A 1 365 ? -9.256 -7.247 4.481 1.00 90.81 365 ALA A C 1
ATOM 2809 O O . ALA A 1 365 ? -10.141 -6.589 5.034 1.00 90.81 365 ALA A O 1
ATOM 2810 N N . ARG A 1 366 ? -9.035 -7.157 3.159 1.00 86.25 366 ARG A N 1
ATOM 2811 C CA . ARG A 1 366 ? -9.850 -6.319 2.261 1.00 86.25 366 ARG A CA 1
ATOM 2812 C C . ARG A 1 366 ? -11.309 -6.729 2.300 1.00 86.25 366 ARG A C 1
ATOM 2814 O O . ARG A 1 366 ? -12.157 -5.891 2.588 1.00 86.25 366 ARG A O 1
ATOM 2821 N N . TYR A 1 367 ? -11.591 -8.011 2.080 1.00 89.19 367 TYR A N 1
ATOM 2822 C CA . TYR A 1 367 ? -12.953 -8.526 2.133 1.00 89.19 367 TYR A CA 1
ATOM 2823 C C . TYR A 1 367 ? -13.608 -8.209 3.482 1.00 89.19 367 TYR A C 1
ATOM 2825 O O . TYR A 1 367 ? -14.734 -7.720 3.518 1.00 89.19 367 TYR A O 1
ATOM 2833 N N . HIS A 1 368 ? -12.890 -8.412 4.591 1.00 94.12 368 HIS A N 1
ATOM 2834 C CA . HIS A 1 368 ? -13.400 -8.122 5.931 1.00 94.12 368 HIS A CA 1
ATOM 2835 C C . HIS A 1 368 ? -13.810 -6.648 6.106 1.00 94.12 368 HIS A C 1
ATOM 2837 O O . HIS A 1 368 ? -14.921 -6.365 6.555 1.00 94.12 368 HIS A O 1
ATOM 2843 N N . VAL A 1 369 ? -12.950 -5.705 5.709 1.00 92.44 369 VAL A N 1
ATOM 2844 C CA . VAL A 1 369 ? -13.236 -4.263 5.813 1.00 92.44 369 VAL A CA 1
ATOM 2845 C C . VAL A 1 369 ? -14.328 -3.823 4.829 1.00 92.44 369 VAL A C 1
ATOM 2847 O O . VAL A 1 369 ? -15.199 -3.032 5.190 1.00 92.44 369 VAL A O 1
ATOM 2850 N N . GLU A 1 370 ? -14.336 -4.354 3.605 1.00 88.25 370 GLU A N 1
ATOM 2851 C CA . GLU A 1 370 ? -15.360 -4.054 2.598 1.00 88.25 370 GLU A CA 1
ATOM 2852 C C . GLU A 1 370 ? -16.754 -4.500 3.041 1.00 88.25 370 GLU A C 1
ATOM 2854 O O . GLU A 1 370 ? -17.709 -3.738 2.887 1.00 88.25 370 GLU A O 1
ATOM 2859 N N . GLN A 1 371 ? -16.880 -5.694 3.635 1.00 91.38 371 GLN A N 1
ATOM 2860 C CA . GLN A 1 371 ? -18.151 -6.142 4.207 1.00 91.38 371 GLN A CA 1
ATOM 2861 C C . GLN A 1 371 ? -18.586 -5.240 5.369 1.00 91.38 371 GLN A C 1
ATOM 2863 O O . GLN A 1 371 ? -19.760 -4.878 5.456 1.00 91.38 371 GLN A O 1
ATOM 2868 N N . ALA A 1 372 ? -17.651 -4.806 6.217 1.00 92.88 372 ALA A N 1
ATOM 2869 C CA . ALA A 1 372 ? -17.948 -3.925 7.345 1.00 92.88 372 ALA A CA 1
ATOM 2870 C C . ALA A 1 372 ? -18.414 -2.516 6.934 1.00 92.88 372 ALA A C 1
ATOM 2872 O O . ALA A 1 372 ? -19.114 -1.841 7.694 1.00 92.88 372 ALA A O 1
ATOM 2873 N N . LEU A 1 373 ? -18.044 -2.080 5.727 1.00 89.25 373 LEU A N 1
ATOM 2874 C CA . LEU A 1 373 ? -18.439 -0.809 5.114 1.00 89.25 373 LEU A CA 1
ATOM 2875 C C . LEU A 1 373 ? -19.826 -0.834 4.458 1.00 89.25 373 LEU A C 1
ATOM 2877 O O . LEU A 1 373 ? -20.374 0.231 4.159 1.00 89.25 373 LEU A O 1
ATOM 2881 N N . LEU A 1 374 ? -20.392 -2.013 4.177 1.00 88.38 374 LEU A N 1
ATOM 2882 C CA . LEU A 1 374 ? -21.671 -2.097 3.477 1.00 88.38 374 LEU A CA 1
ATOM 2883 C C . LEU A 1 374 ? -22.792 -1.464 4.319 1.00 88.38 374 LEU A C 1
ATOM 2885 O O . LEU A 1 374 ? -22.970 -1.839 5.477 1.00 88.38 374 LEU A O 1
ATOM 2889 N N . PRO A 1 375 ? -23.641 -0.592 3.736 1.00 85.50 375 PRO A N 1
ATOM 2890 C CA . PRO A 1 375 ? -24.790 -0.025 4.448 1.00 85.50 375 PRO A CA 1
ATOM 2891 C C . PRO A 1 375 ? -25.780 -1.078 4.970 1.00 85.50 375 PRO A C 1
ATOM 2893 O O . PRO A 1 375 ? -26.561 -0.802 5.876 1.00 85.50 375 PRO A O 1
ATOM 2896 N N . SER A 1 376 ? -25.774 -2.276 4.377 1.00 89.94 376 SER A N 1
ATOM 2897 C CA . SER A 1 376 ? -26.598 -3.413 4.787 1.00 89.94 376 SER A CA 1
ATOM 2898 C C . SER A 1 376 ? -26.049 -4.170 5.997 1.00 89.94 376 SER A C 1
ATOM 2900 O O . SER A 1 376 ? -26.775 -4.987 6.561 1.00 89.94 376 SER A O 1
ATOM 2902 N N . THR A 1 377 ? -24.798 -3.939 6.398 1.00 90.62 377 THR A N 1
ATOM 2903 C CA . THR A 1 377 ? -24.189 -4.620 7.542 1.00 90.62 377 THR A CA 1
ATOM 2904 C C . THR A 1 377 ? -24.763 -4.045 8.830 1.00 90.62 377 THR A C 1
ATOM 2906 O O . THR A 1 377 ? -24.469 -2.921 9.227 1.00 90.62 377 THR A O 1
ATOM 2909 N N . ASN A 1 378 ? -25.635 -4.816 9.477 1.00 91.44 378 ASN A N 1
ATOM 2910 C CA . ASN A 1 378 ? -26.366 -4.419 10.683 1.00 91.44 378 ASN A CA 1
ATOM 2911 C C . ASN A 1 378 ? -26.018 -5.270 11.915 1.00 91.44 378 ASN A C 1
ATOM 2913 O O . ASN A 1 378 ? -26.579 -5.042 12.987 1.00 91.44 378 ASN A O 1
ATOM 2917 N N . ILE A 1 379 ? -25.101 -6.227 11.772 1.00 93.00 379 ILE A N 1
ATOM 2918 C CA . ILE A 1 379 ? -24.647 -7.095 12.858 1.00 93.00 379 ILE A CA 1
ATOM 2919 C C . ILE A 1 379 ? -23.664 -6.309 13.727 1.00 93.00 379 ILE A C 1
ATOM 2921 O O . ILE A 1 379 ? -22.634 -5.845 13.241 1.00 93.00 379 ILE A O 1
ATOM 2925 N N . VAL A 1 380 ? -23.990 -6.153 15.011 1.00 92.06 380 VAL A N 1
ATOM 2926 C CA . VAL A 1 380 ? -23.123 -5.485 15.988 1.00 92.06 380 VAL A CA 1
ATOM 2927 C C . VAL A 1 380 ? -21.785 -6.216 16.059 1.00 92.06 380 VAL A C 1
ATOM 2929 O O . VAL A 1 380 ? -21.722 -7.413 16.333 1.00 92.06 380 VAL A O 1
ATOM 2932 N N . GLY A 1 381 ? -20.714 -5.482 15.789 1.00 89.50 381 GLY A N 1
ATOM 2933 C CA . GLY A 1 381 ? -19.363 -6.003 15.713 1.00 89.50 381 GLY A CA 1
ATOM 2934 C C . GLY A 1 381 ? -18.849 -6.420 14.361 1.00 89.50 381 GLY A C 1
ATOM 2935 O O . GLY A 1 381 ? -17.670 -6.726 14.260 1.00 89.50 381 GLY A O 1
ATOM 2936 N N . GLU A 1 382 ? -19.695 -6.391 13.341 1.00 92.38 382 GLU A N 1
ATOM 2937 C CA . GLU A 1 382 ? -19.268 -6.537 11.950 1.00 92.38 382 GLU A CA 1
ATOM 2938 C C . GLU A 1 382 ? -19.301 -5.198 11.210 1.00 92.38 382 GLU A C 1
ATOM 2940 O O . GLU A 1 382 ? -18.960 -5.139 10.037 1.00 92.38 382 GLU A O 1
ATOM 2945 N N . ARG A 1 383 ? -19.740 -4.110 11.855 1.00 94.00 383 ARG A N 1
ATOM 2946 C CA . ARG A 1 383 ? -19.822 -2.780 11.238 1.00 94.00 383 ARG A CA 1
ATOM 2947 C C . ARG A 1 383 ? -18.505 -2.051 11.420 1.00 94.00 383 ARG A C 1
ATOM 2949 O O . ARG A 1 383 ? -17.938 -2.073 12.509 1.00 94.00 383 ARG A O 1
ATOM 2956 N N . LEU A 1 384 ? -18.092 -1.281 10.416 1.00 92.38 384 LEU A N 1
ATOM 2957 C CA . LEU A 1 384 ? -16.841 -0.523 10.497 1.00 92.38 384 LEU A CA 1
ATOM 2958 C C . LEU A 1 384 ? -16.804 0.433 11.704 1.00 92.38 384 LEU A C 1
ATOM 2960 O O . LEU A 1 384 ? -15.774 0.571 12.351 1.00 92.38 384 LEU A O 1
ATOM 2964 N N . GLN A 1 385 ? -17.937 1.059 12.038 1.00 91.50 385 GLN A N 1
ATOM 2965 C CA . GLN A 1 385 ? -18.057 1.967 13.187 1.00 91.50 385 GLN A CA 1
ATOM 2966 C C . GLN A 1 385 ? -17.831 1.288 14.549 1.00 91.50 385 GLN A C 1
ATOM 2968 O O . GLN A 1 385 ? -17.608 1.980 15.535 1.00 91.50 385 GLN A O 1
ATOM 2973 N N . ASP A 1 386 ? -17.907 -0.045 14.610 1.00 95.06 386 ASP A N 1
ATOM 2974 C CA . ASP A 1 386 ? -17.627 -0.798 15.830 1.00 95.06 386 ASP A CA 1
ATOM 2975 C C . ASP A 1 386 ? -16.120 -1.084 15.977 1.00 95.06 386 ASP A C 1
ATOM 2977 O O . ASP A 1 386 ? -15.701 -1.620 17.001 1.00 95.06 386 ASP A O 1
ATOM 2981 N N . TYR A 1 387 ? -15.284 -0.771 14.977 1.00 96.06 387 TYR A N 1
ATOM 2982 C CA . TYR A 1 387 ? -13.835 -0.998 15.011 1.00 96.06 387 TYR A CA 1
ATOM 2983 C C . TYR A 1 387 ? -13.113 0.233 15.562 1.00 96.06 387 TYR A C 1
ATOM 2985 O O . TYR A 1 387 ? -13.174 1.325 14.999 1.00 96.06 387 TYR A O 1
ATOM 2993 N N . LEU A 1 388 ? -12.392 0.051 16.670 1.00 95.69 388 LEU A N 1
ATOM 2994 C CA . LEU A 1 388 ? -11.607 1.116 17.295 1.00 95.69 388 LEU A CA 1
ATOM 2995 C C . LEU A 1 388 ? -10.193 1.186 16.719 1.00 95.69 388 LEU A C 1
ATOM 2997 O O . LEU A 1 388 ? -9.702 2.273 16.425 1.00 95.69 388 LEU A O 1
ATOM 3001 N N . VAL A 1 389 ? -9.538 0.034 16.581 1.00 96.81 389 VAL A N 1
ATOM 3002 C CA . VAL A 1 389 ? -8.127 -0.097 16.198 1.00 96.81 389 VAL A CA 1
ATOM 3003 C C . VAL A 1 389 ? -7.886 -1.466 15.565 1.00 96.81 389 VAL A C 1
ATOM 3005 O O . VAL A 1 389 ? -8.519 -2.446 15.964 1.00 96.81 389 VAL A O 1
ATOM 3008 N N . ASN A 1 390 ? -6.953 -1.532 14.617 1.00 97.44 390 ASN A N 1
ATOM 3009 C CA . ASN A 1 390 ? -6.383 -2.777 14.114 1.00 97.44 390 ASN A CA 1
ATOM 3010 C C . ASN A 1 390 ? -4.932 -2.935 14.612 1.00 97.44 390 ASN A C 1
ATOM 3012 O O . ASN A 1 390 ? -4.108 -2.040 14.447 1.00 97.44 390 ASN A O 1
ATOM 3016 N N . LEU A 1 391 ? -4.625 -4.060 15.251 1.00 97.88 391 LEU A N 1
ATOM 3017 C CA . LEU A 1 391 ? -3.265 -4.467 15.587 1.00 97.88 391 LEU A CA 1
ATOM 3018 C C . LEU A 1 391 ? -2.894 -5.635 14.681 1.00 97.88 391 LEU A C 1
ATOM 3020 O O . LEU A 1 391 ? -3.399 -6.739 14.880 1.00 97.88 391 LEU A O 1
ATOM 3024 N N . ASN A 1 392 ? -2.058 -5.388 13.683 1.00 96.62 392 ASN A N 1
ATOM 3025 C CA . ASN A 1 392 ? -1.633 -6.414 12.742 1.00 96.62 392 ASN A CA 1
ATOM 3026 C C . ASN A 1 392 ? -0.249 -6.934 13.120 1.00 96.62 392 ASN A C 1
ATOM 3028 O O . ASN A 1 392 ? 0.570 -6.180 13.646 1.00 96.62 392 ASN A O 1
ATOM 3032 N N . TYR A 1 393 ? -0.010 -8.220 12.894 1.00 97.06 393 TYR A N 1
ATOM 3033 C CA . TYR A 1 393 ? 1.223 -8.882 13.282 1.00 97.06 393 TYR A CA 1
ATOM 3034 C C . TYR A 1 393 ? 1.730 -9.772 12.160 1.00 97.06 393 TYR A C 1
ATOM 3036 O O . TYR A 1 393 ? 1.116 -10.786 11.822 1.00 97.06 393 TYR A O 1
ATOM 3044 N N . ASP A 1 394 ? 2.882 -9.383 11.631 1.00 95.31 394 ASP A N 1
ATOM 3045 C CA . ASP A 1 394 ? 3.492 -9.992 10.466 1.00 95.31 394 ASP A CA 1
ATOM 3046 C C . ASP A 1 394 ? 4.999 -10.158 10.664 1.00 95.31 394 ASP A C 1
ATOM 3048 O O . ASP A 1 394 ? 5.660 -9.261 11.191 1.00 95.31 394 ASP A O 1
ATOM 3052 N N . MET A 1 395 ? 5.525 -11.337 10.326 1.00 95.06 395 MET A N 1
ATOM 3053 C CA . MET A 1 395 ? 6.939 -11.698 10.467 1.00 95.06 395 MET A CA 1
ATOM 3054 C C . MET A 1 395 ? 7.536 -11.331 11.837 1.00 95.06 395 MET A C 1
ATOM 3056 O O . MET A 1 395 ? 8.346 -10.410 11.991 1.00 95.06 395 MET A O 1
ATOM 3060 N N . LEU A 1 396 ? 7.158 -12.073 12.877 1.00 97.06 396 LEU A N 1
ATOM 3061 C CA . LEU A 1 396 ? 7.531 -11.796 14.268 1.00 97.06 396 LEU A CA 1
ATOM 3062 C C . LEU A 1 396 ? 8.817 -12.493 14.734 1.00 97.06 396 LEU A C 1
ATOM 3064 O O . LEU A 1 396 ? 9.176 -12.356 15.905 1.00 97.06 396 LEU A O 1
ATOM 3068 N N . ALA A 1 397 ? 9.484 -13.285 13.892 1.00 97.12 397 ALA A N 1
ATOM 3069 C CA . ALA A 1 397 ? 10.523 -14.216 14.334 1.00 97.12 397 ALA A CA 1
ATOM 3070 C C . ALA A 1 397 ? 11.793 -14.258 13.466 1.00 97.12 397 ALA A C 1
ATOM 3072 O O . ALA A 1 397 ? 12.555 -15.214 13.580 1.00 97.12 397 ALA A O 1
ATOM 3073 N N . GLY A 1 398 ? 12.062 -13.248 12.644 1.00 94.50 398 GLY A N 1
ATOM 3074 C CA . GLY A 1 398 ? 13.199 -13.180 11.727 1.00 94.50 398 GLY A CA 1
ATOM 3075 C C . GLY A 1 398 ? 14.564 -13.433 12.396 1.00 94.50 398 GLY A C 1
ATOM 3076 O O . GLY A 1 398 ? 14.795 -13.038 13.546 1.00 94.50 398 GLY A O 1
ATOM 3077 N N . PRO A 1 399 ? 15.507 -14.101 11.709 1.00 94.81 399 PRO A N 1
ATOM 3078 C CA . PRO A 1 399 ? 16.768 -14.540 12.302 1.00 94.81 399 PRO A CA 1
ATOM 3079 C C . PRO A 1 399 ? 17.753 -13.389 12.551 1.00 94.81 399 PRO A C 1
ATOM 3081 O O . PRO A 1 399 ? 18.424 -13.374 13.588 1.00 94.81 399 PRO A O 1
ATOM 3084 N N . ASN A 1 400 ? 17.814 -12.412 11.640 1.00 96.31 400 ASN A N 1
ATOM 3085 C CA . ASN A 1 400 ? 18.633 -11.200 11.733 1.00 96.31 400 ASN A CA 1
ATOM 3086 C C . ASN A 1 400 ? 17.769 -9.992 12.137 1.00 96.31 400 ASN A C 1
ATOM 3088 O O . ASN A 1 400 ? 17.903 -8.900 11.590 1.00 96.31 400 ASN A O 1
ATOM 3092 N N . TYR A 1 401 ? 16.856 -10.224 13.080 1.00 94.94 401 TYR A N 1
ATOM 3093 C CA . TYR A 1 401 ? 15.766 -9.335 13.472 1.00 94.94 401 TYR A CA 1
ATOM 3094 C C . TYR A 1 401 ? 16.153 -7.863 13.672 1.00 94.94 401 TYR A C 1
ATOM 3096 O O . TYR A 1 401 ? 17.224 -7.510 14.179 1.00 94.94 401 TYR A O 1
ATOM 3104 N N . CYS A 1 402 ? 15.216 -6.979 13.361 1.00 93.81 402 CYS A N 1
ATOM 3105 C CA . CYS A 1 402 ? 15.020 -5.749 14.120 1.00 93.81 402 CYS A CA 1
ATOM 3106 C C . CYS A 1 402 ? 13.875 -5.942 15.130 1.00 93.81 402 CYS A C 1
ATOM 3108 O O . CYS A 1 402 ? 13.141 -6.918 15.089 1.00 93.81 402 CYS A O 1
ATOM 3110 N N . PHE A 1 403 ? 13.733 -5.040 16.087 1.00 96.44 403 PHE A N 1
ATOM 3111 C CA . PHE A 1 403 ? 12.480 -4.822 16.797 1.00 96.44 403 PHE A CA 1
ATOM 3112 C C . PHE A 1 403 ? 11.805 -3.634 16.114 1.00 96.44 403 PHE A C 1
ATOM 3114 O O . PHE A 1 403 ? 11.922 -2.492 16.567 1.00 96.44 403 PHE A O 1
ATOM 3121 N N . GLY A 1 404 ? 11.225 -3.911 14.946 1.00 93.00 404 GLY A N 1
ATOM 3122 C CA . GLY A 1 404 ? 10.616 -2.926 14.063 1.00 93.00 404 GLY A CA 1
ATOM 3123 C C . GLY A 1 404 ? 9.304 -2.417 14.643 1.00 93.00 404 GLY A C 1
ATOM 3124 O O . GLY A 1 404 ? 8.451 -3.210 15.039 1.00 93.00 404 GLY A O 1
ATOM 3125 N N . ILE A 1 405 ? 9.152 -1.096 14.708 1.00 92.25 405 ILE A N 1
ATOM 3126 C CA . ILE A 1 405 ? 7.918 -0.419 15.110 1.00 92.25 405 ILE A CA 1
ATOM 3127 C C . ILE A 1 405 ? 7.520 0.534 13.988 1.00 92.25 405 ILE A C 1
ATOM 3129 O O . ILE A 1 405 ? 8.321 1.385 13.595 1.00 92.25 405 ILE A O 1
ATOM 3133 N N . HIS A 1 406 ? 6.269 0.443 13.540 1.00 84.12 406 HIS A N 1
ATOM 3134 C CA . HIS A 1 406 ? 5.738 1.307 12.491 1.00 84.12 406 HIS A CA 1
ATOM 3135 C C . HIS A 1 406 ? 5.918 2.797 12.783 1.00 84.12 406 HIS A C 1
ATOM 3137 O O . HIS A 1 406 ? 5.443 3.326 13.796 1.00 84.12 406 HIS A O 1
ATOM 3143 N N . ASP A 1 407 ? 6.581 3.488 11.860 1.00 75.75 407 ASP A N 1
ATOM 3144 C CA . ASP A 1 407 ? 6.835 4.914 11.937 1.00 75.75 407 ASP A CA 1
ATOM 3145 C C . ASP A 1 407 ? 5.640 5.715 11.420 1.00 75.75 407 ASP A C 1
ATOM 3147 O O . ASP A 1 407 ? 5.492 5.949 10.225 1.00 75.75 407 ASP A O 1
ATOM 3151 N N . SER A 1 408 ? 4.825 6.217 12.350 1.00 64.44 408 SER A N 1
ATOM 3152 C CA . SER A 1 408 ? 3.689 7.118 12.088 1.00 64.44 408 SER A CA 1
ATOM 3153 C C . SER A 1 408 ? 4.032 8.466 11.410 1.00 64.44 408 SER A C 1
ATOM 3155 O O . SER A 1 408 ? 3.152 9.317 11.263 1.00 64.44 408 SER A O 1
ATOM 3157 N N . SER A 1 409 ? 5.294 8.726 11.050 1.00 58.81 409 SER A N 1
ATOM 3158 C CA . SER A 1 409 ? 5.683 9.834 10.160 1.00 58.81 409 SER A CA 1
ATOM 3159 C C . SER A 1 409 ? 5.741 9.443 8.677 1.00 58.81 409 SER A C 1
ATOM 3161 O O . SER A 1 409 ? 5.756 10.322 7.820 1.00 58.81 409 SER A O 1
ATOM 3163 N N . THR A 1 410 ? 5.699 8.143 8.385 1.00 52.28 410 THR A N 1
ATOM 3164 C CA . THR A 1 410 ? 5.561 7.563 7.046 1.00 52.28 410 THR A CA 1
ATOM 3165 C C . THR A 1 410 ? 4.127 7.055 6.888 1.00 52.28 410 THR A C 1
ATOM 3167 O O . THR A 1 410 ? 3.574 6.477 7.820 1.00 52.28 410 THR A O 1
ATOM 3170 N N . VAL A 1 411 ? 3.473 7.323 5.761 1.00 52.72 411 VAL A N 1
ATOM 3171 C CA . VAL A 1 411 ? 2.140 6.785 5.441 1.00 52.72 411 VAL A CA 1
ATOM 3172 C C . VAL A 1 411 ? 2.140 6.302 3.993 1.00 52.72 411 VAL A C 1
ATOM 3174 O O . VAL A 1 411 ? 2.753 6.967 3.152 1.00 52.72 411 VAL A O 1
ATOM 3177 N N . PRO A 1 412 ? 1.468 5.184 3.662 1.00 50.41 412 PRO A N 1
ATOM 3178 C CA . PRO A 1 412 ? 1.312 4.775 2.272 1.00 50.41 412 PRO A CA 1
ATOM 3179 C C . PRO A 1 412 ? 0.628 5.875 1.457 1.00 50.41 412 PRO A C 1
ATOM 3181 O O . PRO A 1 412 ? -0.316 6.505 1.937 1.00 50.41 412 PRO A O 1
ATOM 3184 N N . LEU A 1 413 ? 1.026 6.038 0.191 1.00 41.97 413 LEU A N 1
ATOM 3185 C CA . LEU A 1 413 ? 0.422 6.996 -0.755 1.00 41.97 413 LEU A CA 1
ATOM 3186 C C . LEU A 1 413 ? -1.095 6.796 -0.961 1.00 41.97 413 LEU A C 1
ATOM 3188 O O . LEU A 1 413 ? -1.770 7.665 -1.506 1.00 41.97 413 LEU A O 1
ATOM 3192 N N . THR A 1 414 ? -1.627 5.644 -0.547 1.00 42.31 414 THR A N 1
ATOM 3193 C CA . THR A 1 414 ? -3.040 5.244 -0.626 1.00 42.31 414 THR A CA 1
ATOM 3194 C C . THR A 1 414 ? -3.832 5.522 0.656 1.00 42.31 414 THR A C 1
ATOM 3196 O O . THR A 1 414 ? -5.006 5.167 0.747 1.00 42.31 414 THR A O 1
ATOM 3199 N N . THR A 1 415 ? -3.206 6.149 1.651 1.00 47.94 415 THR A N 1
ATOM 3200 C CA . THR A 1 415 ? -3.795 6.484 2.955 1.00 47.94 415 THR A CA 1
ATOM 3201 C C . THR A 1 415 ? -3.697 7.997 3.202 1.00 47.94 415 THR A C 1
ATOM 3203 O O . THR A 1 415 ? -3.068 8.702 2.411 1.00 47.94 415 THR A O 1
ATOM 3206 N N . PRO A 1 416 ? -4.353 8.553 4.237 1.00 47.50 416 PRO A N 1
ATOM 3207 C CA . PRO A 1 416 ? -4.315 9.993 4.500 1.00 47.50 416 PRO A CA 1
ATOM 3208 C C . PRO A 1 416 ? -2.874 10.502 4.649 1.00 47.50 416 PRO A C 1
ATOM 3210 O O . PRO A 1 416 ? -2.069 9.828 5.280 1.00 47.50 416 PRO A O 1
ATOM 3213 N N . GLU A 1 417 ? -2.568 11.706 4.140 1.00 42.50 417 GLU A N 1
ATOM 3214 C CA . GLU A 1 417 ? -1.209 12.304 4.105 1.00 42.50 417 GLU A CA 1
ATOM 3215 C C . GLU A 1 417 ? -0.506 12.402 5.476 1.00 42.50 417 GLU A C 1
ATOM 3217 O O . GLU A 1 417 ? 0.693 12.661 5.549 1.00 42.50 417 GLU A O 1
ATOM 3222 N N . THR A 1 418 ? -1.230 12.190 6.579 1.00 53.69 418 THR A N 1
ATOM 3223 C CA . THR A 1 418 ? -0.666 12.078 7.926 1.00 53.69 418 THR A CA 1
ATOM 3224 C C . THR A 1 418 ? -1.254 10.871 8.654 1.00 53.69 418 THR A C 1
ATOM 3226 O O . THR A 1 418 ? -2.458 10.617 8.584 1.00 53.69 418 THR A O 1
ATOM 3229 N N . ALA A 1 419 ? -0.411 10.122 9.378 1.00 59.66 419 ALA A N 1
ATOM 3230 C CA . ALA A 1 419 ? -0.880 8.988 10.168 1.00 59.66 419 ALA A CA 1
ATOM 3231 C C . ALA A 1 419 ? -1.871 9.464 11.236 1.00 59.66 419 ALA A C 1
ATOM 3233 O O . ALA A 1 419 ? -1.664 10.497 11.881 1.00 59.66 419 ALA A O 1
ATOM 3234 N N . LEU A 1 420 ? -2.929 8.681 11.458 1.00 73.88 420 LEU A N 1
ATOM 3235 C CA . LEU A 1 420 ? -3.934 8.985 12.471 1.00 73.88 420 LEU A CA 1
ATOM 3236 C C . LEU A 1 420 ? -3.274 9.140 13.849 1.00 73.88 420 LEU A C 1
ATOM 3238 O O . LEU A 1 420 ? -2.361 8.394 14.209 1.00 73.88 420 LEU A O 1
ATOM 3242 N N . ASN A 1 421 ? -3.772 10.082 14.658 1.00 83.06 421 ASN A N 1
ATOM 3243 C CA . ASN A 1 421 ? -3.261 10.313 16.015 1.00 83.06 421 ASN A CA 1
ATOM 3244 C C . ASN A 1 421 ? -3.203 9.017 16.843 1.00 83.06 421 ASN A C 1
ATOM 3246 O O . ASN A 1 421 ? -2.247 8.812 17.589 1.00 83.06 421 ASN A O 1
ATOM 3250 N N . GLY A 1 422 ? -4.192 8.133 16.682 1.00 88.56 422 GLY A N 1
ATOM 3251 C CA . GLY A 1 422 ? -4.222 6.819 17.321 1.00 88.56 422 GLY A CA 1
ATOM 3252 C C . GLY A 1 422 ? -3.039 5.938 16.924 1.00 88.56 422 GLY A C 1
ATOM 3253 O O . GLY A 1 422 ? -2.366 5.417 17.808 1.00 88.56 422 GLY A O 1
ATOM 3254 N N . THR A 1 423 ? -2.715 5.858 15.629 1.00 89.94 423 THR A N 1
ATOM 3255 C CA . THR A 1 423 ? -1.547 5.121 15.111 1.00 89.94 423 THR A CA 1
ATOM 3256 C C . THR A 1 423 ? -0.257 5.608 15.771 1.00 89.94 423 THR A C 1
ATOM 3258 O O . THR A 1 423 ? 0.498 4.810 16.319 1.00 89.94 423 THR A O 1
ATOM 3261 N N . ARG A 1 424 ? -0.041 6.931 15.841 1.00 88.12 424 ARG A N 1
ATOM 3262 C CA . ARG A 1 424 ? 1.134 7.515 16.517 1.00 88.12 424 ARG A CA 1
ATOM 3263 C C . ARG A 1 424 ? 1.214 7.140 17.996 1.00 88.12 424 ARG A C 1
ATOM 3265 O O . ARG A 1 424 ? 2.283 6.804 18.497 1.00 88.12 424 ARG A O 1
ATOM 3272 N N . ARG A 1 425 ? 0.086 7.179 18.704 1.00 92.62 425 ARG A N 1
ATOM 3273 C CA . ARG A 1 425 ? 0.044 6.812 20.125 1.00 92.62 425 ARG A CA 1
ATOM 3274 C C . ARG A 1 425 ? 0.360 5.333 20.350 1.00 92.62 425 ARG A C 1
ATOM 3276 O O . ARG A 1 425 ? 0.984 5.004 21.356 1.00 92.62 425 ARG A O 1
ATOM 3283 N N . ILE A 1 426 ? -0.039 4.456 19.429 1.00 94.44 426 ILE A N 1
ATOM 3284 C CA . ILE A 1 426 ? 0.295 3.027 19.474 1.00 94.44 426 ILE A CA 1
ATOM 3285 C C . ILE A 1 426 ? 1.787 2.810 19.180 1.00 94.44 426 ILE A C 1
ATOM 3287 O O . ILE A 1 426 ? 2.444 2.077 19.919 1.00 94.44 426 ILE A O 1
ATOM 3291 N N . THR A 1 427 ? 2.360 3.507 18.192 1.00 92.75 427 THR A N 1
ATOM 3292 C CA . THR A 1 427 ? 3.818 3.535 17.958 1.00 92.75 427 THR A CA 1
ATOM 3293 C C . THR A 1 427 ? 4.574 3.910 19.239 1.00 92.75 427 THR A C 1
ATOM 3295 O O . THR A 1 427 ? 5.516 3.224 19.642 1.00 92.75 427 THR A O 1
ATOM 3298 N N . ASP A 1 428 ? 4.144 4.970 19.927 1.00 92.69 428 ASP A N 1
ATOM 3299 C CA . ASP A 1 428 ? 4.782 5.416 21.167 1.00 92.69 428 ASP A CA 1
ATOM 3300 C C . ASP A 1 428 ? 4.598 4.419 22.321 1.00 92.69 428 ASP A C 1
ATOM 3302 O O . ASP A 1 428 ? 5.497 4.284 23.155 1.00 92.69 428 ASP A O 1
ATOM 3306 N N . LEU A 1 429 ? 3.475 3.694 22.369 1.00 96.25 429 LEU A N 1
ATOM 3307 C CA . LEU A 1 429 ? 3.242 2.621 23.337 1.00 96.25 429 LEU A CA 1
ATOM 3308 C C . LEU A 1 429 ? 4.263 1.484 23.164 1.00 96.25 429 LEU A C 1
ATOM 3310 O O . LEU A 1 429 ? 4.870 1.051 24.146 1.00 96.25 429 LEU A O 1
ATOM 3314 N N . PHE A 1 430 ? 4.518 1.048 21.926 1.00 97.00 430 PHE A N 1
ATOM 3315 C CA . PHE A 1 430 ? 5.546 0.040 21.650 1.00 97.00 430 PHE A CA 1
ATOM 3316 C C . PHE A 1 430 ? 6.949 0.542 22.004 1.00 97.00 430 PHE A C 1
ATOM 3318 O O . PHE A 1 430 ? 7.687 -0.151 22.708 1.00 97.00 430 PHE A O 1
ATOM 3325 N N . ARG A 1 431 ? 7.305 1.774 21.612 1.00 95.56 431 ARG A N 1
ATOM 3326 C CA . ARG A 1 431 ? 8.611 2.377 21.949 1.00 95.56 431 ARG A CA 1
ATOM 3327 C C . ARG A 1 431 ? 8.838 2.418 23.457 1.00 95.56 431 ARG A C 1
ATOM 3329 O O . ARG A 1 431 ? 9.906 2.045 23.940 1.00 95.56 431 ARG A O 1
ATOM 3336 N N . GLN A 1 432 ? 7.827 2.837 24.218 1.00 97.06 432 GLN A N 1
ATOM 3337 C CA . GLN A 1 432 ? 7.886 2.852 25.680 1.00 97.06 432 GLN A CA 1
ATOM 3338 C C . GLN A 1 432 ? 8.101 1.453 26.257 1.00 97.06 432 GLN A C 1
ATOM 3340 O O . GLN A 1 432 ? 8.891 1.301 27.192 1.00 97.06 432 GLN A O 1
ATOM 3345 N N . TRP A 1 433 ? 7.447 0.433 25.698 1.00 97.94 433 TRP A N 1
ATOM 3346 C CA . TRP A 1 433 ? 7.639 -0.945 26.131 1.00 97.94 433 TRP A CA 1
ATOM 3347 C C . TRP A 1 433 ? 9.077 -1.421 25.900 1.00 97.94 433 TRP A C 1
ATOM 3349 O O . TRP A 1 433 ? 9.718 -1.848 26.862 1.00 97.94 433 TRP A O 1
ATOM 3359 N N . PHE A 1 434 ? 9.622 -1.283 24.685 1.00 97.88 434 PHE A N 1
ATOM 3360 C CA . PHE A 1 434 ? 10.999 -1.704 24.382 1.00 97.88 434 PHE A CA 1
ATOM 3361 C C . PHE A 1 434 ? 12.026 -0.939 25.229 1.00 97.88 434 PHE A C 1
ATOM 3363 O O . PHE A 1 434 ? 12.891 -1.560 25.852 1.00 97.88 434 PHE A O 1
ATOM 3370 N N . ASN A 1 435 ? 11.858 0.380 25.383 1.00 97.06 435 ASN A N 1
ATOM 3371 C CA . ASN A 1 435 ? 12.700 1.197 26.262 1.00 97.06 435 ASN A CA 1
ATOM 3372 C C . ASN A 1 435 ? 12.655 0.707 27.719 1.00 97.06 435 ASN A C 1
ATOM 3374 O O . ASN A 1 435 ? 13.694 0.574 28.369 1.00 97.06 435 ASN A O 1
ATOM 3378 N N . LYS A 1 436 ? 11.463 0.386 28.241 1.00 97.88 436 LYS A N 1
ATOM 3379 C CA . LYS A 1 436 ? 11.290 -0.147 29.601 1.00 97.88 436 LYS A CA 1
ATOM 3380 C C . LYS A 1 436 ? 11.939 -1.522 29.771 1.00 97.88 436 LYS A C 1
ATOM 3382 O O . LYS A 1 436 ? 12.495 -1.796 30.833 1.00 97.88 436 LYS A O 1
ATOM 3387 N N . GLN A 1 437 ? 11.896 -2.365 28.739 1.00 97.69 437 GLN A N 1
ATOM 3388 C CA . GLN A 1 437 ? 12.590 -3.657 28.723 1.00 97.69 437 GLN A CA 1
ATOM 3389 C C . GLN A 1 437 ? 14.103 -3.531 28.490 1.00 97.69 437 GLN A C 1
ATOM 3391 O O . GLN A 1 437 ? 14.798 -4.543 28.545 1.00 97.69 437 GLN A O 1
ATOM 3396 N N . LYS A 1 438 ? 14.621 -2.313 28.262 1.00 96.56 438 LYS A N 1
ATOM 3397 C CA . LYS A 1 438 ? 16.016 -2.050 27.875 1.00 96.56 438 LYS A CA 1
ATOM 3398 C C . LYS A 1 438 ? 16.416 -2.821 26.613 1.00 96.56 438 LYS A C 1
ATOM 3400 O O . LYS A 1 438 ? 17.515 -3.358 26.527 1.00 96.56 438 LYS A O 1
ATOM 3405 N N . LEU A 1 439 ? 15.495 -2.899 25.660 1.00 97.19 439 LEU A N 1
ATOM 3406 C CA . LEU A 1 439 ? 15.699 -3.508 24.354 1.00 97.19 439 LEU A CA 1
ATOM 3407 C C . LEU A 1 439 ? 15.829 -2.405 23.295 1.00 97.19 439 LEU A C 1
ATOM 3409 O O . LEU A 1 439 ? 15.202 -1.351 23.444 1.00 97.19 439 LEU A O 1
ATOM 3413 N N . PRO A 1 440 ? 16.628 -2.624 22.236 1.00 96.25 440 PRO A N 1
ATOM 3414 C CA . PRO A 1 440 ? 16.670 -1.700 21.115 1.00 96.25 440 PRO A CA 1
ATOM 3415 C C . PRO A 1 440 ? 15.344 -1.750 20.345 1.00 96.25 440 PRO A C 1
ATOM 3417 O O . PRO A 1 440 ? 14.532 -2.653 20.539 1.00 96.25 440 PRO A O 1
ATOM 3420 N N . TRP A 1 441 ? 15.134 -0.782 19.465 1.00 94.81 441 TRP A N 1
ATOM 3421 C CA . TRP A 1 441 ? 14.067 -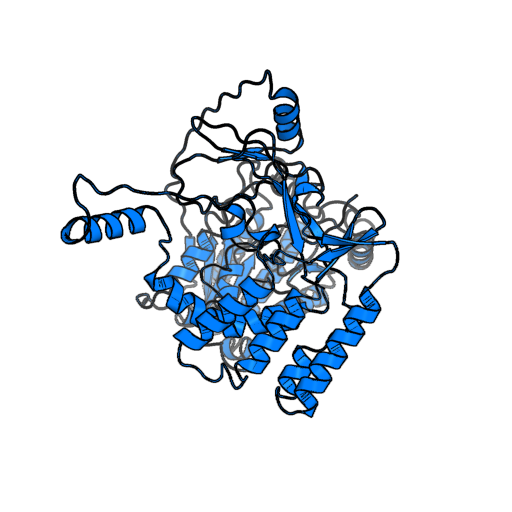0.807 18.472 1.00 94.81 441 TRP A CA 1
ATOM 3422 C C . TRP A 1 441 ? 14.489 0.004 17.255 1.00 94.81 441 TRP A C 1
ATOM 3424 O O . TRP A 1 441 ? 15.356 0.876 17.349 1.00 94.81 441 TRP A O 1
ATOM 3434 N N . SER A 1 442 ? 13.871 -0.302 16.122 1.00 91.38 442 SER A N 1
ATOM 3435 C CA . SER A 1 442 ? 14.077 0.394 14.854 1.00 91.38 442 SER A CA 1
ATOM 3436 C C . SER A 1 442 ? 12.734 0.895 14.342 1.00 91.38 442 SER A C 1
ATOM 3438 O O . SER A 1 442 ? 11.700 0.278 14.596 1.00 91.38 442 SER A O 1
ATOM 3440 N N . ASN A 1 443 ? 12.733 2.006 13.611 1.00 85.31 443 ASN A N 1
ATOM 3441 C CA . ASN A 1 443 ? 11.552 2.378 12.842 1.00 85.31 443 ASN A CA 1
ATOM 3442 C C . ASN A 1 443 ? 11.421 1.419 11.654 1.00 85.31 443 ASN A C 1
ATOM 3444 O O . ASN A 1 443 ? 12.380 1.239 10.906 1.00 85.31 443 ASN A O 1
ATOM 3448 N N . SER A 1 444 ? 10.242 0.832 11.483 1.00 78.31 444 SER A N 1
ATOM 3449 C CA . SER A 1 444 ? 9.826 0.184 10.241 1.00 78.31 444 SER A CA 1
ATOM 3450 C C . SER A 1 444 ? 8.866 1.113 9.499 1.00 78.31 444 SER A C 1
ATOM 3452 O O . SER A 1 444 ? 8.085 1.841 10.115 1.00 78.31 444 SER A O 1
ATOM 3454 N N . SER A 1 445 ? 8.953 1.139 8.170 1.00 67.88 445 SER A N 1
ATOM 3455 C CA . SER A 1 445 ? 8.036 1.928 7.344 1.00 67.88 445 SER A CA 1
ATOM 3456 C C . SER A 1 445 ? 6.603 1.427 7.533 1.00 67.88 445 SER A C 1
ATOM 3458 O O . SER A 1 445 ? 6.383 0.218 7.550 1.00 67.88 445 SER A O 1
ATOM 3460 N N . LEU A 1 446 ? 5.627 2.338 7.624 1.00 63.31 446 LEU A N 1
ATOM 3461 C CA . LEU A 1 446 ? 4.222 2.012 7.348 1.00 63.31 446 LEU A CA 1
ATOM 3462 C C . LEU A 1 446 ? 4.082 1.824 5.831 1.00 63.31 446 LEU A C 1
ATOM 3464 O O . LEU A 1 446 ? 3.571 2.692 5.127 1.00 63.31 446 LEU A O 1
ATOM 3468 N N . GLY A 1 447 ? 4.606 0.713 5.317 1.00 56.09 447 GLY A N 1
ATOM 3469 C CA . GLY A 1 447 ? 4.519 0.342 3.907 1.00 56.09 447 GLY A CA 1
ATOM 3470 C C . GLY A 1 447 ? 3.103 -0.085 3.501 1.00 56.09 447 GLY A C 1
ATOM 3471 O O . GLY A 1 447 ? 2.154 0.002 4.278 1.00 56.09 447 GLY A O 1
ATOM 3472 N N . GLY A 1 448 ? 2.933 -0.546 2.264 1.00 55.47 448 GLY A N 1
ATOM 3473 C CA . GLY A 1 448 ? 1.640 -1.020 1.751 1.00 55.47 448 GLY A CA 1
ATOM 3474 C C . GLY A 1 448 ? 1.406 -2.531 1.820 1.00 55.47 448 GLY A C 1
ATOM 3475 O O . GLY A 1 448 ? 0.401 -2.985 1.278 1.00 55.47 448 GLY A O 1
ATOM 3476 N N . GLY A 1 449 ? 2.326 -3.296 2.408 1.00 65.44 449 GLY A N 1
ATOM 3477 C CA . GLY A 1 449 ? 2.432 -4.741 2.190 1.00 65.44 449 GLY A CA 1
ATOM 3478 C C . GLY A 1 449 ? 1.935 -5.634 3.324 1.00 65.44 449 GLY A C 1
ATOM 3479 O O . GLY A 1 449 ? 2.551 -6.662 3.523 1.00 65.44 449 GLY A O 1
ATOM 3480 N N . SER A 1 450 ? 0.924 -5.236 4.109 1.00 81.19 450 SER A N 1
ATOM 3481 C CA . SER A 1 450 ? 0.288 -6.164 5.063 1.00 81.19 450 SER A CA 1
ATOM 3482 C C . SER A 1 450 ? -1.156 -5.756 5.402 1.00 81.19 450 SER A C 1
ATOM 3484 O O . SER A 1 450 ? -1.653 -4.687 5.023 1.00 81.19 450 SER A O 1
ATOM 3486 N N . ASP A 1 451 ? -1.862 -6.616 6.132 1.00 89.31 451 ASP A N 1
ATOM 3487 C CA . ASP A 1 451 ? -3.316 -6.585 6.338 1.00 89.31 451 ASP A CA 1
ATOM 3488 C C . ASP A 1 451 ? -3.859 -5.401 7.157 1.00 89.31 451 ASP A C 1
ATOM 3490 O O . ASP A 1 451 ? -5.075 -5.208 7.225 1.00 89.31 451 ASP A O 1
ATOM 3494 N N . TYR A 1 452 ? -3.011 -4.560 7.756 1.00 88.31 452 TYR A N 1
ATOM 3495 C CA . TYR A 1 452 ? -3.465 -3.307 8.378 1.00 88.31 452 TYR A CA 1
ATOM 3496 C C . TYR A 1 452 ? -3.899 -2.260 7.342 1.00 88.31 452 TYR A C 1
ATOM 3498 O O . TYR A 1 452 ? -4.643 -1.330 7.669 1.00 88.31 452 TYR A O 1
ATOM 3506 N N . VAL A 1 453 ? -3.439 -2.375 6.091 1.00 84.25 453 VAL A N 1
ATOM 3507 C CA . VAL A 1 453 ? -3.637 -1.353 5.052 1.00 84.25 453 VAL A CA 1
ATOM 3508 C C . VAL A 1 453 ? -5.119 -1.065 4.775 1.00 84.25 453 VAL A C 1
ATOM 3510 O O . VAL A 1 453 ? -5.487 0.113 4.787 1.00 84.25 453 VAL A O 1
ATOM 3513 N N . PRO A 1 454 ? -6.010 -2.063 4.591 1.00 84.88 454 PRO A N 1
ATOM 3514 C CA . PRO A 1 454 ? -7.440 -1.812 4.407 1.00 84.88 454 PRO A CA 1
ATOM 3515 C C . PRO A 1 454 ? -8.088 -1.099 5.602 1.00 84.88 454 PRO A C 1
ATOM 3517 O O . PRO A 1 454 ? -8.949 -0.243 5.409 1.00 84.88 454 PRO A O 1
ATOM 3520 N N . PHE A 1 455 ? -7.652 -1.394 6.831 1.00 90.62 455 PHE A N 1
ATOM 3521 C CA . PHE A 1 455 ? -8.151 -0.733 8.041 1.00 90.62 455 PHE A CA 1
ATOM 3522 C C . PHE A 1 455 ? -7.720 0.733 8.093 1.00 90.62 455 PHE A C 1
ATOM 3524 O O . PHE A 1 455 ? -8.558 1.612 8.305 1.00 90.62 455 PHE A O 1
ATOM 3531 N N . LEU A 1 456 ? -6.437 1.007 7.838 1.00 85.12 456 LEU A N 1
ATOM 3532 C CA . LEU A 1 456 ? -5.911 2.370 7.794 1.00 85.12 456 LEU A CA 1
ATOM 3533 C C . LEU A 1 456 ? -6.593 3.199 6.697 1.00 85.12 456 LEU A C 1
ATOM 3535 O O . LEU A 1 456 ? -6.978 4.343 6.939 1.00 85.12 456 LEU A O 1
ATOM 3539 N N . ALA A 1 457 ? -6.808 2.608 5.518 1.00 78.62 457 ALA A N 1
ATOM 3540 C CA . ALA A 1 457 ? -7.531 3.232 4.410 1.00 78.62 457 ALA A CA 1
ATOM 3541 C C . ALA A 1 457 ? -9.005 3.531 4.744 1.00 78.62 457 ALA A C 1
ATOM 3543 O O . ALA A 1 457 ? -9.563 4.517 4.261 1.00 78.62 457 ALA A O 1
ATOM 3544 N N . ALA A 1 458 ? -9.629 2.712 5.593 1.00 81.94 458 ALA A N 1
ATOM 3545 C CA . ALA A 1 458 ? -10.979 2.929 6.107 1.00 81.94 458 ALA A CA 1
ATOM 3546 C C . ALA A 1 458 ? -11.032 3.880 7.319 1.00 81.94 458 ALA A C 1
ATOM 3548 O O . ALA A 1 458 ? -12.109 4.112 7.869 1.00 81.94 458 ALA A O 1
ATOM 3549 N N . GLY A 1 459 ? -9.895 4.445 7.740 1.00 83.94 459 GLY A N 1
ATOM 3550 C CA . GLY A 1 459 ? -9.851 5.414 8.831 1.00 83.94 459 GLY A CA 1
ATOM 3551 C C . GLY A 1 459 ? -9.696 4.840 10.228 1.00 83.94 459 GLY A C 1
ATOM 3552 O O . GLY A 1 459 ? -9.909 5.557 11.209 1.00 83.94 459 GLY A O 1
ATOM 3553 N N . ILE A 1 460 ? -9.350 3.562 10.331 1.00 89.94 460 ILE A N 1
ATOM 3554 C CA . ILE A 1 460 ? -9.100 2.894 11.601 1.00 89.94 460 ILE A CA 1
ATOM 3555 C C . ILE A 1 460 ? -7.623 3.071 11.957 1.00 89.94 460 ILE A C 1
ATOM 3557 O O . ILE A 1 460 ? -6.739 2.856 11.131 1.00 89.94 460 ILE A O 1
ATOM 3561 N N . ALA A 1 461 ? -7.340 3.489 13.190 1.00 91.81 461 ALA A N 1
ATOM 3562 C CA . ALA A 1 461 ? -5.984 3.535 13.722 1.00 91.81 461 ALA A CA 1
ATOM 3563 C C . ALA A 1 461 ? -5.359 2.137 13.679 1.00 91.81 461 ALA A C 1
ATOM 3565 O O . ALA A 1 461 ? -6.029 1.147 13.975 1.00 91.81 461 ALA A O 1
ATOM 3566 N N . VAL A 1 462 ? -4.073 2.067 13.343 1.00 92.44 462 VAL A N 1
ATOM 3567 C CA . VAL A 1 462 ? -3.360 0.794 13.197 1.00 92.44 462 VAL A CA 1
ATOM 3568 C C . VAL A 1 462 ? -2.110 0.747 14.063 1.00 92.44 462 VAL A C 1
ATOM 3570 O O . VAL A 1 462 ? -1.570 1.786 14.441 1.00 92.44 462 VAL A O 1
ATOM 3573 N N . GLY A 1 463 ? -1.631 -0.451 14.372 1.00 92.19 463 GLY A N 1
ATOM 3574 C CA . GLY A 1 463 ? -0.340 -0.652 15.015 1.00 92.19 463 GLY A CA 1
ATOM 3575 C C . GLY A 1 463 ? 0.238 -2.017 14.691 1.00 92.19 463 GLY A C 1
ATOM 3576 O O . GLY A 1 463 ? -0.499 -2.988 14.573 1.00 92.19 463 GLY A O 1
ATOM 3577 N N . GLU A 1 464 ? 1.558 -2.083 14.581 1.00 89.44 464 GLU A N 1
ATOM 3578 C CA . GLU A 1 464 ? 2.289 -3.314 14.291 1.00 89.44 464 GLU A CA 1
ATOM 3579 C C . GLU A 1 464 ? 3.677 -3.246 14.926 1.00 89.44 464 GLU A C 1
ATOM 3581 O O . GLU A 1 464 ? 4.260 -2.167 15.104 1.00 89.44 464 GLU A O 1
ATOM 3586 N N . VAL A 1 465 ? 4.187 -4.430 15.241 1.00 94.00 465 VAL A N 1
ATOM 3587 C CA . VAL A 1 465 ? 5.603 -4.693 15.471 1.00 94.00 465 VAL A CA 1
ATOM 3588 C C . VAL A 1 465 ? 6.013 -5.895 14.631 1.00 94.00 465 VAL A C 1
ATOM 3590 O O . VAL A 1 465 ? 5.243 -6.846 14.516 1.00 94.00 465 VAL A O 1
ATOM 3593 N N . ASN A 1 466 ? 7.226 -5.870 14.094 1.00 94.44 466 ASN A N 1
ATOM 3594 C CA . ASN A 1 466 ? 7.761 -6.947 13.267 1.00 94.44 466 ASN A CA 1
ATOM 3595 C C . ASN A 1 466 ? 9.265 -7.125 13.497 1.00 94.44 466 ASN A C 1
ATOM 3597 O O . ASN A 1 466 ? 9.894 -6.394 14.273 1.00 94.44 466 ASN A O 1
ATOM 3601 N N . THR A 1 467 ? 9.837 -8.130 12.840 1.00 95.38 467 THR A N 1
ATOM 3602 C CA . THR A 1 467 ? 11.278 -8.411 12.882 1.00 95.38 467 THR A CA 1
ATOM 3603 C C . THR A 1 467 ? 12.033 -8.052 11.610 1.00 95.38 467 THR A C 1
ATOM 3605 O O . THR A 1 467 ? 13.235 -8.309 11.524 1.00 95.38 467 THR A O 1
ATOM 3608 N N . GLY A 1 468 ? 11.354 -7.398 10.668 1.00 89.31 468 GLY A N 1
ATOM 3609 C CA . GLY A 1 468 ? 11.847 -7.140 9.323 1.00 89.31 468 GLY A CA 1
ATOM 3610 C C . GLY A 1 468 ? 11.675 -8.337 8.384 1.00 89.31 468 GLY A C 1
ATOM 3611 O O . GLY A 1 468 ? 11.572 -9.485 8.816 1.00 89.31 468 GLY A O 1
ATOM 3612 N N . ALA A 1 469 ? 11.662 -8.029 7.087 1.00 86.25 469 ALA A N 1
ATOM 3613 C CA . ALA A 1 469 ? 11.484 -8.975 5.988 1.00 86.25 469 ALA A CA 1
ATOM 3614 C C . ALA A 1 469 ? 12.767 -9.083 5.136 1.00 86.25 469 ALA A C 1
ATOM 3616 O O . ALA A 1 469 ? 13.871 -9.187 5.675 1.00 86.25 469 ALA A O 1
ATOM 3617 N N . GLY A 1 470 ? 12.653 -8.992 3.807 1.00 80.50 470 GLY A N 1
ATOM 3618 C CA . GLY A 1 470 ? 13.798 -8.992 2.884 1.00 80.50 470 GLY A CA 1
ATOM 3619 C C . GLY A 1 470 ? 14.736 -7.777 2.991 1.00 80.50 470 GLY A C 1
ATOM 3620 O O . GLY A 1 470 ? 15.839 -7.808 2.447 1.00 80.50 470 GLY A O 1
ATOM 3621 N N . GLY A 1 471 ? 14.343 -6.718 3.708 1.00 80.88 471 GLY A N 1
ATOM 3622 C CA . GLY A 1 471 ? 15.153 -5.508 3.864 1.00 80.88 471 GLY A CA 1
ATOM 3623 C C . GLY A 1 471 ? 16.511 -5.758 4.534 1.00 80.88 471 GLY A C 1
ATOM 3624 O O . GLY A 1 471 ? 16.659 -6.667 5.348 1.00 80.88 471 GLY A O 1
ATOM 3625 N N . ILE A 1 472 ? 17.522 -4.950 4.206 1.00 85.69 472 ILE A N 1
ATOM 3626 C CA . ILE A 1 472 ? 18.894 -5.156 4.680 1.00 85.69 472 ILE A CA 1
ATOM 3627 C C . ILE A 1 472 ? 19.189 -4.362 5.952 1.00 85.69 472 ILE A C 1
ATOM 3629 O O . ILE A 1 472 ? 19.081 -3.135 5.987 1.00 85.69 472 ILE A O 1
ATOM 3633 N N . LYS A 1 473 ? 19.692 -5.064 6.971 1.00 91.00 473 LYS A N 1
ATOM 3634 C CA . LYS A 1 473 ? 20.193 -4.462 8.207 1.00 91.00 473 LYS A CA 1
ATOM 3635 C C . LYS A 1 473 ? 21.475 -3.677 7.941 1.00 91.00 473 LYS A C 1
ATOM 3637 O O . LYS A 1 473 ? 22.494 -4.237 7.530 1.00 91.00 473 LYS A O 1
ATOM 3642 N N . SER A 1 474 ? 21.462 -2.380 8.233 1.00 92.81 474 SER A N 1
ATOM 3643 C CA . SER A 1 474 ? 22.649 -1.530 8.082 1.00 92.81 474 SER A CA 1
ATOM 3644 C C . SER A 1 474 ? 23.713 -1.815 9.150 1.00 92.81 474 SER A C 1
ATOM 3646 O O . SER A 1 474 ? 23.412 -2.284 10.250 1.00 92.81 474 SER A O 1
ATOM 3648 N N . ALA A 1 475 ? 24.971 -1.467 8.861 1.00 95.06 475 ALA A N 1
ATOM 3649 C CA . ALA A 1 475 ? 26.050 -1.539 9.848 1.00 95.06 475 ALA A CA 1
ATOM 3650 C C . ALA A 1 475 ? 25.754 -0.708 11.107 1.00 95.06 475 ALA A C 1
ATOM 3652 O O . ALA A 1 475 ? 25.956 -1.198 12.217 1.00 95.06 475 ALA A O 1
ATOM 3653 N N . ASN A 1 476 ? 25.198 0.496 10.931 1.00 95.38 476 ASN A N 1
ATOM 3654 C CA . ASN A 1 476 ? 24.821 1.376 12.034 1.00 95.38 476 ASN A CA 1
ATOM 3655 C C . ASN A 1 476 ? 23.738 0.750 12.923 1.00 95.38 476 ASN A C 1
ATOM 3657 O O . ASN A 1 476 ? 23.874 0.741 14.142 1.00 95.38 476 ASN A O 1
ATOM 3661 N N . GLU A 1 477 ? 22.691 0.176 12.329 1.00 94.44 477 GLU A N 1
ATOM 3662 C CA . GLU A 1 477 ? 21.644 -0.504 13.098 1.00 94.44 477 GLU A CA 1
ATOM 3663 C C . GLU A 1 477 ? 22.202 -1.726 13.843 1.00 94.44 477 GLU A C 1
ATOM 3665 O O . GLU A 1 477 ? 21.937 -1.909 15.030 1.00 94.44 477 GLU A O 1
ATOM 3670 N N . ARG A 1 478 ? 23.037 -2.538 13.184 1.00 96.25 478 ARG A N 1
ATOM 3671 C CA . ARG A 1 478 ? 23.725 -3.665 13.827 1.00 96.25 478 ARG A CA 1
ATOM 3672 C C . ARG A 1 478 ? 24.527 -3.207 15.047 1.00 96.25 478 ARG A C 1
ATOM 3674 O O . ARG A 1 478 ? 24.452 -3.843 16.099 1.00 96.25 478 ARG A O 1
ATOM 3681 N N . ASP A 1 479 ? 25.275 -2.111 14.929 1.00 96.12 479 ASP A N 1
ATOM 3682 C CA . ASP A 1 479 ? 26.086 -1.561 16.023 1.00 96.12 479 ASP A CA 1
ATOM 3683 C C . ASP A 1 479 ? 25.227 -0.983 17.161 1.00 96.12 479 ASP A C 1
ATOM 3685 O O . ASP A 1 479 ? 25.539 -1.179 18.341 1.00 96.12 479 ASP A O 1
ATOM 3689 N N . GLN A 1 480 ? 24.089 -0.364 16.837 1.00 94.81 480 GLN A N 1
ATOM 3690 C CA . GLN A 1 480 ? 23.102 0.071 17.829 1.00 94.81 480 GLN A CA 1
ATOM 3691 C C . GLN A 1 480 ? 22.545 -1.116 18.624 1.00 94.81 480 GLN A C 1
ATOM 3693 O O . GLN A 1 480 ? 22.502 -1.070 19.855 1.00 94.81 480 GLN A O 1
ATOM 3698 N N . TYR A 1 481 ? 22.181 -2.211 17.952 1.00 97.12 481 TYR A N 1
ATOM 3699 C CA . TYR A 1 481 ? 21.669 -3.405 18.626 1.00 97.12 481 TYR A CA 1
ATOM 3700 C C . TYR A 1 481 ? 22.758 -4.079 19.460 1.00 97.12 481 TYR A C 1
ATOM 3702 O O . TYR A 1 481 ? 22.496 -4.452 20.600 1.00 97.12 481 TYR A O 1
ATOM 3710 N N . ALA A 1 482 ? 23.990 -4.178 18.952 1.00 96.56 482 ALA A N 1
ATOM 3711 C CA . ALA A 1 482 ? 25.120 -4.729 19.702 1.00 96.56 482 ALA A CA 1
ATOM 3712 C C . ALA A 1 482 ? 25.437 -3.916 20.970 1.00 96.56 482 ALA A C 1
ATOM 3714 O O . ALA A 1 482 ? 25.812 -4.490 21.990 1.00 96.56 482 ALA A O 1
ATOM 3715 N N . THR A 1 483 ? 25.237 -2.596 20.940 1.00 96.75 483 THR A N 1
ATOM 3716 C CA . THR A 1 483 ? 25.423 -1.733 22.117 1.00 96.75 483 THR A CA 1
ATOM 3717 C C . THR A 1 483 ? 24.440 -2.076 23.241 1.00 96.75 483 THR A C 1
ATOM 3719 O O . THR A 1 483 ? 24.809 -2.042 24.413 1.00 96.75 483 THR A O 1
ATOM 3722 N N . VAL A 1 484 ? 23.197 -2.429 22.897 1.00 96.00 484 VAL A N 1
ATOM 3723 C CA . VAL A 1 484 ? 22.137 -2.713 23.878 1.00 96.00 484 VAL A CA 1
ATOM 3724 C C . VAL A 1 484 ? 22.098 -4.193 24.277 1.00 96.00 484 VAL A C 1
ATOM 3726 O O . VAL A 1 484 ? 21.926 -4.513 25.451 1.00 96.00 484 VAL A O 1
ATOM 3729 N N . LEU A 1 485 ? 22.274 -5.102 23.316 1.00 96.19 485 LEU A N 1
ATOM 3730 C CA . LEU A 1 485 ? 22.146 -6.554 23.498 1.00 96.19 485 LEU A CA 1
ATOM 3731 C C . LEU A 1 485 ? 23.485 -7.257 23.777 1.00 96.19 485 LEU A C 1
ATOM 3733 O O . LEU A 1 485 ? 23.505 -8.449 24.089 1.00 96.19 485 LEU A O 1
ATOM 3737 N N . GLY A 1 486 ? 24.600 -6.536 23.671 1.00 94.25 486 GLY A N 1
ATOM 3738 C CA . GLY A 1 486 ? 25.954 -7.056 23.824 1.00 94.25 486 GLY A CA 1
ATOM 3739 C C . GLY A 1 486 ? 26.615 -7.438 22.495 1.00 94.25 486 GLY A C 1
ATOM 3740 O O . GLY A 1 486 ? 25.961 -7.762 21.498 1.00 94.25 486 GLY A O 1
ATOM 3741 N N . THR A 1 487 ? 27.949 -7.409 22.489 1.00 89.69 487 THR A N 1
ATOM 3742 C CA . THR A 1 487 ? 28.779 -7.748 21.328 1.00 89.69 487 THR A CA 1
ATOM 3743 C C . THR A 1 487 ? 28.422 -9.130 20.779 1.00 89.69 487 THR A C 1
ATOM 3745 O O . THR A 1 487 ? 28.425 -10.113 21.514 1.00 89.69 487 THR A O 1
ATOM 3748 N N . GLY A 1 488 ? 28.128 -9.204 19.478 1.00 87.38 488 GLY A N 1
ATOM 3749 C CA . GLY A 1 488 ? 27.709 -10.436 18.796 1.00 87.38 488 GLY A CA 1
ATOM 3750 C C . GLY A 1 488 ? 26.192 -10.632 18.692 1.00 87.38 488 GLY A C 1
ATOM 3751 O O . GLY A 1 488 ? 25.754 -11.405 17.849 1.00 87.38 488 GLY A O 1
ATOM 3752 N N . ASN A 1 489 ? 25.386 -9.881 19.453 1.00 91.38 489 ASN A N 1
ATOM 3753 C CA . ASN A 1 489 ? 23.918 -9.978 19.430 1.00 91.38 489 ASN A CA 1
ATOM 3754 C C . ASN A 1 489 ? 23.239 -8.890 18.582 1.00 91.38 489 ASN A C 1
ATOM 3756 O O . ASN A 1 489 ? 22.016 -8.794 18.563 1.00 91.38 489 ASN A O 1
ATOM 3760 N N . GLY A 1 490 ? 24.022 -8.065 17.880 1.00 92.50 490 GLY A N 1
ATOM 3761 C CA . GLY A 1 490 ? 23.507 -7.009 17.003 1.00 92.50 490 GLY A CA 1
ATOM 3762 C C . GLY A 1 490 ? 22.956 -7.491 15.658 1.00 92.50 490 GLY A C 1
ATOM 3763 O O . GLY A 1 490 ? 22.394 -6.694 14.910 1.00 92.50 490 GLY A O 1
ATOM 3764 N N . GLY A 1 491 ? 23.142 -8.773 15.336 1.00 94.19 491 GLY A N 1
ATOM 3765 C CA . GLY A 1 491 ? 22.869 -9.324 14.012 1.00 94.19 491 GLY A CA 1
ATOM 3766 C C . GLY A 1 491 ? 24.036 -9.147 13.035 1.00 94.19 491 GLY A C 1
ATOM 3767 O O . GLY A 1 491 ? 25.168 -8.844 13.422 1.00 94.19 491 GLY A O 1
ATOM 3768 N N . ILE A 1 492 ? 23.749 -9.358 11.754 1.00 95.94 492 ILE A N 1
ATOM 3769 C CA . ILE A 1 492 ? 24.692 -9.302 10.638 1.00 95.94 492 ILE A CA 1
ATOM 3770 C C . ILE A 1 492 ? 24.391 -8.043 9.823 1.00 95.94 492 ILE A C 1
ATOM 3772 O O . ILE A 1 492 ? 23.281 -7.859 9.326 1.00 95.94 492 ILE A O 1
ATOM 3776 N N . ALA A 1 493 ? 25.388 -7.169 9.703 1.00 95.06 493 ALA A N 1
ATOM 3777 C CA . ALA A 1 493 ? 25.311 -5.985 8.858 1.00 95.06 493 ALA A CA 1
ATOM 3778 C C . ALA A 1 493 ? 25.370 -6.368 7.374 1.00 95.06 493 ALA A C 1
ATOM 3780 O O . ALA A 1 493 ? 26.060 -7.319 7.011 1.00 95.06 493 ALA A O 1
ATOM 3781 N N . ASN A 1 494 ? 24.715 -5.578 6.524 1.00 91.38 494 ASN A N 1
ATOM 3782 C CA . ASN A 1 494 ? 24.655 -5.770 5.073 1.00 91.38 494 ASN A CA 1
ATOM 3783 C C . ASN A 1 494 ? 24.048 -7.132 4.676 1.00 91.38 494 ASN A C 1
ATOM 3785 O O . ASN A 1 494 ? 24.383 -7.689 3.634 1.00 91.38 494 ASN A O 1
ATOM 3789 N N . ALA A 1 495 ? 23.176 -7.676 5.528 1.00 90.50 495 ALA A N 1
ATOM 3790 C CA . ALA A 1 495 ? 22.399 -8.886 5.287 1.00 90.50 495 ALA A CA 1
ATOM 3791 C C . ALA A 1 495 ? 20.914 -8.631 5.583 1.00 90.50 495 ALA A C 1
ATOM 3793 O O . ALA A 1 495 ? 20.586 -7.772 6.408 1.00 90.50 495 ALA A O 1
ATOM 3794 N N . ALA A 1 496 ? 20.028 -9.381 4.923 1.00 87.56 496 ALA A N 1
ATOM 3795 C CA . ALA A 1 496 ? 18.582 -9.271 5.113 1.00 87.56 496 ALA A CA 1
ATOM 3796 C C . ALA A 1 496 ? 18.176 -9.532 6.571 1.00 87.56 496 ALA A C 1
ATOM 3798 O O . ALA A 1 496 ? 18.852 -10.304 7.260 1.00 87.56 496 ALA A O 1
ATOM 3799 N N . TYR A 1 497 ? 17.092 -8.905 7.041 1.00 90.75 497 TYR A N 1
ATOM 3800 C CA . TYR A 1 497 ? 16.487 -9.229 8.339 1.00 90.75 497 TYR A CA 1
ATOM 3801 C C . TYR A 1 497 ? 15.985 -10.681 8.349 1.00 90.75 497 TYR A C 1
ATOM 3803 O O . TYR A 1 497 ? 16.273 -11.434 9.286 1.00 90.75 497 TYR A O 1
ATOM 3811 N N . ASP A 1 498 ? 15.333 -11.093 7.259 1.00 93.12 498 ASP A N 1
ATOM 3812 C CA . ASP A 1 498 ? 14.997 -12.478 6.953 1.00 93.12 498 ASP A CA 1
ATOM 3813 C C . ASP A 1 498 ? 15.569 -12.901 5.582 1.00 93.12 498 ASP A C 1
ATOM 3815 O O . ASP A 1 498 ? 15.006 -12.569 4.538 1.00 93.12 498 ASP A O 1
ATOM 3819 N N . PRO A 1 499 ? 16.685 -13.657 5.546 1.00 90.06 499 PRO A N 1
ATOM 3820 C CA . PRO A 1 499 ? 17.284 -14.148 4.304 1.00 90.06 499 PRO A CA 1
ATOM 3821 C C . PRO A 1 499 ? 16.443 -15.226 3.602 1.00 90.06 499 PRO A C 1
ATOM 3823 O O . PRO A 1 499 ? 16.787 -15.634 2.493 1.00 90.06 499 PRO A O 1
ATOM 3826 N N . CYS A 1 500 ? 15.379 -15.711 4.241 1.00 91.06 500 CYS A N 1
ATOM 3827 C CA . CYS A 1 500 ? 14.471 -16.710 3.701 1.00 91.06 500 CYS A CA 1
ATOM 3828 C C . CYS A 1 500 ? 13.064 -16.164 3.424 1.00 91.06 500 CYS A C 1
ATOM 3830 O O . CYS A 1 500 ? 12.195 -16.961 3.073 1.00 91.06 500 CYS A O 1
ATOM 3832 N N . TYR A 1 501 ? 12.842 -14.848 3.522 1.00 87.81 501 TYR A N 1
ATOM 3833 C CA . TYR A 1 501 ? 11.588 -14.204 3.116 1.00 87.81 501 TYR A CA 1
ATOM 3834 C C . TYR A 1 501 ? 11.181 -14.639 1.697 1.00 87.81 501 TYR A C 1
ATOM 3836 O O . TYR A 1 501 ? 11.977 -14.532 0.763 1.00 87.81 501 TYR A O 1
ATOM 3844 N N . HIS A 1 502 ? 9.973 -15.196 1.550 1.00 83.75 502 HIS A N 1
ATOM 3845 C CA . HIS A 1 502 ? 9.450 -15.785 0.303 1.00 83.75 502 HIS A CA 1
ATOM 3846 C C . HIS A 1 502 ? 10.320 -16.892 -0.333 1.00 83.75 502 HIS A C 1
ATOM 3848 O O . HIS A 1 502 ? 10.237 -17.162 -1.533 1.00 83.75 502 HIS A O 1
ATOM 3854 N N . GLN A 1 503 ? 11.144 -17.587 0.460 1.00 82.88 503 GLN A N 1
ATOM 3855 C CA . GLN A 1 503 ? 12.018 -18.671 -0.004 1.00 82.88 503 GLN A CA 1
ATOM 3856 C C . GLN A 1 503 ? 11.657 -20.030 0.606 1.00 82.88 503 GLN A C 1
ATOM 3858 O O . GLN A 1 503 ? 11.100 -20.153 1.695 1.00 82.88 503 GLN A O 1
ATOM 3863 N N . GLN A 1 504 ? 12.113 -21.105 -0.045 1.00 87.31 504 GLN A N 1
ATOM 3864 C CA . GLN A 1 504 ? 11.948 -22.484 0.441 1.00 87.31 504 GLN A CA 1
ATOM 3865 C C . GLN A 1 504 ? 12.570 -22.740 1.825 1.00 87.31 504 GLN A C 1
ATOM 3867 O O . GLN A 1 504 ? 12.209 -23.706 2.515 1.00 87.31 504 GLN A O 1
ATOM 3872 N N . CYS A 1 505 ? 13.544 -21.915 2.213 1.00 89.94 505 CYS A N 1
ATOM 3873 C CA . CYS A 1 505 ? 14.216 -22.024 3.496 1.00 89.94 505 CYS A CA 1
ATOM 3874 C C . CYS A 1 505 ? 13.440 -21.393 4.658 1.00 89.94 505 CYS A C 1
ATOM 3876 O O . CYS A 1 505 ? 13.850 -21.631 5.795 1.00 89.94 505 CYS A O 1
ATOM 3878 N N . ASP A 1 506 ? 12.304 -20.715 4.415 1.00 92.56 506 ASP A N 1
ATOM 3879 C CA . ASP A 1 506 ? 11.427 -20.259 5.495 1.00 92.56 506 ASP A CA 1
ATOM 3880 C C . ASP A 1 506 ? 10.722 -21.451 6.152 1.00 92.56 506 ASP A C 1
ATOM 3882 O O . ASP A 1 506 ? 9.682 -21.959 5.722 1.00 92.56 506 ASP A O 1
ATOM 3886 N N . ARG A 1 507 ? 11.400 -21.978 7.167 1.00 92.88 507 ARG A N 1
ATOM 3887 C CA . ARG A 1 507 ? 11.078 -23.190 7.914 1.00 92.88 507 ARG A CA 1
ATOM 3888 C C . ARG A 1 507 ? 11.336 -22.919 9.389 1.00 92.88 507 ARG A C 1
ATOM 3890 O O . ARG A 1 507 ? 11.990 -21.953 9.750 1.00 92.88 507 ARG A O 1
ATOM 3897 N N . ILE A 1 508 ? 10.976 -23.857 10.262 1.00 93.31 508 ILE A N 1
ATOM 3898 C CA . ILE A 1 508 ? 11.174 -23.726 11.719 1.00 93.31 508 ILE A CA 1
ATOM 3899 C C . ILE A 1 508 ? 12.631 -23.502 12.167 1.00 93.31 508 ILE A C 1
ATOM 3901 O O . ILE A 1 508 ? 12.882 -23.170 13.317 1.00 93.31 508 ILE A O 1
ATOM 3905 N N . ARG A 1 509 ? 13.616 -23.700 11.284 1.00 91.94 509 ARG A N 1
ATOM 3906 C CA . ARG A 1 509 ? 15.030 -23.400 11.559 1.00 91.94 509 ARG A CA 1
ATOM 3907 C C . ARG A 1 509 ? 15.426 -21.955 11.224 1.00 91.94 509 ARG A C 1
ATOM 3909 O O . ARG A 1 509 ? 16.522 -21.557 11.593 1.00 91.94 509 ARG A O 1
ATOM 3916 N N . ASN A 1 510 ? 14.564 -21.209 10.537 1.00 92.69 510 ASN A N 1
ATOM 3917 C CA . ASN A 1 510 ? 14.768 -19.829 10.095 1.00 92.69 510 ASN A CA 1
ATOM 3918 C C . ASN A 1 510 ? 14.307 -18.788 11.132 1.00 92.69 510 ASN A C 1
ATOM 3920 O O . ASN A 1 510 ? 14.281 -17.603 10.847 1.00 92.69 510 ASN A O 1
ATOM 3924 N N . ILE A 1 511 ? 13.936 -19.202 12.344 1.00 96.00 511 ILE A N 1
ATOM 3925 C CA . ILE A 1 511 ? 13.392 -18.285 13.351 1.00 96.00 511 ILE A CA 1
ATOM 3926 C C . ILE A 1 511 ? 14.381 -17.991 14.480 1.00 96.00 511 ILE A C 1
ATOM 3928 O O . ILE A 1 511 ? 15.181 -18.847 14.866 1.00 96.00 511 ILE A O 1
ATOM 3932 N N . ASN A 1 512 ? 14.274 -16.801 15.071 1.00 97.06 512 ASN A N 1
ATOM 3933 C CA . ASN A 1 512 ? 14.949 -16.413 16.301 1.00 97.06 512 ASN A CA 1
ATOM 3934 C C . ASN A 1 512 ? 13.969 -16.443 17.493 1.00 97.06 512 ASN A C 1
ATOM 3936 O O . ASN A 1 512 ? 13.132 -15.546 17.628 1.00 97.06 512 ASN A O 1
ATOM 3940 N N . PRO A 1 513 ? 14.077 -17.428 18.408 1.00 96.44 513 PRO A N 1
ATOM 3941 C CA . PRO A 1 513 ? 13.161 -17.544 19.544 1.00 96.44 513 PRO A CA 1
ATOM 3942 C C . PRO A 1 513 ? 13.203 -16.354 20.507 1.00 96.44 513 PRO A C 1
ATOM 3944 O O . PRO A 1 513 ? 12.179 -16.008 21.094 1.00 96.44 513 PRO A O 1
ATOM 3947 N N . PHE A 1 514 ? 14.370 -15.720 20.674 1.00 96.56 514 PHE A N 1
ATOM 3948 C CA . PHE A 1 514 ? 14.498 -14.537 21.521 1.00 96.56 514 PHE A CA 1
ATOM 3949 C C . PHE A 1 514 ? 13.718 -13.366 20.923 1.00 96.56 514 PHE A C 1
ATOM 3951 O O . PHE A 1 514 ? 12.935 -12.741 21.638 1.00 96.56 514 PHE A O 1
ATOM 3958 N N . ALA A 1 515 ? 13.882 -13.109 19.623 1.00 96.81 515 ALA A N 1
ATOM 3959 C CA . ALA A 1 515 ? 13.150 -12.051 18.938 1.00 96.81 515 ALA A CA 1
ATOM 3960 C C . ALA A 1 515 ? 11.636 -12.287 19.015 1.00 96.81 515 ALA A C 1
ATOM 3962 O O . ALA A 1 515 ? 10.907 -11.419 19.499 1.00 96.81 515 ALA A O 1
ATOM 3963 N N . TYR A 1 516 ? 11.200 -13.505 18.671 1.00 98.12 516 TYR A N 1
ATOM 3964 C CA . TYR A 1 516 ? 9.799 -13.919 18.730 1.00 98.12 516 TYR A CA 1
ATOM 3965 C C . TYR A 1 516 ? 9.174 -13.690 20.108 1.00 98.12 516 TYR A C 1
ATOM 3967 O O . TYR A 1 516 ? 8.121 -13.065 20.228 1.00 98.12 516 TYR A O 1
ATOM 3975 N N . GLU A 1 517 ? 9.850 -14.115 21.179 1.00 98.00 517 GLU A N 1
ATOM 3976 C CA . GLU A 1 517 ? 9.359 -13.911 22.542 1.00 98.00 517 GLU A CA 1
ATOM 3977 C C . GLU A 1 517 ? 9.171 -12.421 22.870 1.00 98.00 517 GLU A C 1
ATOM 3979 O O . GLU A 1 517 ? 8.171 -12.046 23.488 1.00 98.00 517 GLU A O 1
ATOM 3984 N N . LYS A 1 518 ? 10.123 -11.555 22.491 1.00 97.94 518 LYS A N 1
ATOM 3985 C CA . LYS A 1 518 ? 10.043 -10.122 22.819 1.00 97.94 518 LYS A CA 1
ATOM 3986 C C . LYS A 1 518 ? 8.964 -9.419 22.010 1.00 97.94 518 LYS A C 1
ATOM 3988 O O . LYS A 1 518 ? 8.184 -8.670 22.597 1.00 97.94 518 LYS A O 1
ATOM 3993 N N . VAL A 1 519 ? 8.866 -9.703 20.716 1.00 97.12 519 VAL A N 1
ATOM 3994 C CA . VAL A 1 519 ? 7.846 -9.109 19.847 1.00 97.12 519 VAL A CA 1
ATOM 3995 C C . VAL A 1 519 ? 6.447 -9.536 20.295 1.00 97.12 519 VAL A C 1
ATOM 3997 O O . VAL A 1 519 ? 5.612 -8.670 20.558 1.00 97.12 519 VAL A O 1
ATOM 4000 N N . VAL A 1 520 ? 6.212 -10.830 20.547 1.00 98.12 520 VAL A N 1
ATOM 4001 C CA . VAL A 1 520 ? 4.914 -11.326 21.047 1.00 98.12 520 VAL A CA 1
ATOM 4002 C C . VAL A 1 520 ? 4.565 -10.744 22.423 1.00 98.12 520 VAL A C 1
ATOM 4004 O O . VAL A 1 520 ? 3.408 -10.415 22.680 1.00 98.12 520 VAL A O 1
ATOM 4007 N N . LYS A 1 521 ? 5.537 -10.544 23.324 1.00 98.31 521 LYS A N 1
ATOM 4008 C CA . LYS A 1 521 ? 5.281 -9.870 24.612 1.00 98.31 521 LYS A CA 1
ATOM 4009 C C . LYS A 1 521 ? 4.934 -8.389 24.452 1.00 98.31 521 LYS A C 1
ATOM 4011 O O . LYS A 1 521 ? 4.118 -7.880 25.220 1.00 98.31 521 LYS A O 1
ATOM 4016 N N . SER A 1 522 ? 5.528 -7.702 23.480 1.00 98.12 522 SER A N 1
ATOM 4017 C CA . SER A 1 522 ? 5.166 -6.316 23.171 1.00 98.12 522 SER A CA 1
ATOM 4018 C C . SER A 1 522 ? 3.743 -6.226 22.600 1.00 98.12 522 SER A C 1
ATOM 4020 O O . SER A 1 522 ? 2.967 -5.372 23.028 1.00 98.12 522 SER A O 1
ATOM 4022 N N . ALA A 1 523 ? 3.355 -7.177 21.742 1.00 97.69 523 ALA A N 1
ATOM 4023 C CA . ALA A 1 523 ? 1.994 -7.331 21.234 1.00 97.69 523 ALA A CA 1
ATOM 4024 C C . ALA A 1 523 ? 0.987 -7.581 22.370 1.00 97.69 523 ALA A C 1
ATOM 4026 O O . ALA A 1 523 ? -0.026 -6.889 22.477 1.00 97.69 523 ALA A O 1
ATOM 4027 N N . ALA A 1 524 ? 1.317 -8.499 23.287 1.00 97.31 524 ALA A N 1
ATOM 4028 C CA . ALA A 1 524 ? 0.525 -8.760 24.488 1.00 97.31 524 ALA A CA 1
ATOM 4029 C C . ALA A 1 524 ? 0.311 -7.489 25.322 1.00 97.31 524 ALA A C 1
ATOM 4031 O O . ALA A 1 524 ? -0.804 -7.217 25.762 1.00 97.31 524 ALA A O 1
ATOM 4032 N N . HIS A 1 525 ? 1.373 -6.699 25.515 1.00 97.19 525 HIS A N 1
ATOM 4033 C CA . HIS A 1 525 ? 1.304 -5.452 26.269 1.00 97.19 525 HIS A CA 1
ATOM 4034 C C . HIS A 1 525 ? 0.374 -4.428 25.615 1.00 97.19 525 HIS A C 1
ATOM 4036 O O . HIS A 1 525 ? -0.401 -3.787 26.322 1.00 97.19 525 HIS A O 1
ATOM 4042 N N . ALA A 1 526 ? 0.421 -4.287 24.288 1.00 97.44 526 ALA A N 1
ATOM 4043 C CA . ALA A 1 526 ? -0.477 -3.391 23.566 1.00 97.44 526 ALA A CA 1
ATOM 4044 C C . ALA A 1 526 ? -1.943 -3.819 23.727 1.00 97.44 526 ALA A C 1
ATOM 4046 O O . ALA A 1 526 ? -2.777 -3.001 24.112 1.00 97.44 526 ALA A O 1
ATOM 4047 N N . ILE A 1 527 ? -2.248 -5.104 23.525 1.00 96.19 527 ILE A N 1
ATOM 4048 C CA . ILE A 1 527 ? -3.606 -5.644 23.698 1.00 96.19 527 ILE A CA 1
ATOM 4049 C C . ILE A 1 527 ? -4.100 -5.445 25.138 1.00 96.19 527 ILE A C 1
ATOM 4051 O O . ILE A 1 527 ? -5.229 -5.006 25.347 1.00 96.19 527 ILE A O 1
ATOM 4055 N N . GLU A 1 528 ? -3.261 -5.722 26.141 1.00 93.94 528 GLU A N 1
ATOM 4056 C CA . GLU A 1 528 ? -3.607 -5.532 27.554 1.00 93.94 528 GLU A CA 1
ATOM 4057 C C . GLU A 1 528 ? -3.849 -4.054 27.894 1.00 93.94 528 GLU A C 1
ATOM 4059 O O . GLU A 1 528 ? -4.838 -3.726 28.549 1.00 93.94 528 GLU A O 1
ATOM 4064 N N . TYR A 1 529 ? -2.968 -3.157 27.443 1.00 96.00 529 TYR A N 1
ATOM 4065 C CA . TYR A 1 529 ? -3.070 -1.727 27.721 1.00 96.00 529 TYR A CA 1
ATOM 4066 C C . TYR A 1 529 ? -4.320 -1.114 27.084 1.00 96.00 529 TYR A C 1
ATOM 4068 O O . TYR A 1 529 ? -5.087 -0.431 27.762 1.00 96.00 529 TYR A O 1
ATOM 4076 N N . LEU A 1 530 ? -4.548 -1.380 25.793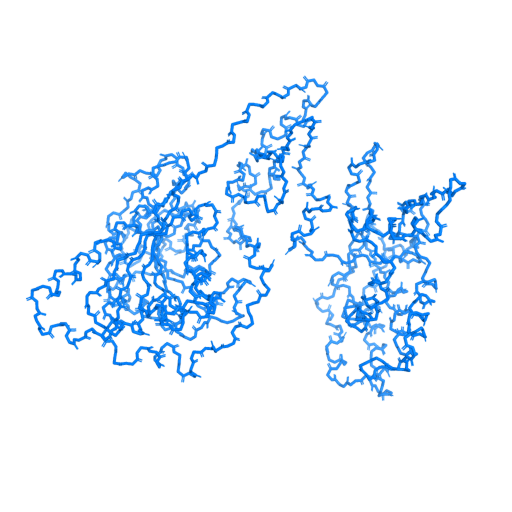 1.00 96.94 530 LEU A N 1
ATOM 4077 C CA . LEU A 1 530 ? -5.693 -0.839 25.062 1.00 96.94 530 LEU A CA 1
ATOM 4078 C C . LEU A 1 530 ? -7.004 -1.464 25.544 1.00 96.94 530 LEU A C 1
ATOM 4080 O O . LEU A 1 530 ? -7.978 -0.746 25.754 1.00 96.94 530 LEU A O 1
ATOM 4084 N N . GLY A 1 531 ? -7.014 -2.778 25.791 1.00 95.12 531 GLY A N 1
ATOM 4085 C CA . GLY A 1 531 ? -8.187 -3.501 26.277 1.00 95.12 531 GLY A CA 1
ATOM 4086 C C . GLY A 1 531 ? -8.704 -2.995 27.623 1.00 95.12 531 GLY A C 1
ATOM 4087 O O . GLY A 1 531 ? -9.902 -3.084 27.873 1.00 95.12 531 GLY A O 1
ATOM 4088 N N . ARG A 1 532 ? -7.828 -2.431 28.467 1.00 93.00 532 ARG A N 1
ATOM 4089 C CA . ARG A 1 532 ? -8.177 -1.911 29.800 1.00 93.00 532 ARG A CA 1
ATOM 4090 C C . ARG A 1 532 ? -8.314 -0.397 29.890 1.00 93.00 532 ARG A C 1
ATOM 4092 O O . ARG A 1 532 ? -8.593 0.134 30.966 1.00 93.00 532 ARG A O 1
ATOM 4099 N N . LEU A 1 533 ? -8.066 0.323 28.802 1.00 94.44 533 LEU A N 1
ATOM 4100 C CA . LEU A 1 533 ? -8.143 1.775 28.828 1.00 94.44 533 LEU A CA 1
ATOM 4101 C C . LEU A 1 533 ? -9.594 2.213 29.078 1.00 94.44 533 LEU A C 1
ATOM 4103 O O . LEU A 1 533 ? -10.505 1.686 28.456 1.00 94.44 533 LEU A O 1
ATOM 4107 N N . ASN A 1 534 ? -9.824 3.197 29.953 1.00 91.50 534 ASN A N 1
ATOM 4108 C CA . ASN A 1 534 ? -11.192 3.628 30.281 1.00 91.50 534 ASN A CA 1
ATOM 4109 C C . ASN A 1 534 ? -11.954 4.206 29.071 1.00 91.50 534 ASN A C 1
ATOM 4111 O O . ASN A 1 534 ? -13.160 4.006 28.954 1.00 91.50 534 ASN A O 1
ATOM 4115 N N . ASP A 1 535 ? -11.258 4.946 28.200 1.00 93.62 535 ASP A N 1
ATOM 4116 C CA . ASP A 1 535 ? -11.832 5.600 27.016 1.00 93.62 535 ASP A CA 1
ATOM 4117 C C . ASP A 1 535 ? -10.842 5.555 25.840 1.00 93.62 535 ASP A C 1
ATOM 4119 O O . ASP A 1 535 ? -10.147 6.525 25.519 1.00 93.62 535 ASP A O 1
ATOM 4123 N N . LEU A 1 536 ? -10.719 4.367 25.245 1.00 95.62 536 LEU A N 1
ATOM 4124 C CA . LEU A 1 536 ? -9.835 4.079 24.121 1.00 95.62 536 LEU A CA 1
ATOM 4125 C C . LEU A 1 536 ? -10.191 4.896 22.882 1.00 95.62 536 LEU A C 1
ATOM 4127 O O . LEU A 1 536 ? -9.293 5.384 22.205 1.00 95.62 536 LEU A O 1
ATOM 4131 N N . GLU A 1 537 ? -11.477 5.092 22.604 1.00 93.56 537 GLU A N 1
ATOM 4132 C CA . GLU A 1 537 ? -11.926 5.868 21.448 1.00 93.56 537 GLU A CA 1
ATOM 4133 C C . GLU A 1 537 ? -11.433 7.316 21.535 1.00 93.56 537 GLU A C 1
ATOM 4135 O O . GLU A 1 537 ? -10.814 7.811 20.596 1.00 93.56 537 GLU A O 1
ATOM 4140 N N . LYS A 1 538 ? -11.596 7.976 22.688 1.00 94.00 538 LYS A N 1
ATOM 4141 C CA . LYS A 1 538 ? -11.064 9.328 22.903 1.00 94.00 538 LYS A CA 1
ATOM 4142 C C . LYS A 1 538 ? -9.539 9.367 22.917 1.00 94.00 538 LYS A C 1
ATOM 4144 O O . LYS A 1 538 ? -8.945 10.365 22.508 1.00 94.00 538 LYS A O 1
ATOM 4149 N N . TRP A 1 539 ? -8.888 8.313 23.407 1.00 95.06 539 TRP A N 1
ATOM 4150 C CA . TRP A 1 539 ? -7.430 8.225 23.394 1.00 95.06 539 TRP A CA 1
ATOM 4151 C C . TRP A 1 539 ? -6.885 8.114 21.966 1.00 95.06 539 TRP A C 1
ATOM 4153 O O . TRP A 1 539 ? -5.966 8.854 21.619 1.00 95.06 539 TRP A O 1
ATOM 4163 N N . LEU A 1 540 ? -7.479 7.263 21.125 1.00 92.75 540 LEU A N 1
ATOM 4164 C CA . LEU A 1 540 ? -7.117 7.105 19.712 1.00 92.75 540 LEU A CA 1
ATOM 4165 C C . LEU A 1 540 ? -7.497 8.342 18.889 1.00 92.75 540 LEU A C 1
ATOM 4167 O O . LEU A 1 540 ? -6.707 8.830 18.078 1.00 92.75 540 LEU A O 1
ATOM 4171 N N . TYR A 1 541 ? -8.689 8.879 19.134 1.00 91.75 541 TYR A N 1
ATOM 4172 C CA . TYR A 1 541 ? -9.311 9.931 18.343 1.00 91.75 541 TYR A CA 1
ATOM 4173 C C . TYR A 1 541 ? -9.728 11.110 19.235 1.00 91.75 541 TYR A C 1
ATOM 4175 O O . TYR A 1 541 ? -10.917 11.367 19.430 1.00 91.75 541 TYR A O 1
ATOM 4183 N N . PRO A 1 542 ? -8.772 11.896 19.764 1.00 87.25 542 PRO A N 1
ATOM 4184 C CA . PRO A 1 542 ? -9.080 13.003 20.675 1.00 87.25 542 PRO A CA 1
ATOM 4185 C C . PRO A 1 542 ? -9.934 14.110 20.037 1.00 87.25 542 PRO A C 1
ATOM 4187 O O . PRO A 1 542 ? -10.527 14.914 20.751 1.00 87.25 542 PRO A O 1
ATOM 4190 N N . GLN A 1 543 ? -9.997 14.153 18.703 1.00 84.44 543 GLN A N 1
ATOM 4191 C CA . GLN A 1 543 ? -10.822 15.075 17.914 1.00 84.44 543 GLN A CA 1
ATOM 4192 C C . GLN A 1 543 ? -12.061 14.389 17.300 1.00 84.44 543 GLN A C 1
ATOM 4194 O O . GLN A 1 543 ? -12.748 14.985 16.476 1.00 84.44 543 GLN A O 1
ATOM 4199 N N . GLY A 1 544 ? -12.358 13.154 17.714 1.00 80.94 544 GLY A N 1
ATOM 4200 C CA . GLY A 1 544 ? -13.376 12.291 17.118 1.00 80.94 544 GLY A CA 1
ATOM 4201 C C . GLY A 1 544 ? -12.830 11.450 15.965 1.00 80.94 544 GLY A C 1
ATOM 4202 O O . GLY A 1 544 ? -11.888 11.848 15.274 1.00 80.94 544 GLY A O 1
ATOM 4203 N N . GLN A 1 545 ? -13.405 10.260 15.778 1.00 73.75 545 GLN A N 1
ATOM 4204 C CA . GLN A 1 545 ? -13.073 9.402 14.643 1.00 73.75 545 GLN A CA 1
ATOM 4205 C C . GLN A 1 545 ? -13.524 10.097 13.346 1.00 73.75 545 GLN A C 1
ATOM 4207 O O . GLN A 1 545 ? -14.640 10.634 13.304 1.00 73.75 545 GLN A O 1
ATOM 4212 N N . PRO A 1 546 ? -12.698 10.135 12.287 1.00 66.31 546 PRO A N 1
ATOM 4213 C CA . PRO A 1 546 ? -13.096 10.780 11.044 1.00 66.31 546 PRO A CA 1
ATOM 4214 C C . PRO A 1 546 ? -14.302 10.045 10.439 1.00 66.31 546 PRO A C 1
ATOM 4216 O O . PRO A 1 546 ? -14.223 8.865 10.117 1.00 66.31 546 PRO A O 1
ATOM 4219 N N . LYS A 1 547 ? -15.439 10.740 10.306 1.00 53.50 547 LYS A N 1
ATOM 4220 C CA . LYS A 1 547 ? -16.714 10.141 9.858 1.00 53.50 547 LYS A CA 1
ATOM 4221 C C . LYS A 1 547 ? -16.859 10.034 8.340 1.00 53.50 547 LYS A C 1
ATOM 4223 O O . LYS A 1 547 ? -17.700 9.283 7.866 1.00 53.50 547 LYS A O 1
ATOM 4228 N N . ASN A 1 548 ? -16.047 10.783 7.599 1.00 47.28 548 ASN A N 1
ATOM 4229 C CA . ASN A 1 548 ? -16.095 10.873 6.146 1.00 47.28 548 ASN A CA 1
ATOM 4230 C C . ASN A 1 548 ? -14.692 10.647 5.589 1.00 47.28 548 ASN A C 1
ATOM 4232 O O . ASN A 1 548 ? -14.024 11.594 5.175 1.00 47.28 548 ASN A O 1
ATOM 4236 N N . PHE A 1 549 ? -14.245 9.397 5.553 1.00 48.59 549 PHE A N 1
ATOM 4237 C CA . PHE A 1 549 ? -13.351 9.038 4.466 1.00 48.59 549 PHE A CA 1
ATOM 4238 C C . PHE A 1 549 ? -14.239 8.967 3.228 1.00 48.59 549 PHE A C 1
ATOM 4240 O O . PHE A 1 549 ? -14.930 7.976 2.997 1.00 48.59 549 PHE A O 1
ATOM 4247 N N . GLU A 1 550 ? -14.268 10.044 2.434 1.00 40.47 550 GLU A N 1
ATOM 4248 C CA . GLU A 1 550 ? -14.393 9.828 0.995 1.00 40.47 550 GLU A CA 1
ATOM 4249 C C . GLU A 1 550 ? -13.269 8.850 0.685 1.00 40.47 550 GLU A C 1
ATOM 4251 O O . GLU A 1 550 ? -12.107 9.242 0.729 1.00 40.47 550 GLU A O 1
ATOM 4256 N N . LEU A 1 551 ? -13.612 7.562 0.555 1.00 41.59 551 LEU A N 1
ATOM 4257 C CA . LEU A 1 551 ? -12.703 6.490 0.167 1.00 41.59 551 LEU A CA 1
ATOM 4258 C C . LEU A 1 551 ? -11.859 7.055 -0.965 1.00 41.59 551 LEU A C 1
ATOM 4260 O O . LEU A 1 551 ? -12.387 7.226 -2.068 1.00 41.59 551 LEU A O 1
ATOM 4264 N N . VAL A 1 552 ? -10.618 7.442 -0.658 1.00 33.06 552 VAL A N 1
ATOM 4265 C CA . VAL A 1 552 ? -9.720 8.114 -1.592 1.00 33.06 552 VAL A CA 1
ATOM 4266 C C . VAL A 1 552 ? -9.583 7.154 -2.755 1.00 33.06 552 VAL A C 1
ATOM 4268 O O . VAL A 1 552 ? -8.934 6.128 -2.627 1.00 33.06 552 VAL A O 1
ATOM 4271 N N . ASN A 1 553 ? -10.328 7.442 -3.824 1.00 33.59 553 ASN A N 1
ATOM 4272 C CA . ASN A 1 553 ? -10.525 6.622 -5.009 1.00 33.59 553 ASN A CA 1
ATOM 4273 C C . ASN A 1 553 ? -10.555 5.099 -4.759 1.00 33.59 553 ASN A C 1
ATOM 4275 O O . ASN A 1 553 ? -9.514 4.449 -4.667 1.00 33.59 553 ASN A O 1
ATOM 4279 N N . ARG A 1 554 ? -11.735 4.476 -4.923 1.00 36.88 554 ARG A N 1
ATOM 4280 C CA . ARG A 1 554 ? -11.899 3.014 -5.148 1.00 36.88 554 ARG A CA 1
ATOM 4281 C C . ARG A 1 554 ? -11.056 2.434 -6.311 1.00 36.88 554 ARG A C 1
ATOM 4283 O O . ARG A 1 554 ? -11.206 1.266 -6.630 1.00 36.88 554 ARG A O 1
ATOM 4290 N N . TYR A 1 555 ? -10.206 3.234 -6.951 1.00 30.09 555 TYR A N 1
ATOM 4291 C CA . TYR A 1 555 ? -9.300 2.871 -8.036 1.00 30.09 555 TYR A CA 1
ATOM 4292 C C . TYR A 1 555 ? -7.836 3.309 -7.808 1.00 30.09 555 TYR A C 1
ATOM 4294 O O . TYR A 1 555 ? -6.978 2.898 -8.575 1.00 30.09 555 TYR A O 1
ATOM 4302 N N . GLN A 1 556 ? -7.514 4.098 -6.768 1.00 32.56 556 GLN A N 1
ATOM 4303 C CA . GLN A 1 556 ? -6.115 4.410 -6.404 1.00 32.56 556 GLN A CA 1
ATOM 4304 C C . GLN A 1 556 ? -5.575 3.520 -5.284 1.00 32.56 556 GLN A C 1
ATOM 4306 O O . GLN A 1 556 ? -4.365 3.433 -5.125 1.00 32.56 556 GLN A O 1
ATOM 4311 N N . LEU A 1 557 ? -6.447 2.788 -4.584 1.00 32.91 557 LEU A N 1
ATOM 4312 C CA . LEU A 1 557 ? -6.095 1.748 -3.606 1.00 32.91 557 LEU A CA 1
ATOM 4313 C C . LEU A 1 557 ? -5.232 0.598 -4.174 1.00 32.91 557 LEU A C 1
ATOM 4315 O O . LEU A 1 557 ? -4.874 -0.315 -3.434 1.00 32.91 557 LEU A O 1
ATOM 4319 N N . TYR A 1 558 ? -4.923 0.609 -5.474 1.00 39.78 558 TYR A N 1
ATOM 4320 C CA . TYR A 1 558 ? -4.586 -0.600 -6.224 1.00 39.78 558 TYR A CA 1
ATOM 4321 C C . TYR A 1 558 ? -3.233 -0.603 -6.933 1.00 39.78 558 TYR A C 1
ATOM 4323 O O . TYR A 1 558 ? -2.943 -1.565 -7.630 1.00 39.78 558 TYR A O 1
ATOM 4331 N N . ASN A 1 559 ? -2.370 0.381 -6.683 1.00 28.02 559 ASN A N 1
ATOM 4332 C CA . ASN A 1 559 ? -0.952 0.280 -7.027 1.00 28.02 559 ASN A CA 1
ATOM 4333 C C . ASN A 1 559 ? -0.127 0.789 -5.852 1.00 28.02 559 ASN A C 1
ATOM 4335 O O . ASN A 1 559 ? 0.093 1.993 -5.727 1.00 28.02 559 ASN A O 1
ATOM 4339 N N . ILE A 1 560 ? 0.319 -0.114 -4.982 1.00 29.42 560 ILE A N 1
ATOM 4340 C CA . ILE A 1 560 ? 1.430 0.205 -4.095 1.00 29.42 560 ILE A CA 1
ATOM 4341 C C . ILE A 1 560 ? 2.632 -0.546 -4.637 1.00 29.42 560 ILE A C 1
ATOM 4343 O O . ILE A 1 560 ? 2.644 -1.770 -4.698 1.00 29.42 560 ILE A O 1
ATOM 4347 N N . HIS A 1 561 ? 3.588 0.251 -5.105 1.00 27.61 561 HIS A N 1
ATOM 4348 C CA . HIS A 1 561 ? 5.008 -0.038 -5.086 1.00 27.61 561 HIS A CA 1
ATOM 4349 C C . HIS A 1 561 ? 5.363 -1.046 -3.986 1.00 27.61 561 HIS A C 1
ATOM 4351 O O . HIS A 1 561 ? 5.398 -0.677 -2.813 1.00 27.61 561 HIS A O 1
ATOM 4357 N N . ASN A 1 562 ? 5.672 -2.283 -4.368 1.00 27.34 562 ASN A N 1
ATOM 4358 C CA . ASN A 1 562 ? 6.643 -3.028 -3.586 1.00 27.34 562 ASN A CA 1
ATOM 4359 C C . ASN A 1 562 ? 7.988 -2.306 -3.759 1.00 27.34 562 ASN A C 1
ATOM 4361 O O . ASN A 1 562 ? 8.399 -1.998 -4.880 1.00 27.34 562 ASN A O 1
ATOM 4365 N N . ASP A 1 563 ? 8.590 -1.977 -2.622 1.00 29.02 563 ASP A N 1
ATOM 4366 C CA . ASP A 1 563 ? 10.021 -1.743 -2.441 1.00 29.02 563 ASP A CA 1
ATOM 4367 C C . ASP A 1 563 ? 10.661 -0.577 -3.209 1.00 29.02 563 ASP A C 1
ATOM 4369 O O . ASP A 1 563 ? 11.615 -0.731 -3.968 1.00 29.02 563 ASP A O 1
ATOM 4373 N N . LEU A 1 564 ? 10.212 0.646 -2.917 1.00 24.34 564 LEU A N 1
ATOM 4374 C CA . LEU A 1 564 ? 11.067 1.831 -3.056 1.00 24.34 564 LEU A CA 1
ATOM 4375 C C . LEU A 1 564 ? 11.556 2.273 -1.680 1.00 24.34 564 LEU A C 1
ATOM 4377 O O . LEU A 1 564 ? 11.081 3.263 -1.144 1.00 24.34 564 LEU A O 1
ATOM 4381 N N . ASP A 1 565 ? 12.459 1.487 -1.105 1.00 25.55 565 ASP A N 1
ATOM 4382 C CA . ASP A 1 565 ? 13.579 1.971 -0.296 1.00 25.55 565 ASP A CA 1
ATOM 4383 C C . ASP A 1 565 ? 14.374 0.754 0.173 1.00 25.55 565 ASP A C 1
ATOM 4385 O O . ASP A 1 565 ? 13.958 0.081 1.108 1.00 25.55 565 ASP A O 1
ATOM 4389 N N . LEU A 1 566 ? 15.497 0.467 -0.499 1.00 23.19 566 LEU A N 1
ATOM 4390 C CA . LEU A 1 566 ? 16.752 -0.049 0.069 1.00 23.19 566 LEU A CA 1
ATOM 4391 C C . LEU A 1 566 ? 17.771 -0.281 -1.067 1.00 23.19 566 LEU A C 1
ATOM 4393 O O . LEU A 1 566 ? 17.737 -1.270 -1.789 1.00 23.19 566 LEU A O 1
ATOM 4397 N N . ASN A 1 567 ? 18.709 0.660 -1.198 1.00 23.95 567 ASN A N 1
ATOM 4398 C CA . ASN A 1 567 ? 19.914 0.565 -2.029 1.00 23.95 567 ASN A CA 1
ATOM 4399 C C . ASN A 1 567 ? 20.699 -0.730 -1.786 1.00 23.95 567 ASN A C 1
ATOM 4401 O O . ASN A 1 567 ? 21.285 -0.823 -0.711 1.00 23.95 567 ASN A O 1
ATOM 4405 N N . TRP A 1 568 ? 20.885 -1.595 -2.793 1.00 25.12 568 TRP A N 1
ATOM 4406 C CA . TRP A 1 568 ? 22.065 -2.472 -2.875 1.00 25.12 568 TRP A CA 1
ATOM 4407 C C . TRP A 1 568 ? 22.560 -2.659 -4.314 1.00 25.12 568 TRP A C 1
ATOM 4409 O O . TRP A 1 568 ? 21.907 -3.323 -5.110 1.00 25.12 568 TRP A O 1
ATOM 4419 N N . ALA A 1 569 ? 23.763 -2.109 -4.531 1.00 25.86 569 ALA A N 1
ATOM 4420 C CA . ALA A 1 569 ? 24.799 -2.431 -5.524 1.00 25.86 569 ALA A CA 1
ATOM 4421 C C . ALA A 1 569 ? 24.472 -2.306 -7.021 1.00 25.86 569 ALA A C 1
ATOM 4423 O O . ALA A 1 569 ? 23.834 -3.218 -7.586 1.00 25.86 569 ALA A O 1
#